Protein AF-0000000087751137 (afdb_homodimer)

Sequence (732 aa):
MVLVNLIGKIASKLDLFGRLALLYVVLKIVKTLKAASNPKHILPRTQLALENNVKSHPHEHACFPQFFPSADGNLWLFTKWWLPQAKPWKGVIFLIHGFKEHISRYDHVGYFLAQHGFAVFGMDHQGHGLSEGDPLYVEKFADYLDDYHQYMQHVLALDSTSEFSKKTNMNIPSGTQLKNLPRFVLGHSMGSVITVLTVQKFTDISWTGVILSAGALKVDPEAAPWILRTLAALLSSVLPKIRFPDPGLPHLSDNTLVFQRVLRDPTVYKEGLTPRWANEFFNATEAAMNEAPNFMHDLLMFHGDKDVIALPSGSEEFFSTAASSNKTLKIVPGRQHELLNEEDYEDMLNTIVEWCAKQASSKKLAMVLVNLIGKIASKLDLFGRLALLYVVLKIVKTLKAASNPKHILPRTQLALENNVKSHPHEHACFPQFFPSADGNLWLFTKWWLPQAKPWKGVIFLIHGFKEHISRYDHVGYFLAQHGFAVFGMDHQGHGLSEGDPLYVEKFADYLDDYHQYMQHVLALDSTSEFSKKTNMNIPSGTQLKNLPRFVLGHSMGSVITVLTVQKFTDISWTGVILSAGALKVDPEAAPWILRTLAALLSSVLPKIRFPDPGLPHLSDNTLVFQRVLRDPTVYKEGLTPRWANEFFNATEAAMNEAPNFMHDLLMFHGDKDVIALPSGSEEFFSTAASSNKTLKIVPGRQHELLNEEDYEDMLNTIVEWCAKQASSKKLA

Secondary structure (DSSP, 8-state):
-HHHHHHHHHHHHHHHHHHHHHHHHHHHHHHHHHHHH--S----SHHHHHTS-----GGGSTT-TTEEE-TTSS-EEEEEEE--SSSS--EEEEEE--TT--GGGGHHHHHHHHHTTEEEEEEPPTTSTTS-SSTT--S-HHHHHHHHHHHHHHHHT-BTT-HHHHHTT--PPTT-BGGGS-EEEEEETHHHHHHHHHHHH-TTS--SEEEEES---S--TTTS-HHHHHHHHHHHHH-TT--------TTS-S-HHHHHHHHH-TTS--SPPPHHHHHHHHHHHHHHHHTGGG--S-EEEEEETT-SSS-HHHHHHHHHH---SSEEEEEETT--S-STTSTTHHHHHHHHHHHHHHHHHHHHH-/-HHHHHHHHHHHHHHHHHHHHHHHHHHHHHHHHHHHH--S----THHHHHTS-----GGGSTT-TTEEE-TTSS-EEEEEEE--SSSS--EEEEEE--TT--GGGGHHHHHHHHHTTEEEEEEPPTTSTTS-SSTT--S-HHHHHHHHHHHHHHHHT-BTT-HHHHHTT--PPTT-BGGGS-EEEEEETHHHHHHHHHHHH-TTS--SEEEEES---S--TTTS-HHHHHHHHHHHHH-TT--------TTS-S-HHHHHHHHH-TTS--SPPPHHHHHHHHHHHHHHHHTGGG--S-EEEEEETT-SSS-HHHHHHHHHH---SSEEEEEETT--S-SSSSTTHHHHHHHHHHHHHHHHHHHHH-

Solvent-accessible surface area (backbone atoms only — not comparable to full-atom values): 37129 Å² total; per-residue (Å²): 108,68,62,59,51,48,50,48,50,48,49,48,47,47,35,50,51,4,42,52,29,31,50,51,53,49,50,48,51,51,50,50,50,54,59,14,40,48,67,61,64,66,60,57,44,48,52,75,42,49,71,59,80,62,79,65,58,47,49,72,34,78,81,32,61,43,31,39,66,34,66,86,62,80,35,51,24,31,44,49,73,25,64,34,85,61,78,77,70,63,22,38,35,38,46,33,49,39,74,80,35,36,42,73,73,40,47,56,58,31,48,53,43,6,74,72,20,24,33,25,37,34,41,21,51,64,13,21,39,77,11,35,57,42,76,62,39,46,83,46,59,63,54,59,35,44,30,50,52,52,51,49,52,54,55,35,67,35,30,44,78,32,67,66,36,57,74,64,64,57,68,51,53,84,88,41,45,48,64,77,36,39,30,35,39,37,9,27,23,51,10,20,33,46,44,51,44,33,60,68,70,44,72,89,58,78,68,52,32,40,34,31,36,31,28,36,40,36,83,50,58,82,84,50,32,70,65,54,50,49,50,19,48,57,32,28,76,56,32,21,56,39,67,45,83,59,85,74,68,85,62,42,45,88,44,65,68,54,46,33,45,53,56,50,33,82,49,32,68,93,63,31,56,16,22,25,30,50,36,35,45,54,54,44,19,53,52,33,46,69,39,16,66,73,35,58,56,36,34,42,34,38,29,18,69,58,15,77,80,29,38,45,64,24,48,51,49,38,62,73,44,28,49,30,84,50,63,48,79,45,73,38,83,84,29,24,44,50,61,77,73,46,94,69,24,61,60,59,51,48,50,49,52,53,49,51,52,52,42,42,54,51,52,72,71,92,108,68,63,60,50,48,52,48,50,49,48,48,47,47,36,50,52,3,44,52,30,30,50,49,51,50,50,49,48,52,52,50,51,55,57,15,40,47,67,62,57,62,65,43,51,48,56,77,43,50,72,53,85,69,80,68,59,49,50,72,34,79,80,32,62,42,31,41,66,33,66,88,62,79,34,49,23,28,43,50,72,25,64,32,84,59,79,76,69,66,24,37,34,38,46,32,46,39,74,81,35,36,43,75,76,40,46,55,57,31,47,52,44,5,74,72,21,24,33,26,37,34,43,22,52,63,11,20,40,77,11,35,56,43,78,62,40,49,81,46,60,63,52,58,35,43,29,50,52,52,50,50,52,56,56,34,68,36,31,44,78,32,67,65,38,59,75,66,62,57,69,50,54,84,88,40,45,48,64,76,37,40,30,35,38,38,10,28,23,50,11,20,34,45,42,52,45,33,59,68,70,46,71,89,60,79,67,52,31,40,36,32,36,33,26,36,39,36,83,49,58,83,83,48,32,71,66,54,51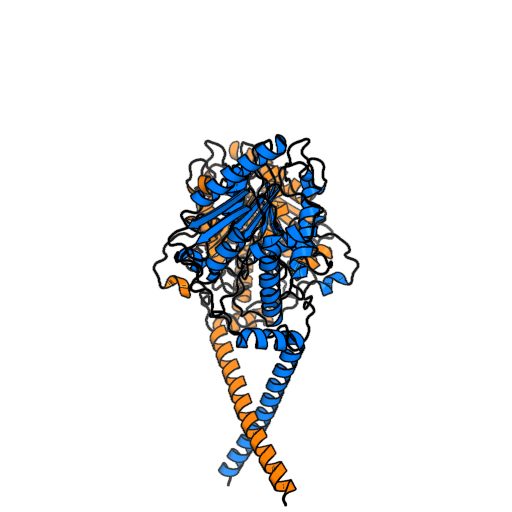,51,49,17,47,56,32,29,77,55,32,20,56,39,66,45,82,58,86,75,67,83,60,42,43,88,45,66,67,54,46,31,44,55,56,50,32,83,49,32,68,92,62,32,54,18,23,25,30,51,36,35,47,56,53,43,20,52,52,33,47,68,38,17,66,73,35,59,57,36,34,41,36,36,28,20,68,56,15,76,79,31,39,44,64,23,48,52,50,38,62,73,44,28,50,30,83,51,64,47,78,46,75,39,84,83,28,24,45,48,62,74,71,47,94,69,23,61,61,58,51,49,51,49,53,53,51,50,53,51,43,41,52,52,53,71,71,91

pLDDT: mean 87.47, std 13.59, range [37.91, 98.88]

Foldseek 3Di:
DVVVVVVVVVVVVVVVVVVVVVVVVVVVVVVLLVVLQDQDFPLPPCVVVPVPPPVDALCVDLVQVQWGAFLVRSKTKGKDKQAAPDDDAQAEEEEFEAALAFDVLCVVLRPLLRPLRYIYMYIGADLFFPIHTPHRHDSAPCSRLSRVVVVVVVQQQDACPDPSCVSVVNNHDPPDGNLPHAYEYEAAALGQLSQLCNCVVDVVRDHLAYEYELYLLDDDCVVQPPVNLVVLVVCCNGRQRDFDAQPQDPQQWPDPVLRVCSVVPPRRDRTGHGSSSSNNSNVSSPVSLVCQQVAAGQYEYEHECAEPPRHVVSVVSSQVRHNHPHYDYYYDYPTYRDQCSDPPNVVVSVVVSVVSSVSRVVVVVD/DVVVVVVVVVVVVVVVVVVVVVVVVVVVVVVLLVVLQDLDFPLPPCVVVPVPPPVDALCVDLVQVQWGAFLVRSKTKGKDKQAAPDDDAQAEEEEFEAALAFDVLCVVLRPVLRPLRYIYMYIGADLFFPIHTPHRHDSAPCSRLSRVVVVVVVQQQDACPDPSCVSVVNNHDPPDRNLPHAYEYEAAALGQLSQLCNCVVDVVRDHLAYEYELYQLDDDCVVQPPVNLVVLVVCCNGRQRDFDAQPQDPQQWPDPVLRVCSVVPPRRDRTGHGSNSSNNSNVSSPVSLVCQQVAAGQYEYEHECAEPPRHVVSVVSSQVRHNHPHYDYDYDYPTYRDQCSDPPNVVVSVVVSVVSSVSRVVVVVD

Organism: NCBI:txid74557

Radius of gyration: 28.25 Å; Cα contacts (8 Å, |Δi|>4): 1417; chains: 2; bounding box: 95×75×51 Å

Structure (mmCIF, N/CA/C/O backbone):
data_AF-0000000087751137-model_v1
#
loop_
_entity.id
_entity.type
_entity.pdbx_description
1 polymer 'Serine aminopeptidase S33 domain-containing protein'
#
loop_
_atom_site.group_PDB
_atom_site.id
_atom_site.type_symbol
_atom_site.label_atom_id
_atom_site.label_alt_id
_atom_site.label_comp_id
_atom_site.label_asym_id
_atom_site.label_entity_id
_atom_site.label_seq_id
_atom_site.pdbx_PDB_ins_code
_atom_site.Cartn_x
_atom_site.Cartn_y
_atom_site.Cartn_z
_atom_site.occupancy
_atom_site.B_iso_or_equiv
_atom_site.auth_seq_id
_atom_site.auth_comp_id
_atom_site.auth_asym_id
_atom_site.auth_atom_id
_atom_site.pdbx_PDB_model_num
ATOM 1 N N . MET A 1 1 ? -62.188 2.664 23.188 1 62.56 1 MET A N 1
ATOM 2 C CA . MET A 1 1 ? -62.344 3.088 21.797 1 62.56 1 MET A CA 1
ATOM 3 C C . MET A 1 1 ? -61.125 3.906 21.344 1 62.56 1 MET A C 1
ATOM 5 O O . MET A 1 1 ? -60.562 3.656 20.281 1 62.56 1 MET A O 1
ATOM 9 N N . VAL A 1 2 ? -60.719 4.777 22.141 1 67.25 2 VAL A N 1
ATOM 10 C CA . VAL A 1 2 ? -59.594 5.645 21.828 1 67.25 2 VAL A CA 1
ATOM 11 C C . VAL A 1 2 ? -58.312 4.824 21.781 1 67.25 2 VAL A C 1
ATOM 13 O O . VAL A 1 2 ? -57.5 4.984 20.875 1 67.25 2 VAL A O 1
ATOM 16 N N . LEU A 1 3 ? -58.188 3.977 22.625 1 64.06 3 LEU A N 1
ATOM 17 C CA . LEU A 1 3 ? -56.969 3.15 22.688 1 64.06 3 LEU A CA 1
ATOM 18 C C . LEU A 1 3 ? -56.906 2.195 21.5 1 64.06 3 LEU A C 1
ATOM 20 O O . LEU A 1 3 ? -55.844 1.976 20.938 1 64.06 3 LEU A O 1
ATOM 24 N N . VAL A 1 4 ? -57.969 1.625 21.266 1 64.56 4 VAL A N 1
ATOM 25 C CA . VAL A 1 4 ? -58.062 0.718 20.125 1 64.56 4 VAL A CA 1
ATOM 26 C C . VAL A 1 4 ? -57.75 1.482 18.844 1 64.56 4 VAL A C 1
ATOM 28 O O . VAL A 1 4 ? -57.031 0.98 17.969 1 64.56 4 VAL A O 1
ATOM 31 N N . ASN A 1 5 ? -58.219 2.633 18.656 1 68 5 ASN A N 1
ATOM 32 C CA . ASN A 1 5 ? -57.938 3.477 17.5 1 68 5 ASN A CA 1
ATOM 33 C C . ASN A 1 5 ? -56.469 3.881 17.438 1 68 5 ASN A C 1
ATOM 35 O O . ASN A 1 5 ? -55.875 3.939 16.344 1 68 5 ASN A O 1
ATOM 39 N N . LEU A 1 6 ? -55.938 4.129 18.625 1 62.28 6 LEU A N 1
ATOM 40 C CA . LEU A 1 6 ? -54.531 4.496 18.688 1 62.28 6 LEU A CA 1
ATOM 41 C C . LEU A 1 6 ? -53.656 3.32 18.297 1 62.28 6 LEU A C 1
ATOM 43 O O . LEU A 1 6 ? -52.688 3.498 17.547 1 62.28 6 LEU A O 1
ATOM 47 N N . ILE A 1 7 ? -53.969 2.248 18.797 1 60.66 7 ILE A N 1
ATOM 48 C CA . ILE A 1 7 ? -53.219 1.036 18.438 1 60.66 7 ILE A CA 1
ATOM 49 C C . ILE A 1 7 ? -53.375 0.768 16.938 1 60.66 7 ILE A C 1
ATOM 51 O O . ILE A 1 7 ? -52.406 0.37 16.281 1 60.66 7 ILE A O 1
ATOM 55 N N . GLY A 1 8 ? -54.594 0.966 16.5 1 64.44 8 GLY A N 1
ATOM 56 C CA . GLY A 1 8 ? -54.812 0.802 15.078 1 64.44 8 GLY A CA 1
ATOM 57 C C . GLY A 1 8 ? -53.969 1.743 14.227 1 64.44 8 GLY A C 1
ATOM 58 O O . GLY A 1 8 ? -53.406 1.333 13.211 1 64.44 8 GLY A O 1
ATOM 59 N N . LYS A 1 9 ? -53.875 2.959 14.602 1 66.25 9 LYS A N 1
ATOM 60 C CA . LYS A 1 9 ? -53.094 3.977 13.898 1 66.25 9 LYS A CA 1
ATOM 61 C C . LYS A 1 9 ? -51.594 3.658 13.945 1 66.25 9 LYS A C 1
ATOM 63 O O . LYS A 1 9 ? -50.875 3.828 12.953 1 66.25 9 LYS A O 1
ATOM 68 N N . ILE A 1 10 ? -51.188 3.256 15.062 1 65.62 10 ILE A N 1
ATOM 69 C CA . ILE A 1 10 ? -49.812 2.871 15.234 1 65.62 10 ILE A CA 1
ATOM 70 C C . ILE A 1 10 ? -49.5 1.653 14.367 1 65.62 10 ILE A C 1
ATOM 72 O O . ILE A 1 10 ? -48.469 1.611 13.695 1 65.62 10 ILE A O 1
ATOM 76 N N . ALA A 1 11 ? -50.375 0.8 14.461 1 68.25 11 ALA A N 1
ATOM 77 C CA . ALA A 1 11 ? -50.188 -0.4 13.641 1 68.25 11 ALA A CA 1
ATOM 78 C C . ALA A 1 11 ? -50.156 -0.053 12.156 1 68.25 11 ALA A C 1
ATOM 80 O O . ALA A 1 11 ? -49.344 -0.603 11.406 1 68.25 11 ALA A O 1
ATOM 81 N N . SER A 1 12 ? -51.031 0.922 11.914 1 74.94 12 SER A N 1
ATOM 82 C CA . SER A 1 12 ? -51.062 1.351 10.523 1 74.94 12 SER A CA 1
ATOM 83 C C . SER A 1 12 ? -49.781 2.049 10.117 1 74.94 12 SER A C 1
ATOM 85 O O . SER A 1 12 ? -49.25 1.816 9.031 1 74.94 12 SER A O 1
ATOM 87 N N . LYS A 1 13 ? -49.312 2.818 10.977 1 75.44 13 LYS A N 1
ATOM 88 C CA . LYS A 1 13 ? -48.062 3.502 10.688 1 75.44 13 LYS A CA 1
ATOM 89 C C . LYS A 1 13 ? -46.906 2.516 10.641 1 75.44 13 LYS A C 1
ATOM 91 O O . LYS A 1 13 ? -46.031 2.611 9.773 1 75.44 13 LYS A O 1
ATOM 96 N N . LEU A 1 14 ? -46.906 1.636 11.562 1 79.25 14 LEU A N 1
ATOM 97 C CA . LEU A 1 14 ? -45.875 0.612 11.586 1 79.25 14 LEU A CA 1
ATOM 98 C C . LEU A 1 14 ? -45.906 -0.222 10.312 1 79.25 14 LEU A C 1
ATOM 100 O O . LEU A 1 14 ? -44.844 -0.601 9.789 1 79.25 14 LEU A O 1
ATOM 104 N N . ASP A 1 15 ? -47.062 -0.387 9.898 1 83.81 15 ASP A N 1
ATOM 105 C CA . ASP A 1 15 ? -47.188 -1.163 8.664 1 83.81 15 ASP A CA 1
ATOM 106 C C . ASP A 1 15 ? -46.688 -0.371 7.461 1 83.81 15 ASP A C 1
ATOM 108 O O . ASP A 1 15 ? -46.062 -0.933 6.562 1 83.81 15 ASP A O 1
ATOM 112 N N . LEU A 1 16 ? -47.062 0.911 7.578 1 84.44 16 LEU A N 1
ATOM 113 C CA . LEU A 1 16 ? -46.562 1.749 6.492 1 84.44 16 LEU A CA 1
ATOM 114 C C . LEU A 1 16 ? -45.031 1.787 6.5 1 84.44 16 LEU A C 1
ATOM 116 O O . LEU A 1 16 ? -44.406 1.59 5.461 1 84.44 16 LEU A O 1
ATOM 120 N N . PHE A 1 17 ? -44.469 2.064 7.629 1 88.44 17 PHE A N 1
ATOM 121 C CA . PHE A 1 17 ? -43 2.088 7.75 1 88.44 17 PHE A CA 1
ATOM 122 C C . PHE A 1 17 ? -42.406 0.714 7.449 1 88.44 17 PHE A C 1
ATOM 124 O O . PHE A 1 17 ? -41.344 0.611 6.883 1 88.44 17 PHE A O 1
ATOM 131 N N . GLY A 1 18 ? -43.094 -0.284 7.777 1 87.12 18 GLY A N 1
ATOM 132 C CA . GLY A 1 18 ? -42.656 -1.636 7.449 1 87.12 18 GLY A CA 1
ATOM 133 C C . GLY A 1 18 ? -42.594 -1.895 5.953 1 87.12 18 GLY A C 1
ATOM 134 O O . GLY A 1 18 ? -41.625 -2.484 5.461 1 87.12 18 GLY A O 1
ATOM 135 N N . ARG A 1 19 ? -43.625 -1.471 5.32 1 87.75 19 ARG A N 1
ATOM 136 C CA . ARG A 1 19 ? -43.656 -1.655 3.875 1 87.75 19 ARG A CA 1
ATOM 137 C C . ARG A 1 19 ? -42.531 -0.872 3.203 1 87.75 19 ARG A C 1
ATOM 139 O O . ARG A 1 19 ? -41.906 -1.348 2.242 1 87.75 19 ARG A O 1
ATOM 146 N N . LEU A 1 20 ? -42.344 0.29 3.713 1 90 20 LEU A N 1
ATOM 147 C CA . LEU A 1 20 ? -41.25 1.086 3.176 1 90 20 LEU A CA 1
ATOM 148 C C . LEU A 1 20 ? -39.906 0.411 3.443 1 90 20 LEU A C 1
ATOM 150 O O . LEU A 1 20 ? -39.031 0.397 2.574 1 90 20 LEU A O 1
ATOM 154 N N . ALA A 1 21 ? -39.75 -0.117 4.562 1 89.88 21 ALA A N 1
ATOM 155 C CA . ALA A 1 21 ? -38.531 -0.854 4.91 1 89.88 21 ALA A CA 1
ATOM 156 C C . ALA A 1 21 ? -38.375 -2.088 4.031 1 89.88 21 ALA A C 1
ATOM 158 O O . ALA A 1 21 ? -37.281 -2.412 3.607 1 89.88 21 ALA A O 1
ATOM 159 N N . LEU A 1 22 ? -39.406 -2.711 3.883 1 88.56 22 LEU A N 1
ATOM 160 C CA . LEU A 1 22 ? -39.344 -3.893 3.027 1 88.56 22 LEU A CA 1
ATOM 161 C C . LEU A 1 22 ? -38.938 -3.523 1.609 1 88.56 22 LEU A C 1
ATOM 163 O O . LEU A 1 22 ? -38.125 -4.223 0.992 1 88.56 22 LEU A O 1
ATOM 167 N N . LEU A 1 23 ? -39.562 -2.488 1.146 1 89.25 23 LEU A N 1
ATOM 168 C CA . LEU A 1 23 ? -39.188 -2.006 -0.176 1 89.25 23 LEU A CA 1
ATOM 169 C C . LEU A 1 23 ? -37.688 -1.688 -0.228 1 89.25 23 LEU A C 1
ATOM 171 O O . LEU A 1 23 ? -37 -2.035 -1.195 1 89.25 23 LEU A O 1
ATOM 175 N N . TYR A 1 24 ? -37.219 -1.021 0.727 1 90.31 24 TYR A N 1
ATOM 176 C CA . TYR A 1 24 ? -35.812 -0.69 0.81 1 90.31 24 TYR A CA 1
ATOM 177 C C . TYR A 1 24 ? -34.938 -1.95 0.775 1 90.31 24 TYR A C 1
ATOM 179 O O . TYR A 1 24 ? -33.969 -2.018 0.035 1 90.31 24 TYR A O 1
ATOM 187 N N . VAL A 1 25 ? -35.281 -2.896 1.498 1 90 25 VAL A N 1
ATOM 188 C CA . VAL A 1 25 ? -34.5 -4.129 1.604 1 90 25 VAL A CA 1
ATOM 189 C C . VAL A 1 25 ? -34.531 -4.871 0.269 1 90 25 VAL A C 1
ATOM 191 O O . VAL A 1 25 ? -33.5 -5.387 -0.179 1 90 25 VAL A O 1
ATOM 194 N N . VAL A 1 26 ? -35.656 -4.906 -0.281 1 89.06 26 VAL A N 1
ATOM 195 C CA . VAL A 1 26 ? -35.781 -5.586 -1.565 1 89.06 26 VAL A CA 1
ATOM 196 C C . VAL A 1 26 ? -34.938 -4.867 -2.621 1 89.06 26 VAL A C 1
ATOM 198 O O . VAL A 1 26 ? -34.219 -5.508 -3.398 1 89.06 26 VAL A O 1
ATOM 201 N N . LEU A 1 27 ? -35.062 -3.574 -2.596 1 90.31 27 LEU A N 1
ATOM 202 C CA . LEU A 1 27 ? -34.281 -2.799 -3.553 1 90.31 27 LEU A CA 1
ATOM 203 C C . LEU A 1 27 ? -32.781 -3.006 -3.324 1 90.31 27 LEU A C 1
ATOM 205 O O . LEU A 1 27 ? -32 -3.096 -4.281 1 90.31 27 LEU A O 1
ATOM 209 N N . LYS A 1 28 ? -32.469 -3.057 -2.17 1 89.19 28 LYS A N 1
ATOM 210 C CA . LYS A 1 28 ? -31.078 -3.291 -1.836 1 89.19 28 LYS A CA 1
ATOM 211 C C . LYS A 1 28 ? -30.609 -4.668 -2.307 1 89.19 28 LYS A C 1
ATOM 213 O O . LYS A 1 28 ? -29.516 -4.816 -2.828 1 89.19 28 LYS A O 1
ATOM 218 N N . ILE A 1 29 ? -31.406 -5.59 -2.137 1 89.38 29 ILE A N 1
ATOM 219 C CA . ILE A 1 29 ? -31.078 -6.949 -2.562 1 89.38 29 ILE A CA 1
ATOM 220 C C . ILE A 1 29 ? -30.969 -7 -4.082 1 89.38 29 ILE A C 1
ATOM 222 O O . ILE A 1 29 ? -30.016 -7.566 -4.621 1 89.38 29 ILE A O 1
ATOM 226 N N . VAL A 1 30 ? -31.875 -6.391 -4.719 1 89.44 30 VAL A N 1
ATOM 227 C CA . VAL A 1 30 ? -31.875 -6.383 -6.176 1 89.44 30 VAL A CA 1
ATOM 228 C C . VAL A 1 30 ? -30.625 -5.68 -6.684 1 89.44 30 VAL A C 1
ATOM 230 O O . VAL A 1 30 ? -29.969 -6.164 -7.613 1 89.44 30 VAL A O 1
ATOM 233 N N . LYS A 1 31 ? -30.328 -4.629 -6.074 1 89.44 31 LYS A N 1
ATOM 234 C CA . LYS A 1 31 ? -29.125 -3.896 -6.469 1 89.44 31 LYS A CA 1
ATOM 235 C C . LYS A 1 31 ? -27.875 -4.734 -6.246 1 89.44 31 LYS A C 1
ATOM 237 O O . LYS A 1 31 ? -26.984 -4.762 -7.098 1 89.44 31 LYS A O 1
ATOM 242 N N . THR A 1 32 ? -27.812 -5.375 -5.215 1 87.88 32 THR A N 1
ATOM 243 C CA . THR A 1 32 ? -26.672 -6.211 -4.875 1 87.88 32 THR A CA 1
ATOM 244 C C . THR A 1 32 ? -26.531 -7.371 -5.855 1 87.88 32 THR A C 1
ATOM 246 O O . THR A 1 32 ? -25.438 -7.668 -6.332 1 87.88 32 THR A O 1
ATOM 249 N N . LEU A 1 33 ? -27.641 -7.953 -6.156 1 89.12 33 LEU A N 1
ATOM 250 C CA . LEU A 1 33 ? -27.625 -9.086 -7.078 1 89.12 33 LEU A CA 1
ATOM 251 C C . LEU A 1 33 ? -27.266 -8.641 -8.484 1 89.12 33 LEU A C 1
ATOM 253 O O . LEU A 1 33 ? -26.547 -9.344 -9.203 1 89.12 33 LEU A O 1
ATOM 257 N N . LYS A 1 34 ? -27.75 -7.516 -8.828 1 88.12 34 LYS A N 1
ATOM 258 C CA . LYS A 1 34 ? -27.391 -6.965 -10.133 1 88.12 34 LYS A CA 1
ATOM 259 C C . LYS A 1 34 ? -25.891 -6.68 -10.219 1 88.12 34 LYS A C 1
ATOM 261 O O . LYS A 1 34 ? -25.25 -7.023 -11.203 1 88.12 34 LYS A O 1
ATOM 266 N N . ALA A 1 35 ? -25.391 -6.148 -9.195 1 86.25 35 ALA A N 1
ATOM 267 C CA . ALA A 1 35 ? -23.953 -5.859 -9.148 1 86.25 35 ALA A CA 1
ATOM 268 C C . ALA A 1 35 ? -23.141 -7.148 -9.18 1 86.25 35 ALA A C 1
ATOM 270 O O . ALA A 1 35 ? -22.109 -7.223 -9.859 1 86.25 35 ALA A O 1
ATOM 271 N N . ALA A 1 36 ? -23.594 -8.102 -8.523 1 89.44 36 ALA A N 1
ATOM 272 C CA . ALA A 1 36 ? -22.875 -9.375 -8.414 1 89.44 36 ALA A CA 1
ATOM 273 C C . ALA A 1 36 ? -22.953 -10.164 -9.719 1 89.44 36 ALA A C 1
ATOM 275 O O . ALA A 1 36 ? -22.172 -11.086 -9.945 1 89.44 36 ALA A O 1
ATOM 276 N N . SER A 1 37 ? -23.891 -9.82 -10.555 1 90.88 37 SER A N 1
ATOM 277 C CA . SER A 1 37 ? -24.094 -10.57 -11.789 1 90.88 37 SER A CA 1
ATOM 278 C C . SER A 1 37 ? -23.219 -10.047 -12.914 1 90.88 37 SER A C 1
ATOM 280 O O . SER A 1 37 ? -23.047 -10.711 -13.938 1 90.88 37 SER A O 1
ATOM 282 N N . ASN A 1 38 ? -22.641 -8.906 -12.766 1 87.19 38 ASN A N 1
ATOM 283 C CA . ASN A 1 38 ? -21.781 -8.328 -13.797 1 87.19 38 ASN A CA 1
ATOM 284 C C . ASN A 1 38 ? -20.344 -8.859 -13.695 1 87.19 38 ASN A C 1
ATOM 286 O O . ASN A 1 38 ? -19.625 -8.531 -12.75 1 87.19 38 ASN A O 1
ATOM 290 N N . PRO A 1 39 ? -19.922 -9.586 -14.711 1 87.44 39 PRO A N 1
ATOM 291 C CA . PRO A 1 39 ? -18.578 -10.18 -14.609 1 87.44 39 PRO A CA 1
ATOM 292 C C . PRO A 1 39 ? -17.469 -9.164 -14.852 1 87.44 39 PRO A C 1
ATOM 294 O O . PRO A 1 39 ? -16.312 -9.414 -14.516 1 87.44 39 PRO A O 1
ATOM 297 N N . LYS A 1 40 ? -17.797 -8.133 -15.43 1 81.81 40 LYS A N 1
ATOM 298 C CA . LYS A 1 40 ? -16.781 -7.141 -15.742 1 81.81 40 LYS A CA 1
ATOM 299 C C . LYS A 1 40 ? -16.359 -6.371 -14.5 1 81.81 40 LYS A C 1
ATOM 301 O O . LYS A 1 40 ? -17.156 -6.172 -13.586 1 81.81 40 LYS A O 1
ATOM 306 N N . HIS A 1 41 ? -15.102 -6.152 -14.414 1 77.06 41 HIS A N 1
ATOM 307 C CA . HIS A 1 41 ? -14.633 -5.309 -13.32 1 77.06 41 HIS A CA 1
ATOM 308 C C . HIS A 1 41 ? -15.414 -4 -13.266 1 77.06 41 HIS A C 1
ATOM 310 O O . HIS A 1 41 ? -15.75 -3.428 -14.305 1 77.06 41 HIS A O 1
ATOM 316 N N . ILE A 1 42 ? -16.016 -3.861 -12.062 1 61.78 42 ILE A N 1
ATOM 317 C CA . ILE A 1 42 ? -16.562 -2.525 -11.867 1 61.78 42 ILE A CA 1
ATOM 318 C C . ILE A 1 42 ? -15.445 -1.491 -11.906 1 61.78 42 ILE A C 1
ATOM 320 O O . ILE A 1 42 ? -14.461 -1.609 -11.164 1 61.78 42 ILE A O 1
ATOM 324 N N . LEU A 1 43 ? -15.18 -1.155 -13.156 1 54.25 43 LEU A N 1
ATOM 325 C CA . LEU A 1 43 ? -14.062 -0.221 -13.273 1 54.25 43 LEU A CA 1
ATOM 326 C C . LEU A 1 43 ? -14.227 0.946 -12.305 1 54.25 43 LEU A C 1
ATOM 328 O O . LEU A 1 43 ? -15.164 1.737 -12.438 1 54.25 43 LEU A O 1
ATOM 332 N N . PRO A 1 44 ? -14.492 0.51 -11.312 1 47.22 44 PRO A N 1
ATOM 333 C CA . PRO A 1 44 ? -14.602 1.724 -10.5 1 47.22 44 PRO A CA 1
ATOM 334 C C . PRO A 1 44 ? -13.992 2.947 -11.18 1 47.22 44 PRO A C 1
ATOM 336 O O . PRO A 1 44 ? -14.672 3.961 -11.359 1 47.22 44 PRO A O 1
ATOM 339 N N . ARG A 1 45 ? -12.852 3.314 -10.336 1 43.19 45 ARG A N 1
ATOM 340 C CA . ARG A 1 45 ? -12.367 4.688 -10.242 1 43.19 45 ARG A CA 1
ATOM 341 C C . ARG A 1 45 ? -11.82 5.168 -11.586 1 43.19 45 ARG A C 1
ATOM 343 O O . ARG A 1 45 ? -11.305 6.281 -11.688 1 43.19 45 ARG A O 1
ATOM 350 N N . THR A 1 46 ? -11.289 4.195 -12.367 1 40.19 46 THR A N 1
ATOM 351 C CA . THR A 1 46 ? -10.68 4.535 -13.641 1 40.19 46 THR A CA 1
ATOM 352 C C . THR A 1 46 ? -11.695 5.195 -14.57 1 40.19 46 THR A C 1
ATOM 354 O O . THR A 1 46 ? -11.328 5.977 -15.445 1 40.19 46 THR A O 1
ATOM 357 N N . GLN A 1 47 ? -12.859 4.59 -14.625 1 40.81 47 GLN A N 1
ATOM 358 C CA . GLN A 1 47 ? -13.664 5.086 -15.734 1 40.81 47 GLN A CA 1
ATOM 359 C C . GLN A 1 47 ? -13.773 6.609 -15.695 1 40.81 47 GLN A C 1
ATOM 361 O O . GLN A 1 47 ? -13.961 7.246 -16.734 1 40.81 47 GLN A O 1
ATOM 366 N N . LEU A 1 48 ? -13.945 6.98 -14.484 1 40.25 48 LEU A N 1
ATOM 367 C CA . LEU A 1 48 ? -14.086 8.43 -14.617 1 40.25 48 LEU A CA 1
ATOM 368 C C . LEU A 1 48 ? -12.922 9.016 -15.406 1 40.25 48 LEU A C 1
ATOM 370 O O . LEU A 1 48 ? -13.078 10.031 -16.094 1 40.25 48 LEU A O 1
ATOM 374 N N . ALA A 1 49 ? -11.75 8.469 -15.055 1 40.44 49 ALA A N 1
ATOM 375 C CA . ALA A 1 49 ? -10.648 9.148 -15.727 1 40.44 49 ALA A CA 1
ATOM 376 C C . ALA A 1 49 ? -10.648 8.836 -17.219 1 40.44 49 ALA A C 1
ATOM 378 O O . ALA A 1 49 ? -10.125 9.617 -18.031 1 40.44 49 ALA A O 1
ATOM 379 N N . LEU A 1 50 ? -11 7.598 -17.578 1 39.5 50 LEU A N 1
ATOM 380 C CA . LEU A 1 50 ? -10.672 7.199 -18.938 1 39.5 50 LEU A CA 1
ATOM 381 C C . LEU A 1 50 ? -11.523 7.965 -19.953 1 39.5 50 LEU A C 1
ATOM 383 O O . LEU A 1 50 ? -11.328 7.832 -21.156 1 39.5 50 LEU A O 1
ATOM 387 N N . GLU A 1 51 ? -12.516 8.328 -19.547 1 40.22 51 GLU A N 1
ATOM 388 C CA . GLU A 1 51 ? -13.148 8.875 -20.75 1 40.22 51 GLU A CA 1
ATOM 389 C C . GLU A 1 51 ? -12.188 9.781 -21.516 1 40.22 51 GLU A C 1
ATOM 391 O O . GLU A 1 51 ? -12.336 9.961 -22.719 1 40.22 51 GLU A O 1
ATOM 396 N N . ASN A 1 52 ? -11.523 10.656 -20.719 1 40.56 52 ASN A N 1
ATOM 397 C CA . ASN A 1 52 ? -10.75 11.523 -21.594 1 40.56 52 ASN A CA 1
ATOM 398 C C . ASN A 1 52 ? -9.383 10.922 -21.922 1 40.56 52 ASN A C 1
ATOM 400 O O . ASN A 1 52 ? -8.617 10.594 -21.016 1 40.56 52 ASN A O 1
ATOM 404 N N . ASN A 1 53 ? -9.133 10.359 -23.125 1 41.97 53 ASN A N 1
ATOM 405 C CA . ASN A 1 53 ? -7.969 9.891 -23.875 1 41.97 53 ASN A CA 1
ATOM 406 C C . ASN A 1 53 ? -6.746 9.742 -22.969 1 41.97 53 ASN A C 1
ATOM 408 O O . ASN A 1 53 ? -5.742 10.43 -23.156 1 41.97 53 ASN A O 1
ATOM 412 N N . VAL A 1 54 ? -6.914 9.547 -21.766 1 43.62 54 VAL A N 1
ATOM 413 C CA . VAL A 1 54 ? -5.609 9.414 -21.125 1 43.62 54 VAL A CA 1
ATOM 414 C C . VAL A 1 54 ? -4.945 8.117 -21.562 1 43.62 54 VAL A C 1
ATOM 416 O O . VAL A 1 54 ? -5.305 7.035 -21.094 1 43.62 54 VAL A O 1
ATOM 419 N N . LYS A 1 55 ? -4.75 7.848 -22.828 1 46.53 55 LYS A N 1
ATOM 420 C CA . LYS A 1 55 ? -3.854 6.855 -23.422 1 46.53 55 LYS A CA 1
ATOM 421 C C . LYS A 1 55 ? -2.545 6.77 -22.641 1 46.53 55 LYS A C 1
ATOM 423 O O . LYS A 1 55 ? -1.633 6.035 -23.016 1 46.53 55 LYS A O 1
ATOM 428 N N . SER A 1 56 ? -2.299 7.527 -21.484 1 51.94 56 SER A N 1
ATOM 429 C CA . SER A 1 56 ? -0.885 7.574 -21.125 1 51.94 56 SER A CA 1
ATOM 430 C C . SER A 1 56 ? -0.535 6.484 -20.109 1 51.94 56 SER A C 1
ATOM 432 O O . SER A 1 56 ? -1.341 6.156 -19.234 1 51.94 56 SER A O 1
ATOM 434 N N . HIS A 1 57 ? 0.333 5.578 -20.594 1 57.47 57 HIS A N 1
ATOM 435 C CA . HIS A 1 57 ? 1.026 4.617 -19.734 1 57.47 57 HIS A CA 1
ATOM 436 C C . HIS A 1 57 ? 1.396 5.242 -18.391 1 57.47 57 HIS A C 1
ATOM 438 O O . HIS A 1 57 ? 2.094 6.258 -18.344 1 57.47 57 HIS A O 1
ATOM 444 N N . PRO A 1 58 ? 0.666 4.77 -17.391 1 56.22 58 PRO A N 1
ATOM 445 C CA . PRO A 1 58 ? 0.977 5.355 -16.078 1 56.22 58 PRO A CA 1
ATOM 446 C C . PRO A 1 58 ? 2.479 5.449 -15.82 1 56.22 58 PRO A C 1
ATOM 448 O O . PRO A 1 58 ? 2.938 6.395 -15.172 1 56.22 58 PRO A O 1
ATOM 451 N N . HIS A 1 59 ? 3.199 4.527 -16.391 1 56.56 59 HIS A N 1
ATOM 452 C CA . HIS A 1 59 ? 4.641 4.512 -16.172 1 56.56 59 HIS A CA 1
ATOM 453 C C . HIS A 1 59 ? 5.297 5.777 -16.719 1 56.56 59 HIS A C 1
ATOM 455 O O . HIS A 1 59 ? 6.414 6.117 -16.312 1 56.56 59 HIS A O 1
ATOM 461 N N . GLU A 1 60 ? 4.551 6.363 -17.484 1 60.78 60 GLU A N 1
ATOM 462 C CA . GLU A 1 60 ? 5.152 7.539 -18.109 1 60.78 60 GLU A CA 1
ATOM 463 C C . GLU A 1 60 ? 5.078 8.75 -17.188 1 60.78 60 GLU A C 1
ATOM 465 O O . GLU A 1 60 ? 5.801 9.734 -17.375 1 60.78 60 GLU A O 1
ATOM 470 N N . HIS A 1 61 ? 4.305 8.484 -16.25 1 63.62 61 HIS A N 1
ATOM 471 C CA . HIS A 1 61 ? 4.199 9.609 -15.32 1 63.62 61 HIS A CA 1
ATOM 472 C C . HIS A 1 61 ? 5.176 9.461 -14.156 1 63.62 61 HIS A C 1
ATOM 474 O O . HIS A 1 61 ? 5.285 8.391 -13.562 1 63.62 61 HIS A O 1
ATOM 480 N N . ALA A 1 62 ? 5.941 10.461 -13.977 1 61.81 62 ALA A N 1
ATOM 481 C CA . ALA A 1 62 ? 6.988 10.461 -12.961 1 61.81 62 ALA A CA 1
ATOM 482 C C . ALA A 1 62 ? 6.418 10.117 -11.586 1 61.81 62 ALA A C 1
ATOM 484 O O . ALA A 1 62 ? 7.113 9.539 -10.75 1 61.81 62 ALA A O 1
ATOM 485 N N . CYS A 1 63 ? 5.129 10.328 -11.453 1 64.69 63 CYS A N 1
ATOM 486 C CA . CYS A 1 63 ? 4.539 10.164 -10.133 1 64.69 63 CYS A CA 1
ATOM 487 C C . CYS A 1 63 ? 4.055 8.734 -9.922 1 64.69 63 CYS A C 1
ATOM 489 O O . CYS A 1 63 ? 3.779 8.328 -8.789 1 64.69 63 CYS A O 1
ATOM 491 N N . PHE A 1 64 ? 4.129 7.934 -11.055 1 72.88 64 PHE A N 1
ATOM 492 C CA . PHE A 1 64 ? 3.51 6.621 -10.898 1 72.88 64 PHE A CA 1
ATOM 493 C C . PHE A 1 64 ? 4.344 5.547 -11.586 1 72.88 64 PHE A C 1
ATOM 495 O O . PHE A 1 64 ? 3.805 4.711 -12.32 1 72.88 64 PHE A O 1
ATOM 502 N N . PRO A 1 65 ? 5.52 5.602 -11.328 1 74.44 65 PRO A N 1
ATOM 503 C CA . PRO A 1 65 ? 6.352 4.648 -12.062 1 74.44 65 PRO A CA 1
ATOM 504 C C . PRO A 1 65 ? 6.059 3.195 -11.688 1 74.44 65 PRO A C 1
ATOM 506 O O . PRO A 1 65 ? 6.379 2.281 -12.445 1 74.44 65 PRO A O 1
ATOM 509 N N . GLN A 1 66 ? 5.32 3 -10.602 1 85.12 66 GLN A N 1
ATOM 510 C CA . GLN A 1 66 ? 5.109 1.641 -10.117 1 85.12 66 GLN A CA 1
ATOM 511 C C . GLN A 1 66 ? 3.861 1.02 -10.742 1 85.12 66 GLN A C 1
ATOM 513 O O . GLN A 1 66 ? 3.613 -0.177 -10.586 1 85.12 66 GLN A O 1
ATOM 518 N N . PHE A 1 67 ? 3.082 1.745 -11.445 1 85.44 67 PHE A N 1
ATOM 519 C CA . PHE A 1 67 ? 1.853 1.188 -11.992 1 85.44 67 PHE A CA 1
ATOM 520 C C . PHE A 1 67 ? 2.033 0.831 -13.469 1 85.44 67 PHE A C 1
ATOM 522 O O . PHE A 1 67 ? 2.699 1.555 -14.211 1 85.44 67 PHE A O 1
ATOM 529 N N . PHE A 1 68 ? 1.453 -0.266 -13.812 1 88.62 68 PHE A N 1
ATOM 530 C CA . PHE A 1 68 ? 1.519 -0.86 -15.141 1 88.62 68 PHE A CA 1
ATOM 531 C C . PHE A 1 68 ? 0.129 -1.263 -15.625 1 88.62 68 PHE A C 1
ATOM 533 O O . PHE A 1 68 ? -0.697 -1.726 -14.836 1 88.62 68 PHE A O 1
ATOM 540 N N . PRO A 1 69 ? -0.181 -1.062 -16.906 1 86.94 69 PRO A N 1
ATOM 541 C CA . PRO A 1 69 ? -1.514 -1.451 -17.375 1 86.94 69 PRO A CA 1
ATOM 542 C C . PRO A 1 69 ? -1.7 -2.967 -17.422 1 86.94 69 PRO A C 1
ATOM 544 O O . PRO A 1 69 ? -0.763 -3.695 -17.766 1 86.94 69 PRO A O 1
ATOM 547 N N . SER A 1 70 ? -2.895 -3.389 -17.141 1 91.56 70 SER A N 1
ATOM 548 C CA . SER A 1 70 ? -3.24 -4.785 -17.391 1 91.56 70 SER A CA 1
ATOM 549 C C . SER A 1 70 ? -3.188 -5.109 -18.891 1 91.56 70 SER A C 1
ATOM 551 O O . SER A 1 70 ? -3.166 -4.203 -19.719 1 91.56 70 SER A O 1
ATOM 553 N N . ALA A 1 71 ? -3.131 -6.355 -19.156 1 93.56 71 ALA A N 1
ATOM 554 C CA . ALA A 1 71 ? -3.002 -6.777 -20.547 1 93.56 71 ALA A CA 1
ATOM 555 C C . ALA A 1 71 ? -4.18 -6.281 -21.391 1 93.56 71 ALA A C 1
ATOM 557 O O . ALA A 1 71 ? -4.02 -5.953 -22.562 1 93.56 71 ALA A O 1
ATOM 558 N N . ASP A 1 72 ? -5.324 -6.211 -20.812 1 89 72 ASP A N 1
ATOM 559 C CA . ASP A 1 72 ? -6.492 -5.746 -21.547 1 89 72 ASP A CA 1
ATOM 560 C C . ASP A 1 72 ? -6.602 -4.223 -21.5 1 89 72 ASP A C 1
ATOM 562 O O . ASP A 1 72 ? -7.516 -3.643 -22.094 1 89 72 ASP A O 1
ATOM 566 N N . GLY A 1 73 ? -5.75 -3.592 -20.734 1 83.88 73 GLY A N 1
ATOM 567 C CA . GLY A 1 73 ? -5.645 -2.141 -20.734 1 83.88 73 GLY A CA 1
ATOM 568 C C . GLY A 1 73 ? -6.629 -1.464 -19.812 1 83.88 73 GLY A C 1
ATOM 569 O O . GLY A 1 73 ? -6.668 -0.234 -19.719 1 83.88 73 GLY A O 1
ATOM 570 N N . ASN A 1 74 ? -7.332 -2.18 -18.969 1 80.31 74 ASN A N 1
ATOM 571 C CA . ASN A 1 74 ? -8.445 -1.604 -18.219 1 80.31 74 ASN A CA 1
ATOM 572 C C . ASN A 1 74 ? -8.055 -1.287 -16.781 1 80.31 74 ASN A C 1
ATOM 574 O O . ASN A 1 74 ? -8.742 -0.532 -16.094 1 80.31 74 ASN A O 1
ATOM 578 N N . LEU A 1 75 ? -6.996 -1.894 -16.328 1 85.81 75 LEU A N 1
ATOM 579 C CA . LEU A 1 75 ? -6.605 -1.771 -14.93 1 85.81 75 LEU A CA 1
ATOM 580 C C . LEU A 1 75 ? -5.168 -1.282 -14.805 1 85.81 75 LEU A C 1
ATOM 582 O O . LEU A 1 75 ? -4.332 -1.573 -15.664 1 85.81 75 LEU A O 1
ATOM 586 N N . TRP A 1 76 ? -4.887 -0.535 -13.758 1 86 76 TRP A N 1
ATOM 587 C CA . TRP A 1 76 ? -3.518 -0.252 -13.344 1 86 76 TRP A CA 1
ATOM 588 C C . TRP A 1 76 ? -3.045 -1.262 -12.305 1 86 76 TRP A C 1
ATOM 590 O O . TRP A 1 76 ? -3.66 -1.406 -11.242 1 86 76 TRP A O 1
ATOM 600 N N . LEU A 1 77 ? -2.012 -1.865 -12.664 1 91.88 77 LEU A N 1
ATOM 601 C CA . LEU A 1 77 ? -1.457 -2.895 -11.797 1 91.88 77 LEU A CA 1
ATOM 602 C C . LEU A 1 77 ? -0.199 -2.391 -11.094 1 91.88 77 LEU A C 1
ATOM 604 O O . LEU A 1 77 ? 0.679 -1.805 -11.727 1 91.88 77 LEU A O 1
ATOM 608 N N . PHE A 1 78 ? -0.145 -2.613 -9.812 1 92.38 78 PHE A N 1
ATOM 609 C CA . PHE A 1 78 ? 0.995 -2.166 -9.016 1 92.38 78 PHE A CA 1
ATOM 610 C C . PHE A 1 78 ? 2.18 -3.109 -9.195 1 92.38 78 PHE A C 1
ATOM 612 O O . PHE A 1 78 ? 2.029 -4.328 -9.086 1 92.38 78 PHE A O 1
ATOM 619 N N . THR A 1 79 ? 3.348 -2.484 -9.469 1 94.5 79 THR A N 1
ATOM 620 C CA . THR A 1 79 ? 4.562 -3.273 -9.617 1 94.5 79 THR A CA 1
ATOM 621 C C . THR A 1 79 ? 5.629 -2.824 -8.617 1 94.5 79 THR A C 1
ATOM 623 O O . THR A 1 79 ? 5.543 -1.729 -8.062 1 94.5 79 THR A O 1
ATOM 626 N N . LYS A 1 80 ? 6.527 -3.723 -8.391 1 93.12 80 LYS A N 1
ATOM 627 C CA . LYS A 1 80 ? 7.645 -3.469 -7.484 1 93.12 80 LYS A CA 1
ATOM 628 C C . LYS A 1 80 ? 8.914 -4.152 -7.973 1 93.12 80 LYS A C 1
ATOM 630 O O . LYS A 1 80 ? 8.859 -5.184 -8.641 1 93.12 80 LYS A O 1
ATOM 635 N N . TRP A 1 81 ? 10.031 -3.5 -7.621 1 94.56 81 TRP A N 1
ATOM 636 C CA . TRP A 1 81 ? 11.305 -4.121 -7.957 1 94.56 81 TRP A CA 1
ATOM 637 C C . TRP A 1 81 ? 12.328 -3.908 -6.848 1 94.56 81 TRP A C 1
ATOM 639 O O . TRP A 1 81 ? 12.258 -2.924 -6.109 1 94.56 81 TRP A O 1
ATOM 649 N N . TRP A 1 82 ? 13.164 -4.828 -6.617 1 93.5 82 TRP A N 1
ATOM 650 C CA . TRP A 1 82 ? 14.328 -4.855 -5.738 1 93.5 82 TRP A CA 1
ATOM 651 C C . TRP A 1 82 ? 15.602 -5.121 -6.531 1 93.5 82 TRP A C 1
ATOM 653 O O . TRP A 1 82 ? 15.773 -6.203 -7.105 1 93.5 82 TRP A O 1
ATOM 663 N N . LEU A 1 83 ? 16.469 -4.148 -6.559 1 93.56 83 LEU A N 1
ATOM 664 C CA . LEU A 1 83 ? 17.578 -4.23 -7.5 1 93.56 83 LEU A CA 1
ATOM 665 C C . LEU A 1 83 ? 18.922 -4.309 -6.766 1 93.56 83 LEU A C 1
ATOM 667 O O . LEU A 1 83 ? 19.078 -3.707 -5.703 1 93.56 83 LEU A O 1
ATOM 671 N N . PRO A 1 84 ? 19.891 -5.039 -7.371 1 93.31 84 PRO A N 1
ATOM 672 C CA . PRO A 1 84 ? 21.219 -5.141 -6.762 1 93.31 84 PRO A CA 1
ATOM 673 C C . PRO A 1 84 ? 21.984 -3.818 -6.785 1 93.31 84 PRO A C 1
ATOM 675 O O . PRO A 1 84 ? 21.891 -3.064 -7.758 1 93.31 84 PRO A O 1
ATOM 678 N N . GLN A 1 85 ? 22.672 -3.607 -5.715 1 82.69 85 GLN A N 1
ATOM 679 C CA . GLN A 1 85 ? 23.609 -2.492 -5.711 1 82.69 85 GLN A CA 1
ATOM 680 C C . GLN A 1 85 ? 24.922 -2.883 -6.375 1 82.69 85 GLN A C 1
ATOM 682 O O . GLN A 1 85 ? 25.531 -2.08 -7.094 1 82.69 85 GLN A O 1
ATOM 687 N N . ALA A 1 86 ? 25.234 -4.098 -6.074 1 82.5 86 ALA A N 1
ATOM 688 C CA . ALA A 1 86 ? 26.5 -4.602 -6.625 1 82.5 86 ALA A CA 1
ATOM 689 C C . ALA A 1 86 ? 26.344 -4.965 -8.102 1 82.5 86 ALA A C 1
ATOM 691 O O . ALA A 1 86 ? 25.25 -5.297 -8.555 1 82.5 86 ALA A O 1
ATOM 692 N N . LYS A 1 87 ? 27.438 -4.809 -8.852 1 87.62 87 LYS A N 1
ATOM 693 C CA . LYS A 1 87 ? 27.5 -5.125 -10.273 1 87.62 87 LYS A CA 1
ATOM 694 C C . LYS A 1 87 ? 28.609 -6.129 -10.57 1 87.62 87 LYS A C 1
ATOM 696 O O . LYS A 1 87 ? 29.656 -6.125 -9.906 1 87.62 87 LYS A O 1
ATOM 701 N N . PRO A 1 88 ? 28.453 -7.074 -11.586 1 93 88 PRO A N 1
ATOM 702 C CA . PRO A 1 88 ? 27.312 -7.141 -12.508 1 93 88 PRO A CA 1
ATOM 703 C C . PRO A 1 88 ? 26.109 -7.863 -11.898 1 93 88 PRO A C 1
ATOM 705 O O . PRO A 1 88 ? 26.266 -8.617 -10.938 1 93 88 PRO A O 1
ATOM 708 N N . TRP A 1 89 ? 24.969 -7.691 -12.461 1 96.44 89 TRP A N 1
ATOM 709 C CA . TRP A 1 89 ? 23.766 -8.43 -12.055 1 96.44 89 TRP A CA 1
ATOM 710 C C . TRP A 1 89 ? 23.844 -9.883 -12.508 1 96.44 89 TRP A C 1
ATOM 712 O O . TRP A 1 89 ? 24.281 -10.172 -13.625 1 96.44 89 TRP A O 1
ATOM 722 N N . LYS A 1 90 ? 23.438 -10.789 -11.656 1 96.75 90 LYS A N 1
ATOM 723 C CA . LYS A 1 90 ? 23.609 -12.219 -11.898 1 96.75 90 LYS A CA 1
ATOM 724 C C . LYS A 1 90 ? 22.406 -12.797 -12.641 1 96.75 90 LYS A C 1
ATOM 726 O O . LYS A 1 90 ? 22.5 -13.875 -13.234 1 96.75 90 LYS A O 1
ATOM 731 N N . GLY A 1 91 ? 21.297 -12.148 -12.586 1 97.88 91 GLY A N 1
ATOM 732 C CA . GLY A 1 91 ? 20.078 -12.625 -13.211 1 97.88 91 GLY A CA 1
ATOM 733 C C . GLY A 1 91 ? 18.859 -11.82 -12.836 1 97.88 91 GLY A C 1
ATOM 734 O O . GLY A 1 91 ? 18.953 -10.859 -12.062 1 97.88 91 GLY A O 1
ATOM 735 N N . VAL A 1 92 ? 17.75 -12.18 -13.445 1 98.38 92 VAL A N 1
ATOM 736 C CA . VAL A 1 92 ? 16.453 -11.594 -13.148 1 98.38 92 VAL A CA 1
ATOM 737 C C . VAL A 1 92 ? 15.539 -12.648 -12.516 1 98.38 92 VAL A C 1
ATOM 739 O O . VAL A 1 92 ? 15.547 -13.812 -12.938 1 98.38 92 VAL A O 1
ATOM 742 N N . ILE A 1 93 ? 14.844 -12.273 -11.461 1 98.81 93 ILE A N 1
ATOM 743 C CA . ILE A 1 93 ? 13.852 -13.148 -10.836 1 98.81 93 ILE A CA 1
ATOM 744 C C . ILE A 1 93 ? 12.492 -12.453 -10.805 1 98.81 93 ILE A C 1
ATOM 746 O O . ILE A 1 93 ? 12.375 -11.336 -10.297 1 98.81 93 ILE A O 1
ATOM 750 N N . PHE A 1 94 ? 11.508 -13.031 -11.367 1 98.88 94 PHE A N 1
ATOM 751 C CA . PHE A 1 94 ? 10.133 -12.562 -11.234 1 98.88 94 PHE A CA 1
ATOM 752 C C . PHE A 1 94 ? 9.43 -13.289 -10.094 1 98.88 94 PHE A C 1
ATOM 754 O O . PHE A 1 94 ? 9.391 -14.523 -10.062 1 98.88 94 PHE A O 1
ATOM 761 N N . LEU A 1 95 ? 8.93 -12.531 -9.164 1 98.62 95 LEU A N 1
ATOM 762 C CA . LEU A 1 95 ? 8.195 -13.062 -8.016 1 98.62 95 LEU A CA 1
ATOM 763 C C . LEU A 1 95 ? 6.691 -12.969 -8.242 1 98.62 95 LEU A C 1
ATOM 765 O O . LEU A 1 95 ? 6.172 -11.898 -8.562 1 98.62 95 LEU A O 1
ATOM 769 N N . ILE A 1 96 ? 5.969 -14.078 -8.102 1 98.75 96 ILE A N 1
ATOM 770 C CA . ILE A 1 96 ? 4.523 -14.148 -8.273 1 98.75 96 ILE A CA 1
ATOM 771 C C . ILE A 1 96 ? 3.867 -14.609 -6.973 1 98.75 96 ILE A C 1
ATOM 773 O O . ILE A 1 96 ? 4.023 -15.766 -6.57 1 98.75 96 ILE A O 1
ATOM 777 N N . HIS A 1 97 ? 3.111 -13.719 -6.316 1 97.81 97 HIS A N 1
ATOM 778 C CA . HIS A 1 97 ? 2.561 -13.992 -4.992 1 97.81 97 HIS A CA 1
ATOM 779 C C . HIS A 1 97 ? 1.297 -14.836 -5.086 1 97.81 97 HIS A C 1
ATOM 781 O O . HIS A 1 97 ? 0.816 -15.125 -6.184 1 97.81 97 HIS A O 1
ATOM 787 N N . GLY A 1 98 ? 0.785 -15.25 -3.973 1 96.69 98 GLY A N 1
ATOM 788 C CA . GLY A 1 98 ? -0.378 -16.125 -3.902 1 96.69 98 GLY A CA 1
ATOM 789 C C . GLY A 1 98 ? -1.686 -15.359 -3.775 1 96.69 98 GLY A C 1
ATOM 790 O O . GLY A 1 98 ? -1.75 -14.172 -4.09 1 96.69 98 GLY A O 1
ATOM 791 N N . PHE A 1 99 ? -2.732 -16.156 -3.449 1 94.5 99 PHE A N 1
ATOM 792 C CA . PHE A 1 99 ? -4.078 -15.617 -3.285 1 94.5 99 PHE A CA 1
ATOM 793 C C . PHE A 1 99 ? -4.223 -14.914 -1.943 1 94.5 99 PHE A C 1
ATOM 795 O O . PHE A 1 99 ? -3.627 -15.328 -0.949 1 94.5 99 PHE A O 1
ATOM 802 N N . LYS A 1 100 ? -5.027 -13.844 -1.941 1 92.44 100 LYS A N 1
ATOM 803 C CA . LYS A 1 100 ? -5.355 -13.102 -0.729 1 92.44 100 LYS A CA 1
ATOM 804 C C . LYS A 1 100 ? -4.098 -12.562 -0.054 1 92.44 100 LYS A C 1
ATOM 806 O O . LYS A 1 100 ? -3.898 -12.766 1.146 1 92.44 100 LYS A O 1
ATOM 811 N N . GLU A 1 101 ? -3.229 -12.078 -0.773 1 93.44 101 GLU A N 1
ATOM 812 C CA . GLU A 1 101 ? -2.023 -11.383 -0.339 1 93.44 101 GLU A CA 1
ATOM 813 C C . GLU A 1 101 ? -1.524 -10.422 -1.415 1 93.44 101 GLU A C 1
ATOM 815 O O . GLU A 1 101 ? -2.293 -9.992 -2.279 1 93.44 101 GLU A O 1
ATOM 820 N N . HIS A 1 102 ? -0.306 -9.945 -1.331 1 94.25 102 HIS A N 1
ATOM 821 C CA . HIS A 1 102 ? 0.249 -8.977 -2.268 1 94.25 102 HIS A CA 1
ATOM 822 C C . HIS A 1 102 ? 1.771 -9.055 -2.301 1 94.25 102 HIS A C 1
ATOM 824 O O . HIS A 1 102 ? 2.387 -9.656 -1.422 1 94.25 102 HIS A O 1
ATOM 830 N N . ILE A 1 103 ? 2.311 -8.391 -3.252 1 96.12 103 ILE A N 1
ATOM 831 C CA . ILE A 1 103 ? 3.721 -8.57 -3.578 1 96.12 103 ILE A CA 1
ATOM 832 C C . ILE A 1 103 ? 4.586 -7.957 -2.477 1 96.12 103 ILE A C 1
ATOM 834 O O . ILE A 1 103 ? 5.691 -8.438 -2.209 1 96.12 103 ILE A O 1
ATOM 838 N N . SER A 1 104 ? 4.086 -6.965 -1.798 1 91 104 SER A N 1
ATOM 839 C CA . SER A 1 104 ? 4.879 -6.262 -0.793 1 91 104 SER A CA 1
ATOM 840 C C . SER A 1 104 ? 5.102 -7.133 0.44 1 91 104 SER A C 1
ATOM 842 O O . SER A 1 104 ? 5.953 -6.824 1.276 1 91 104 SER A O 1
ATOM 844 N N . ARG A 1 105 ? 4.391 -8.203 0.594 1 89.25 105 ARG A N 1
ATOM 845 C CA . ARG A 1 105 ? 4.637 -9.156 1.676 1 89.25 105 ARG A CA 1
ATOM 846 C C . ARG A 1 105 ? 5.969 -9.875 1.479 1 89.25 105 ARG A C 1
ATOM 848 O O . ARG A 1 105 ? 6.469 -10.523 2.4 1 89.25 105 ARG A O 1
ATOM 855 N N . TYR A 1 106 ? 6.516 -9.68 0.29 1 92.06 106 TYR A N 1
ATOM 856 C CA . TYR A 1 106 ? 7.758 -10.367 -0.045 1 92.06 106 TYR A CA 1
ATOM 857 C C . TYR A 1 106 ? 8.922 -9.391 -0.091 1 92.06 106 TYR A C 1
ATOM 859 O O . TYR A 1 106 ? 9.961 -9.68 -0.692 1 92.06 106 TYR A O 1
ATOM 867 N N . ASP A 1 107 ? 8.828 -8.289 0.508 1 88.38 107 ASP A N 1
ATOM 868 C CA . ASP A 1 107 ? 9.891 -7.285 0.486 1 88.38 107 ASP A CA 1
ATOM 869 C C . ASP A 1 107 ? 11.211 -7.871 0.978 1 88.38 107 ASP A C 1
ATOM 871 O O . ASP A 1 107 ? 12.242 -7.719 0.325 1 88.38 107 ASP A O 1
ATOM 875 N N . HIS A 1 108 ? 11.188 -8.578 2.1 1 85.31 108 HIS A N 1
ATOM 876 C CA . HIS A 1 108 ? 12.414 -9.141 2.658 1 85.31 108 HIS A CA 1
ATOM 877 C C . HIS A 1 108 ? 13.031 -10.164 1.71 1 85.31 108 HIS A C 1
ATOM 879 O O . HIS A 1 108 ? 14.258 -10.273 1.624 1 85.31 108 HIS A O 1
ATOM 885 N N . VAL A 1 109 ? 12.188 -10.875 0.97 1 92.56 109 VAL A N 1
ATOM 886 C CA . VAL A 1 109 ? 12.648 -11.836 -0.024 1 92.56 109 VAL A CA 1
ATOM 887 C C . VAL A 1 109 ? 13.336 -11.109 -1.174 1 92.56 109 VAL A C 1
ATOM 889 O O . VAL A 1 109 ? 14.453 -11.453 -1.562 1 92.56 109 VAL A O 1
ATOM 892 N N . GLY A 1 110 ? 12.633 -10.062 -1.71 1 93.25 110 GLY A N 1
ATOM 893 C CA . GLY A 1 110 ? 13.195 -9.258 -2.783 1 93.25 110 GLY A CA 1
ATOM 894 C C . GLY A 1 110 ? 14.531 -8.641 -2.424 1 93.25 110 GLY A C 1
ATOM 895 O O . GLY A 1 110 ? 15.492 -8.727 -3.197 1 93.25 110 GLY A O 1
ATOM 896 N N . TYR A 1 111 ? 14.625 -8.109 -1.241 1 88.25 111 TYR A N 1
ATOM 897 C CA . TYR A 1 111 ? 15.859 -7.469 -0.789 1 88.25 111 TYR A CA 1
ATOM 898 C C . TYR A 1 111 ? 16.984 -8.484 -0.654 1 88.25 111 TYR A C 1
ATOM 900 O O . TYR A 1 111 ? 18.125 -8.219 -1.051 1 88.25 111 TYR A O 1
ATOM 908 N N . PHE A 1 112 ? 16.656 -9.609 -0.055 1 90.81 112 PHE A N 1
ATOM 909 C CA . PHE A 1 112 ? 17.656 -10.648 0.141 1 90.81 112 PHE A CA 1
ATOM 910 C C . PHE A 1 112 ? 18.219 -11.109 -1.194 1 90.81 112 PHE A C 1
ATOM 912 O O . PHE A 1 112 ? 19.438 -11.172 -1.367 1 90.81 112 PHE A O 1
ATOM 919 N N . LEU A 1 113 ? 17.391 -11.391 -2.123 1 95.5 113 LEU A N 1
ATOM 920 C CA . LEU A 1 113 ? 17.828 -11.867 -3.434 1 95.5 113 LEU A CA 1
ATOM 921 C C . LEU A 1 113 ? 18.609 -10.781 -4.164 1 95.5 113 LEU A C 1
ATOM 923 O O . LEU A 1 113 ? 19.609 -11.078 -4.824 1 95.5 113 LEU A O 1
ATOM 927 N N . ALA A 1 114 ? 18.172 -9.531 -4.051 1 94.19 114 ALA A N 1
ATOM 928 C CA . ALA A 1 114 ? 18.875 -8.414 -4.66 1 94.19 114 ALA A CA 1
ATOM 929 C C . ALA A 1 114 ? 20.281 -8.266 -4.066 1 94.19 114 ALA A C 1
ATOM 931 O O . ALA A 1 114 ? 21.25 -8.016 -4.793 1 94.19 114 ALA A O 1
ATOM 932 N N . GLN A 1 115 ? 20.375 -8.477 -2.771 1 90.81 115 GLN A N 1
ATOM 933 C CA . GLN A 1 115 ? 21.672 -8.398 -2.094 1 90.81 115 GLN A CA 1
ATOM 934 C C . GLN A 1 115 ? 22.625 -9.461 -2.623 1 90.81 115 GLN A C 1
ATOM 936 O O . GLN A 1 115 ? 23.844 -9.289 -2.555 1 90.81 115 GLN A O 1
ATOM 941 N N . HIS A 1 116 ? 22.078 -10.453 -3.158 1 94.88 116 HIS A N 1
ATOM 942 C CA . HIS A 1 116 ? 22.906 -11.539 -3.676 1 94.88 116 HIS A CA 1
ATOM 943 C C . HIS A 1 116 ? 23.031 -11.461 -5.191 1 94.88 116 HIS A C 1
ATOM 945 O O . HIS A 1 116 ? 23.406 -12.438 -5.84 1 94.88 116 HIS A O 1
ATOM 951 N N . GLY A 1 117 ? 22.625 -10.359 -5.781 1 95.56 117 GLY A N 1
ATOM 952 C CA . GLY A 1 117 ? 23 -10.047 -7.152 1 95.56 117 GLY A CA 1
ATOM 953 C C . GLY A 1 117 ? 21.875 -10.273 -8.148 1 95.56 117 GLY A C 1
ATOM 954 O O . GLY A 1 117 ? 22.078 -10.133 -9.359 1 95.56 117 GLY A O 1
ATOM 955 N N . PHE A 1 118 ? 20.719 -10.602 -7.699 1 97.81 118 PHE A N 1
ATOM 956 C CA . PHE A 1 118 ? 19.609 -10.852 -8.617 1 97.81 118 PHE A CA 1
ATOM 957 C C . PHE A 1 118 ? 18.641 -9.672 -8.633 1 97.81 118 PHE A C 1
ATOM 959 O O . PHE A 1 118 ? 18.25 -9.164 -7.582 1 97.81 118 PHE A O 1
ATOM 966 N N . ALA A 1 119 ? 18.312 -9.156 -9.82 1 97.88 119 ALA A N 1
ATOM 967 C CA . A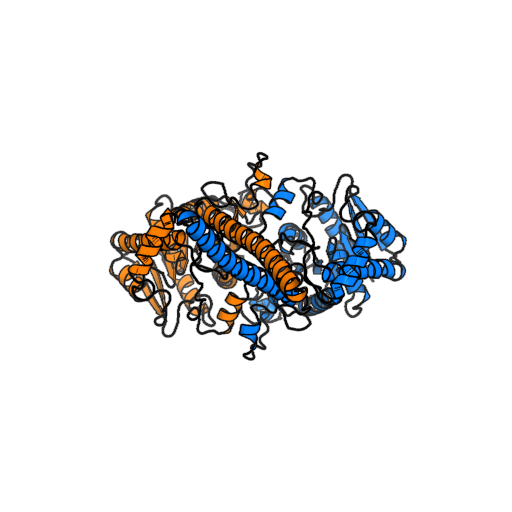LA A 1 119 ? 17.25 -8.156 -9.961 1 97.88 119 ALA A CA 1
ATOM 968 C C . ALA A 1 119 ? 15.875 -8.797 -9.844 1 97.88 119 ALA A C 1
ATOM 970 O O . ALA A 1 119 ? 15.523 -9.68 -10.641 1 97.88 119 ALA A O 1
ATOM 971 N N . VAL A 1 120 ? 15.148 -8.367 -8.898 1 98.38 120 VAL A N 1
ATOM 972 C CA . VAL A 1 120 ? 13.875 -9.008 -8.602 1 98.38 120 VAL A CA 1
ATOM 973 C C . VAL A 1 120 ? 12.719 -8.078 -8.977 1 98.38 120 VAL A C 1
ATOM 975 O O . VAL A 1 120 ? 12.773 -6.879 -8.711 1 98.38 120 VAL A O 1
ATOM 978 N N . PHE A 1 121 ? 11.719 -8.625 -9.625 1 98.31 121 PHE A N 1
ATOM 979 C CA . PHE A 1 121 ? 10.547 -7.875 -10.062 1 98.31 121 PHE A CA 1
ATOM 980 C C . PHE A 1 121 ? 9.266 -8.586 -9.641 1 98.31 121 PHE A C 1
ATOM 982 O O . PHE A 1 121 ? 9.203 -9.812 -9.633 1 98.31 121 PHE A O 1
ATOM 989 N N . GLY A 1 122 ? 8.266 -7.848 -9.258 1 98.19 122 GLY A N 1
ATOM 990 C CA . GLY A 1 122 ? 6.973 -8.383 -8.875 1 98.19 122 GLY A CA 1
ATOM 991 C C . GLY A 1 122 ? 5.816 -7.461 -9.211 1 98.19 122 GLY A C 1
ATOM 992 O O . GLY A 1 122 ? 6.027 -6.305 -9.586 1 98.19 122 GLY A O 1
ATOM 993 N N . MET A 1 123 ? 4.633 -8.008 -9.062 1 97.69 123 MET A N 1
ATOM 994 C CA . MET A 1 123 ? 3.398 -7.301 -9.391 1 97.69 123 MET A CA 1
ATOM 995 C C . MET A 1 123 ? 2.24 -7.805 -8.539 1 97.69 123 MET A C 1
ATOM 997 O O . MET A 1 123 ? 2.166 -8.992 -8.227 1 97.69 123 MET A O 1
ATOM 1001 N N . ASP A 1 124 ? 1.378 -6.902 -8.117 1 97.31 124 ASP A N 1
ATOM 1002 C CA . ASP A 1 124 ? 0.111 -7.348 -7.543 1 97.31 124 ASP A CA 1
ATOM 1003 C C . ASP A 1 124 ? -0.846 -7.828 -8.633 1 97.31 124 ASP A C 1
ATOM 1005 O O . ASP A 1 124 ? -1.008 -7.168 -9.664 1 97.31 124 ASP A O 1
ATOM 1009 N N . HIS A 1 125 ? -1.452 -9.008 -8.367 1 97.81 125 HIS A N 1
ATOM 1010 C CA . HIS A 1 125 ? -2.504 -9.453 -9.273 1 97.81 125 HIS A CA 1
ATOM 1011 C C . HIS A 1 125 ? -3.635 -8.43 -9.352 1 97.81 125 HIS A C 1
ATOM 1013 O O . HIS A 1 125 ? -3.854 -7.668 -8.406 1 97.81 125 HIS A O 1
ATOM 1019 N N . GLN A 1 126 ? -4.312 -8.391 -10.539 1 94.75 126 GLN A N 1
ATOM 1020 C CA . GLN A 1 126 ? -5.562 -7.641 -10.539 1 94.75 126 GLN A CA 1
ATOM 1021 C C . GLN A 1 126 ? -6.465 -8.086 -9.391 1 94.75 126 GLN A C 1
ATOM 1023 O O . GLN A 1 126 ? -6.57 -9.273 -9.094 1 94.75 126 GLN A O 1
ATOM 1028 N N . GLY A 1 127 ? -7.016 -7.09 -8.711 1 92.31 127 GLY A N 1
ATOM 1029 C CA . GLY A 1 127 ? -7.902 -7.359 -7.594 1 92.31 127 GLY A CA 1
ATOM 1030 C C . GLY A 1 127 ? -7.164 -7.707 -6.312 1 92.31 127 GLY A C 1
ATOM 1031 O O . GLY A 1 127 ? -7.773 -8.148 -5.34 1 92.31 127 GLY A O 1
ATOM 1032 N N . HIS A 1 128 ? -5.832 -7.566 -6.305 1 95.06 128 HIS A N 1
ATOM 1033 C CA . HIS A 1 128 ? -5.039 -7.824 -5.109 1 95.06 128 HIS A CA 1
ATOM 1034 C C . HIS A 1 128 ? -4.152 -6.629 -4.77 1 95.06 128 HIS A C 1
ATOM 1036 O O . HIS A 1 128 ? -3.787 -5.852 -5.652 1 95.06 128 HIS A O 1
ATOM 1042 N N . GLY A 1 129 ? -3.877 -6.449 -3.453 1 92.12 129 GLY A N 1
ATOM 1043 C CA . GLY A 1 129 ? -2.941 -5.426 -3.018 1 92.12 129 GLY A CA 1
ATOM 1044 C C . GLY A 1 129 ? -3.318 -4.035 -3.49 1 92.12 129 GLY A C 1
ATOM 1045 O O . GLY A 1 129 ? -4.445 -3.586 -3.283 1 92.12 129 GLY A O 1
ATOM 1046 N N . LEU A 1 130 ? -2.344 -3.438 -4.203 1 88.88 130 LEU A N 1
ATOM 1047 C CA . LEU A 1 130 ? -2.539 -2.061 -4.645 1 88.88 130 LEU A CA 1
ATOM 1048 C C . LEU A 1 130 ? -2.971 -2.016 -6.109 1 88.88 130 LEU A C 1
ATOM 1050 O O . LEU A 1 130 ? -3.219 -0.937 -6.652 1 88.88 130 LEU A O 1
ATOM 1054 N N . SER A 1 131 ? -3.104 -3.174 -6.723 1 91.56 131 SER A N 1
ATOM 1055 C CA . SER A 1 131 ? -3.602 -3.234 -8.094 1 91.56 131 SER A CA 1
ATOM 1056 C C . SER A 1 131 ? -5.102 -2.977 -8.148 1 91.56 131 SER A C 1
ATOM 1058 O O . SER A 1 131 ? -5.84 -3.367 -7.238 1 91.56 131 SER A O 1
ATOM 1060 N N . GLU A 1 132 ? -5.492 -2.408 -9.234 1 86.38 132 GLU A N 1
ATOM 1061 C CA . GLU A 1 132 ? -6.922 -2.193 -9.453 1 86.38 132 GLU A CA 1
ATOM 1062 C C . GLU A 1 132 ? -7.637 -3.506 -9.758 1 86.38 132 GLU A C 1
ATOM 1064 O O . GLU A 1 132 ? -6.992 -4.535 -9.969 1 86.38 132 GLU A O 1
ATOM 1069 N N . GLY A 1 133 ? -9.008 -3.381 -9.742 1 89 133 GLY A N 1
ATOM 1070 C CA . GLY A 1 133 ? -9.875 -4.535 -9.93 1 89 133 GLY A CA 1
ATOM 1071 C C . GLY A 1 133 ? -10.75 -4.832 -8.727 1 89 133 GLY A C 1
ATOM 1072 O O . GLY A 1 133 ? -10.5 -4.328 -7.633 1 89 133 GLY A O 1
ATOM 1073 N N . ASP A 1 134 ? -11.805 -5.641 -9 1 89.94 134 ASP A N 1
ATOM 1074 C CA . ASP A 1 134 ? -12.633 -6.078 -7.883 1 89.94 134 ASP A CA 1
ATOM 1075 C C . ASP A 1 134 ? -11.852 -6.977 -6.93 1 89.94 134 ASP A C 1
ATOM 1077 O O . ASP A 1 134 ? -11.086 -7.836 -7.371 1 89.94 134 ASP A O 1
ATOM 1081 N N . PRO A 1 135 ? -12.016 -6.73 -5.641 1 89.44 135 PRO A N 1
ATOM 1082 C CA . PRO A 1 135 ? -11.242 -7.496 -4.66 1 89.44 135 PRO A CA 1
ATOM 1083 C C . PRO A 1 135 ? -11.383 -9.008 -4.848 1 89.44 135 PRO A C 1
ATOM 1085 O O . PRO A 1 135 ? -12.5 -9.523 -4.879 1 89.44 135 PRO A O 1
ATOM 1088 N N . LEU A 1 136 ? -10.219 -9.672 -4.969 1 93.19 136 LEU A N 1
ATOM 1089 C CA . LEU A 1 136 ? -10.094 -11.125 -5.02 1 93.19 136 LEU A CA 1
ATOM 1090 C C . LEU A 1 136 ? -10.906 -11.695 -6.18 1 93.19 136 LEU A C 1
ATOM 1092 O O . LEU A 1 136 ? -11.539 -12.75 -6.043 1 93.19 136 LEU A O 1
ATOM 1096 N N . TYR A 1 137 ? -10.922 -10.922 -7.305 1 93.88 137 TYR A N 1
ATOM 1097 C CA . TYR A 1 137 ? -11.727 -11.312 -8.453 1 93.88 137 TYR A CA 1
ATOM 1098 C C . TYR A 1 137 ? -10.891 -11.328 -9.727 1 93.88 137 TYR A C 1
ATOM 1100 O O . TYR A 1 137 ? -9.977 -10.508 -9.891 1 93.88 137 TYR A O 1
ATOM 1108 N N . VAL A 1 138 ? -11.172 -12.25 -10.555 1 96.06 138 VAL A N 1
ATOM 1109 C CA . VAL A 1 138 ? -10.688 -12.273 -11.93 1 96.06 138 VAL A CA 1
ATOM 1110 C C . VAL A 1 138 ? -11.758 -12.844 -12.852 1 96.06 138 VAL A C 1
ATOM 1112 O O . VAL A 1 138 ? -12.453 -13.797 -12.492 1 96.06 138 VAL A O 1
ATOM 1115 N N . GLU A 1 139 ? -11.93 -12.219 -14.016 1 94.81 139 GLU A N 1
ATOM 1116 C CA . GLU A 1 139 ? -12.922 -12.742 -14.945 1 94.81 139 GLU A CA 1
ATOM 1117 C C . GLU A 1 139 ? -12.5 -14.094 -15.516 1 94.81 139 GLU A C 1
ATOM 1119 O O . GLU A 1 139 ? -13.297 -15.031 -15.562 1 94.81 139 GLU A O 1
ATOM 1124 N N . LYS A 1 140 ? -11.297 -14.133 -15.969 1 97.25 140 LYS A N 1
ATOM 1125 C CA . LYS A 1 140 ? -10.625 -15.336 -16.453 1 97.25 140 LYS A CA 1
ATOM 1126 C C . LYS A 1 140 ? -9.25 -15.492 -15.82 1 97.25 140 LYS A C 1
ATOM 1128 O O . LYS A 1 140 ? -8.5 -14.516 -15.695 1 97.25 140 LYS A O 1
ATOM 1133 N N . PHE A 1 141 ? -8.977 -16.734 -15.406 1 98.12 141 PHE A N 1
ATOM 1134 C CA . PHE A 1 141 ? -7.668 -16.969 -14.805 1 98.12 141 PHE A CA 1
ATOM 1135 C C . PHE A 1 141 ? -6.551 -16.578 -15.766 1 98.12 141 PHE A C 1
ATOM 1137 O O . PHE A 1 141 ? -5.5 -16.094 -15.336 1 98.12 141 PHE A O 1
ATOM 1144 N N . ALA A 1 142 ? -6.828 -16.688 -17.062 1 98.38 142 ALA A N 1
ATOM 1145 C CA . ALA A 1 142 ? -5.863 -16.359 -18.109 1 98.38 142 ALA A CA 1
ATOM 1146 C C . ALA A 1 142 ? -5.48 -14.883 -18.047 1 98.38 142 ALA A C 1
ATOM 1148 O O . ALA A 1 142 ? -4.418 -14.492 -18.547 1 98.38 142 ALA A O 1
ATOM 1149 N N . ASP A 1 143 ? -6.34 -14.086 -17.438 1 98.06 143 ASP A N 1
ATOM 1150 C CA . ASP A 1 143 ? -6.02 -12.664 -17.312 1 98.06 143 ASP A CA 1
ATOM 1151 C C . ASP A 1 143 ? -4.766 -12.461 -16.453 1 98.06 143 ASP A C 1
ATOM 1153 O O . ASP A 1 143 ? -3.957 -11.57 -16.734 1 98.06 143 ASP A O 1
ATOM 1157 N N . TYR A 1 144 ? -4.594 -13.273 -15.406 1 98.69 144 TYR A N 1
ATOM 1158 C CA . TYR A 1 144 ? -3.367 -13.227 -14.617 1 98.69 144 TYR A CA 1
ATOM 1159 C C . TYR A 1 144 ? -2.15 -13.516 -15.484 1 98.69 144 TYR A C 1
ATOM 1161 O O . TYR A 1 144 ? -1.135 -12.82 -15.398 1 98.69 144 TYR A O 1
ATOM 1169 N N . LEU A 1 145 ? -2.264 -14.539 -16.344 1 98.88 145 LEU A N 1
ATOM 1170 C CA . LEU A 1 145 ? -1.151 -14.961 -17.188 1 98.88 145 LEU A CA 1
ATOM 1171 C C . LEU A 1 145 ? -0.768 -13.859 -18.172 1 98.88 145 LEU A C 1
ATOM 1173 O O . LEU A 1 145 ? 0.416 -13.555 -18.344 1 98.88 145 LEU A O 1
ATOM 1177 N N . ASP A 1 146 ? -1.789 -13.289 -18.75 1 98.62 146 ASP A N 1
ATOM 1178 C CA . ASP A 1 146 ? -1.564 -12.234 -19.734 1 98.62 146 ASP A CA 1
ATOM 1179 C C . ASP A 1 146 ? -0.923 -11.008 -19.094 1 98.62 146 ASP A C 1
ATOM 1181 O O . ASP A 1 146 ? -0.029 -10.391 -19.688 1 98.62 146 ASP A O 1
ATOM 1185 N N . ASP A 1 147 ? -1.382 -10.688 -17.953 1 98.06 147 ASP A N 1
ATOM 1186 C CA . ASP A 1 147 ? -0.812 -9.555 -17.219 1 98.06 147 ASP A CA 1
ATOM 1187 C C . ASP A 1 147 ? 0.669 -9.781 -16.922 1 98.06 147 ASP A C 1
ATOM 1189 O O . ASP A 1 147 ? 1.496 -8.898 -17.156 1 98.06 147 ASP A O 1
ATOM 1193 N N . TYR A 1 148 ? 0.998 -10.945 -16.422 1 98.62 148 TYR A N 1
ATOM 1194 C CA . TYR A 1 148 ? 2.385 -11.234 -16.078 1 98.62 148 TYR A CA 1
ATOM 1195 C C . TYR A 1 148 ? 3.25 -11.312 -17.328 1 98.62 148 TYR A C 1
ATOM 1197 O O . TYR A 1 148 ? 4.383 -10.828 -17.344 1 98.62 148 TYR A O 1
ATOM 1205 N N . HIS A 1 149 ? 2.727 -11.945 -18.359 1 98.62 149 HIS A N 1
ATOM 1206 C CA . HIS A 1 149 ? 3.486 -12.016 -19.609 1 98.62 149 HIS A CA 1
ATOM 1207 C C . HIS A 1 149 ? 3.848 -10.625 -20.109 1 98.62 149 HIS A C 1
ATOM 1209 O O . HIS A 1 149 ? 4.996 -10.367 -20.484 1 98.62 149 HIS A O 1
ATOM 1215 N N . GLN A 1 150 ? 2.875 -9.734 -20.125 1 97.44 150 GLN A N 1
ATOM 1216 C CA . GLN A 1 150 ? 3.105 -8.367 -20.578 1 97.44 150 GLN A CA 1
ATOM 1217 C C . GLN A 1 150 ? 4.137 -7.668 -19.703 1 97.44 150 GLN A C 1
ATOM 1219 O O . GLN A 1 150 ? 5.031 -6.984 -20.219 1 97.44 150 GLN A O 1
ATOM 1224 N N . TYR A 1 151 ? 4.02 -7.809 -18.453 1 97 151 TYR A N 1
ATOM 1225 C CA . TYR A 1 151 ? 4.934 -7.168 -17.516 1 97 151 TYR A CA 1
ATOM 1226 C C . TYR A 1 151 ? 6.352 -7.707 -17.672 1 97 151 TYR A C 1
ATOM 1228 O O . TYR A 1 151 ? 7.316 -6.938 -17.688 1 97 151 TYR A O 1
ATOM 1236 N N . MET A 1 152 ? 6.449 -9.008 -17.781 1 98.25 152 MET A N 1
ATOM 1237 C CA . MET A 1 152 ? 7.746 -9.656 -17.969 1 98.25 152 MET A CA 1
ATOM 1238 C C . MET A 1 152 ? 8.414 -9.188 -19.25 1 98.25 152 MET A C 1
ATOM 1240 O O . MET A 1 152 ? 9.617 -8.906 -19.266 1 98.25 152 MET A O 1
ATOM 1244 N N . GLN A 1 153 ? 7.648 -9.094 -20.297 1 97.56 153 GLN A N 1
ATOM 1245 C CA . GLN A 1 153 ? 8.188 -8.594 -21.562 1 97.56 153 GLN A CA 1
ATOM 1246 C C . GLN A 1 153 ? 8.703 -7.164 -21.406 1 97.56 153 GLN A C 1
ATOM 1248 O O . GLN A 1 153 ? 9.781 -6.828 -21.922 1 97.56 153 GLN A O 1
ATOM 1253 N N . HIS A 1 154 ? 7.934 -6.391 -20.75 1 95.19 154 HIS A N 1
ATOM 1254 C CA . HIS A 1 154 ? 8.344 -5.008 -20.516 1 95.19 154 HIS A CA 1
ATOM 1255 C C . HIS A 1 154 ? 9.656 -4.949 -19.734 1 95.19 154 HIS A C 1
ATOM 1257 O O . HIS A 1 154 ? 10.57 -4.219 -20.125 1 95.19 154 HIS A O 1
ATOM 1263 N N . VAL A 1 155 ? 9.75 -5.699 -18.656 1 97.12 155 VAL A N 1
ATOM 1264 C CA . VAL A 1 155 ? 10.93 -5.703 -17.797 1 97.12 155 VAL A CA 1
ATOM 1265 C C . VAL A 1 155 ? 12.141 -6.195 -18.594 1 97.12 155 VAL A C 1
ATOM 1267 O O . VAL A 1 155 ? 13.203 -5.578 -18.562 1 97.12 155 VAL A O 1
ATOM 1270 N N . LEU A 1 156 ? 11.961 -7.258 -19.344 1 97.62 156 LEU A N 1
ATOM 1271 C CA . LEU A 1 156 ? 13.062 -7.883 -20.047 1 97.62 156 LEU A CA 1
ATOM 1272 C C . LEU A 1 156 ? 13.555 -6.984 -21.188 1 97.62 156 LEU A C 1
ATOM 1274 O O . LEU A 1 156 ? 14.695 -7.125 -21.641 1 97.62 156 LEU A O 1
ATOM 1278 N N . ALA A 1 157 ? 12.742 -6.035 -21.594 1 96.94 157 ALA A N 1
ATOM 1279 C CA . ALA A 1 157 ? 13.125 -5.109 -22.656 1 96.94 157 ALA A CA 1
ATOM 1280 C C . ALA A 1 157 ? 13.977 -3.963 -22.109 1 96.94 157 ALA A C 1
ATOM 1282 O O . ALA A 1 157 ? 14.578 -3.209 -22.875 1 96.94 157 ALA A O 1
ATOM 1283 N N . LEU A 1 158 ? 14.086 -3.877 -20.844 1 96.19 158 LEU A N 1
ATOM 1284 C CA . LEU A 1 158 ? 14.812 -2.77 -20.234 1 96.19 158 LEU A CA 1
ATOM 1285 C C . LEU A 1 158 ? 16.312 -2.986 -20.328 1 96.19 158 LEU A C 1
ATOM 1287 O O . LEU A 1 158 ? 16.781 -4.129 -20.312 1 96.19 158 LEU A O 1
ATOM 1291 N N . ASP A 1 159 ? 17.016 -1.901 -20.453 1 96.12 159 ASP A N 1
ATOM 1292 C CA . ASP A 1 159 ? 18.469 -1.881 -20.375 1 96.12 159 ASP A CA 1
ATOM 1293 C C . ASP A 1 159 ? 18.969 -0.608 -19.703 1 96.12 159 ASP A C 1
ATOM 1295 O O . ASP A 1 159 ? 18.172 0.165 -19.156 1 96.12 159 ASP A O 1
ATOM 1299 N N . SER A 1 160 ? 20.297 -0.46 -19.609 1 92.69 160 SER A N 1
ATOM 1300 C CA . SER A 1 160 ? 20.922 0.65 -18.891 1 92.69 160 SER A CA 1
ATOM 1301 C C . SER A 1 160 ? 20.578 1.987 -19.547 1 92.69 160 SER A C 1
ATOM 1303 O O . SER A 1 160 ? 20.703 3.039 -18.922 1 92.69 160 SER A O 1
ATOM 1305 N N . THR A 1 161 ? 20.062 2 -20.75 1 93.25 161 THR A N 1
ATOM 1306 C CA . THR A 1 161 ? 19.812 3.242 -21.484 1 93.25 161 THR A CA 1
ATOM 1307 C C . THR A 1 161 ? 18.312 3.498 -21.609 1 93.25 161 THR A C 1
ATOM 1309 O O . THR A 1 161 ? 17.906 4.539 -22.125 1 93.25 161 THR A O 1
ATOM 1312 N N . SER A 1 162 ? 17.578 2.572 -21.156 1 90.94 162 SER A N 1
ATOM 1313 C CA . SER A 1 162 ? 16.125 2.742 -21.25 1 90.94 162 SER A CA 1
ATOM 1314 C C . SER A 1 162 ? 15.664 3.98 -20.5 1 90.94 162 SER A C 1
ATOM 1316 O O . SER A 1 162 ? 16.141 4.246 -19.391 1 90.94 162 SER A O 1
ATOM 1318 N N . GLU A 1 163 ? 14.695 4.734 -21.062 1 84.81 163 GLU A N 1
ATOM 1319 C CA . GLU A 1 163 ? 14.188 5.945 -20.438 1 84.81 163 GLU A CA 1
ATOM 1320 C C . GLU A 1 163 ? 13.523 5.633 -19.094 1 84.81 163 GLU A C 1
ATOM 1322 O O . GLU A 1 163 ? 13.711 6.363 -18.125 1 84.81 163 GLU A O 1
ATOM 1327 N N . PHE A 1 164 ? 12.805 4.602 -19.078 1 84.94 164 PHE A N 1
ATOM 1328 C CA . PHE A 1 164 ? 12.125 4.215 -17.844 1 84.94 164 PHE A CA 1
ATOM 1329 C C . PHE A 1 164 ? 13.125 3.916 -16.734 1 84.94 164 PHE A C 1
ATOM 1331 O O . PHE A 1 164 ? 12.93 4.332 -15.594 1 84.94 164 PHE A O 1
ATOM 1338 N N . SER A 1 165 ? 14.125 3.162 -17.109 1 87 165 SER A N 1
ATOM 1339 C CA . SER A 1 165 ? 15.141 2.809 -16.125 1 87 165 SER A CA 1
ATOM 1340 C C . SER A 1 165 ? 15.82 4.055 -15.555 1 87 165 SER A C 1
ATOM 1342 O O . SER A 1 165 ? 16.141 4.109 -14.367 1 87 165 SER A O 1
ATOM 1344 N N . LYS A 1 166 ? 16.062 5 -16.391 1 81.19 166 LYS A N 1
ATOM 1345 C CA . LYS A 1 166 ? 16.688 6.25 -15.977 1 81.19 166 LYS A CA 1
ATOM 1346 C C . LYS A 1 166 ? 15.758 7.062 -15.086 1 81.19 166 LYS A C 1
ATOM 1348 O O . LYS A 1 166 ? 16.156 7.551 -14.023 1 81.19 166 LYS A O 1
ATOM 1353 N N . LYS A 1 167 ? 14.547 7.094 -15.5 1 75.12 167 LYS A N 1
ATOM 1354 C CA . LYS A 1 167 ? 13.555 7.898 -14.797 1 75.12 167 LYS A CA 1
ATOM 1355 C C . LYS A 1 167 ? 13.289 7.34 -13.398 1 75.12 167 LYS A C 1
ATOM 1357 O O . LYS A 1 167 ? 13 8.094 -12.469 1 75.12 167 LYS A O 1
ATOM 1362 N N . THR A 1 168 ? 13.438 6.062 -13.258 1 78.62 168 THR A N 1
ATOM 1363 C CA . THR A 1 168 ? 13.117 5.41 -11.992 1 78.62 168 THR A CA 1
ATOM 1364 C C . THR A 1 168 ? 14.391 5.082 -11.219 1 78.62 168 THR A C 1
ATOM 1366 O O . THR A 1 168 ? 14.344 4.359 -10.219 1 78.62 168 THR A O 1
ATOM 1369 N N . ASN A 1 169 ? 15.492 5.48 -11.703 1 78.12 169 ASN A N 1
ATOM 1370 C CA . ASN A 1 169 ? 16.781 5.289 -11.055 1 78.12 169 ASN A CA 1
ATOM 1371 C C . ASN A 1 169 ? 17.031 3.82 -10.742 1 78.12 169 ASN A C 1
ATOM 1373 O O . ASN A 1 169 ? 17.406 3.477 -9.617 1 78.12 169 ASN A O 1
ATOM 1377 N N . MET A 1 170 ? 16.797 3.016 -11.68 1 86.38 170 MET A N 1
ATOM 1378 C CA . MET A 1 170 ? 17.031 1.587 -11.492 1 86.38 170 MET A CA 1
ATOM 1379 C C . MET A 1 170 ? 18.516 1.277 -11.453 1 86.38 170 MET A C 1
ATOM 1381 O O . MET A 1 170 ? 18.922 0.234 -10.945 1 86.38 170 MET A O 1
ATOM 1385 N N . ASN A 1 171 ? 19.312 2.15 -12.039 1 87 171 ASN A N 1
ATOM 1386 C CA . ASN A 1 171 ? 20.75 2.004 -12.047 1 87 171 ASN A CA 1
ATOM 1387 C C . ASN A 1 171 ? 21.172 0.644 -12.602 1 87 171 ASN A C 1
ATOM 1389 O O . ASN A 1 171 ? 21.969 -0.064 -11.977 1 87 171 ASN A O 1
ATOM 1393 N N . ILE A 1 172 ? 20.578 0.273 -13.734 1 93.5 172 ILE A N 1
ATOM 1394 C CA . ILE A 1 172 ? 20.984 -0.938 -14.438 1 93.5 172 ILE A CA 1
ATOM 1395 C C . ILE A 1 172 ? 22.438 -0.81 -14.891 1 93.5 172 ILE A C 1
ATOM 1397 O O . ILE A 1 172 ? 22.828 0.223 -15.438 1 93.5 172 ILE A O 1
ATOM 1401 N N . PRO A 1 173 ? 23.234 -1.831 -14.633 1 94.62 173 PRO A N 1
ATOM 1402 C CA . PRO A 1 173 ? 24.641 -1.729 -15.023 1 94.62 173 PRO A CA 1
ATOM 1403 C C . PRO A 1 173 ? 24.812 -1.41 -16.5 1 94.62 173 PRO A C 1
ATOM 1405 O O . PRO A 1 173 ? 24.078 -1.928 -17.344 1 94.62 173 PRO A O 1
ATOM 1408 N N . SER A 1 174 ? 25.844 -0.556 -16.656 1 94.62 174 SER A N 1
ATOM 1409 C CA . SER A 1 174 ? 26.125 -0.134 -18.031 1 94.62 174 SER A CA 1
ATOM 1410 C C . SER A 1 174 ? 26.312 -1.335 -18.953 1 94.62 174 SER A C 1
ATOM 1412 O O . SER A 1 174 ? 27 -2.295 -18.594 1 94.62 174 SER A O 1
ATOM 1414 N N . GLY A 1 175 ? 25.641 -1.319 -20.078 1 94.31 175 GLY A N 1
ATOM 1415 C CA . GLY A 1 175 ? 25.781 -2.361 -21.094 1 94.31 175 GLY A CA 1
ATOM 1416 C C . GLY A 1 175 ? 24.922 -3.578 -20.812 1 94.31 175 GLY A C 1
ATOM 1417 O O . GLY A 1 175 ? 24.906 -4.531 -21.594 1 94.31 175 GLY A O 1
ATOM 1418 N N . THR A 1 176 ? 24.172 -3.514 -19.797 1 95.75 176 THR A N 1
ATOM 1419 C CA . THR A 1 176 ? 23.344 -4.656 -19.406 1 95.75 176 THR A CA 1
ATOM 1420 C C . THR A 1 176 ? 21.953 -4.562 -20.031 1 95.75 176 THR A C 1
ATOM 1422 O O . THR A 1 176 ? 21.281 -3.535 -19.906 1 95.75 176 THR A O 1
ATOM 1425 N N . GLN A 1 177 ? 21.609 -5.578 -20.734 1 96.56 177 GLN A N 1
ATOM 1426 C CA . GLN A 1 177 ? 20.234 -5.812 -21.156 1 96.56 177 GLN A CA 1
ATOM 1427 C C . GLN A 1 177 ? 19.594 -6.93 -20.344 1 96.56 177 GLN A C 1
ATOM 1429 O O . GLN A 1 177 ? 20.109 -8.047 -20.281 1 96.56 177 GLN A O 1
ATOM 1434 N N . LEU A 1 178 ? 18.469 -6.727 -19.812 1 97.62 178 LEU A N 1
ATOM 1435 C CA . LEU A 1 178 ? 17.875 -7.68 -18.875 1 97.62 178 LEU A CA 1
ATOM 1436 C C . LEU A 1 178 ? 17.531 -8.992 -19.578 1 97.62 178 LEU A C 1
ATOM 1438 O O . LEU A 1 178 ? 17.625 -10.062 -18.969 1 97.62 178 LEU A O 1
ATOM 1442 N N . LYS A 1 179 ? 17.172 -8.883 -20.844 1 96.69 179 LYS A N 1
ATOM 1443 C CA . LYS A 1 179 ? 16.781 -10.078 -21.594 1 96.69 179 LYS A CA 1
ATOM 1444 C C . LYS A 1 179 ? 17.969 -11.023 -21.766 1 96.69 179 LYS A C 1
ATOM 1446 O O . LYS A 1 179 ? 17.781 -12.195 -22.109 1 96.69 179 LYS A O 1
ATOM 1451 N N . ASN A 1 180 ? 19.141 -10.492 -21.578 1 96.44 180 ASN A N 1
ATOM 1452 C CA . ASN A 1 180 ? 20.328 -11.312 -21.781 1 96.44 180 ASN A CA 1
ATOM 1453 C C . ASN A 1 180 ? 20.781 -11.969 -20.469 1 96.44 180 ASN A C 1
ATOM 1455 O O . ASN A 1 180 ? 21.703 -12.789 -20.469 1 96.44 180 ASN A O 1
ATOM 1459 N N . LEU A 1 181 ? 20.188 -11.672 -19.391 1 97.06 181 LEU A N 1
ATOM 1460 C CA . LEU A 1 181 ? 20.531 -12.25 -18.094 1 97.06 181 LEU A CA 1
ATOM 1461 C C . LEU A 1 181 ? 19.781 -13.555 -17.875 1 97.06 181 LEU A C 1
ATOM 1463 O O . LEU A 1 181 ? 18.719 -13.773 -18.469 1 97.06 181 LEU A O 1
ATOM 1467 N N . PRO A 1 182 ? 20.406 -14.445 -17.062 1 98.06 182 PRO A N 1
ATOM 1468 C CA . PRO A 1 182 ? 19.609 -15.602 -16.641 1 98.06 182 PRO A CA 1
ATOM 1469 C C . PRO A 1 182 ? 18.25 -15.195 -16.047 1 98.06 182 PRO A C 1
ATOM 1471 O O . PRO A 1 182 ? 18.156 -14.211 -15.32 1 98.06 182 PRO A O 1
ATOM 1474 N N . ARG A 1 183 ? 17.234 -15.953 -16.422 1 98.31 183 ARG A N 1
ATOM 1475 C CA . ARG A 1 183 ? 15.859 -15.57 -16.062 1 98.31 183 ARG A CA 1
ATOM 1476 C C . ARG A 1 183 ? 15.203 -16.641 -15.203 1 98.31 183 ARG A C 1
ATOM 1478 O O . ARG A 1 183 ? 15.133 -17.812 -15.594 1 98.31 183 ARG A O 1
ATOM 1485 N N . PHE A 1 184 ? 14.695 -16.203 -14.07 1 98.75 184 PHE A N 1
ATOM 1486 C CA . PHE A 1 184 ? 14.023 -17.094 -13.141 1 98.75 184 PHE A CA 1
ATOM 1487 C C . PHE A 1 184 ? 12.633 -16.578 -12.797 1 98.75 184 PHE A C 1
ATOM 1489 O O . PHE A 1 184 ? 12.367 -15.383 -12.898 1 98.75 184 PHE A O 1
ATOM 1496 N N . VAL A 1 185 ? 11.75 -17.453 -12.43 1 98.81 185 VAL A N 1
ATOM 1497 C CA . VAL A 1 185 ? 10.438 -17.109 -11.914 1 98.81 185 VAL A CA 1
ATOM 1498 C C . VAL A 1 185 ? 10.133 -17.922 -10.664 1 98.81 185 VAL A C 1
ATOM 1500 O O . VAL A 1 185 ? 10.422 -19.125 -10.617 1 98.81 185 VAL A O 1
ATOM 1503 N N . LEU A 1 186 ? 9.742 -17.234 -9.656 1 98.75 186 LEU A N 1
ATOM 1504 C CA . LEU A 1 186 ? 9.383 -17.812 -8.367 1 98.75 186 LEU A CA 1
ATOM 1505 C C . LEU A 1 186 ? 7.918 -17.547 -8.047 1 98.75 186 LEU A C 1
ATOM 1507 O O . LEU A 1 186 ? 7.508 -16.406 -7.883 1 98.75 186 LEU A O 1
ATOM 1511 N N . GLY A 1 187 ? 7.125 -18.609 -7.949 1 98.69 187 GLY A N 1
ATOM 1512 C CA . GLY A 1 187 ? 5.715 -18.5 -7.613 1 98.69 187 GLY A CA 1
ATOM 1513 C C . GLY A 1 187 ? 5.359 -19.188 -6.305 1 98.69 187 GLY A C 1
ATOM 1514 O O . GLY A 1 187 ? 5.832 -20.281 -6.023 1 98.69 187 GLY A O 1
ATOM 1515 N N . HIS A 1 188 ? 4.539 -18.484 -5.516 1 97.62 188 HIS A N 1
ATOM 1516 C CA . HIS A 1 188 ? 4.066 -19.047 -4.254 1 97.62 188 HIS A CA 1
ATOM 1517 C C . HIS A 1 188 ? 2.57 -19.328 -4.301 1 97.62 188 HIS A C 1
ATOM 1519 O O . HIS A 1 188 ? 1.781 -18.453 -4.668 1 97.62 188 HIS A O 1
ATOM 1525 N N . SER A 1 189 ? 2.145 -20.562 -3.859 1 96.62 189 SER A N 1
ATOM 1526 C CA . SER A 1 189 ? 0.739 -20.938 -3.729 1 96.62 189 SER A CA 1
ATOM 1527 C C . SER A 1 189 ? -0.006 -20.75 -5.047 1 96.62 189 SER A C 1
ATOM 1529 O O . SER A 1 189 ? 0.347 -21.375 -6.055 1 96.62 189 SER A O 1
ATOM 1531 N N . MET A 1 190 ? -0.959 -19.828 -5.18 1 97.69 190 MET A N 1
ATOM 1532 C CA . MET A 1 190 ? -1.602 -19.516 -6.453 1 97.69 190 MET A CA 1
ATOM 1533 C C . MET A 1 190 ? -0.583 -19.016 -7.469 1 97.69 190 MET A C 1
ATOM 1535 O O . MET A 1 190 ? -0.703 -19.297 -8.664 1 97.69 190 MET A O 1
ATOM 1539 N N . GLY A 1 191 ? 0.434 -18.359 -6.98 1 98.56 191 GLY A N 1
ATOM 1540 C CA . GLY A 1 191 ? 1.504 -17.891 -7.844 1 98.56 191 GLY A CA 1
ATOM 1541 C C . GLY A 1 191 ? 2.229 -19.016 -8.562 1 98.56 191 GLY A C 1
ATOM 1542 O O . GLY A 1 191 ? 2.736 -18.828 -9.672 1 98.56 191 GLY A O 1
ATOM 1543 N N . SER A 1 192 ? 2.27 -20.172 -7.945 1 98.69 192 SER A N 1
ATOM 1544 C CA . SER A 1 192 ? 2.855 -21.328 -8.594 1 98.69 192 SER A CA 1
ATOM 1545 C C . SER A 1 192 ? 2.002 -21.797 -9.773 1 98.69 192 SER A C 1
ATOM 1547 O O . SER A 1 192 ? 2.533 -22.188 -10.82 1 98.69 192 SER A O 1
ATOM 1549 N N . VAL A 1 193 ? 0.711 -21.766 -9.578 1 98.69 193 VAL A N 1
ATOM 1550 C CA . VAL A 1 193 ? -0.208 -22.125 -10.656 1 98.69 193 VAL A CA 1
ATOM 1551 C C . VAL A 1 193 ? -0.05 -21.156 -11.82 1 98.69 193 VAL A C 1
ATOM 1553 O O . VAL A 1 193 ? 0.097 -21.562 -12.969 1 98.69 193 VAL A O 1
ATOM 1556 N N . ILE A 1 194 ? 0.006 -19.859 -11.492 1 98.88 194 ILE A N 1
ATOM 1557 C CA . ILE A 1 194 ? 0.211 -18.828 -12.5 1 98.88 194 ILE A CA 1
ATOM 1558 C C . ILE A 1 194 ? 1.551 -19.047 -13.195 1 98.88 194 ILE A C 1
ATOM 1560 O O . ILE A 1 194 ? 1.643 -18.938 -14.422 1 98.88 194 ILE A O 1
ATOM 1564 N N . THR A 1 195 ? 2.531 -19.391 -12.461 1 98.88 195 THR A N 1
ATOM 1565 C CA . THR A 1 195 ? 3.881 -19.594 -12.977 1 98.88 195 THR A CA 1
ATOM 1566 C C . THR A 1 195 ? 3.912 -20.75 -13.977 1 98.88 195 THR A C 1
ATOM 1568 O O . THR A 1 195 ? 4.363 -20.578 -15.109 1 98.88 195 THR A O 1
ATOM 1571 N N . VAL A 1 196 ? 3.4 -21.875 -13.586 1 98.81 196 VAL A N 1
ATOM 1572 C CA . VAL A 1 196 ? 3.42 -23.047 -14.438 1 98.81 196 VAL A CA 1
ATOM 1573 C C . VAL A 1 196 ? 2.682 -22.766 -15.742 1 98.81 196 VAL A C 1
ATOM 1575 O O . VAL A 1 196 ? 3.207 -23.016 -16.828 1 98.81 196 VAL A O 1
ATOM 1578 N N . LEU A 1 197 ? 1.532 -22.203 -15.594 1 98.88 197 LEU A N 1
ATOM 1579 C CA . LEU A 1 197 ? 0.724 -21.953 -16.781 1 98.88 197 LEU A CA 1
ATOM 1580 C C . LEU A 1 197 ? 1.362 -20.891 -17.656 1 98.88 197 LEU A C 1
ATOM 1582 O O . LEU A 1 197 ? 1.32 -20.969 -18.891 1 98.88 197 LEU A O 1
ATOM 1586 N N . THR A 1 198 ? 1.939 -19.859 -17.047 1 98.81 198 THR A N 1
ATOM 1587 C CA . THR A 1 198 ? 2.549 -18.75 -17.797 1 98.81 198 THR A CA 1
ATOM 1588 C C . THR A 1 198 ? 3.766 -19.25 -18.578 1 98.81 198 THR A C 1
ATOM 1590 O O . THR A 1 198 ? 3.898 -18.969 -19.766 1 98.81 198 THR A O 1
ATOM 1593 N N . VAL A 1 199 ? 4.652 -20.016 -17.984 1 98.38 199 VAL A N 1
ATOM 1594 C CA . VAL A 1 199 ? 5.887 -20.438 -18.641 1 98.38 199 VAL A CA 1
ATOM 1595 C C . VAL A 1 199 ? 5.562 -21.438 -19.734 1 98.38 199 VAL A C 1
ATOM 1597 O O . VAL A 1 199 ? 6.273 -21.516 -20.75 1 98.38 199 VAL A O 1
ATOM 1600 N N . GLN A 1 200 ? 4.48 -22.203 -19.562 1 98.31 200 GLN A N 1
ATOM 1601 C CA . GLN A 1 200 ? 4.078 -23.188 -20.578 1 98.31 200 GLN A CA 1
ATOM 1602 C C . GLN A 1 200 ? 3.367 -22.5 -21.75 1 98.31 200 GLN A C 1
ATOM 1604 O O . GLN A 1 200 ? 3.539 -22.906 -22.891 1 98.31 200 GLN A O 1
ATOM 1609 N N . LYS A 1 201 ? 2.588 -21.531 -21.438 1 98.19 201 LYS A N 1
ATOM 1610 C CA . LYS A 1 201 ? 1.785 -20.875 -22.453 1 98.19 201 LYS A CA 1
ATOM 1611 C C . LYS A 1 201 ? 2.648 -19.969 -23.328 1 98.19 201 LYS A C 1
ATOM 1613 O O . LYS A 1 201 ? 2.48 -19.922 -24.547 1 98.19 201 LYS A O 1
ATOM 1618 N N . PHE A 1 202 ? 3.48 -19.203 -22.734 1 98.19 202 PHE A N 1
ATOM 1619 C CA . PHE A 1 202 ? 4.258 -18.203 -23.438 1 98.19 202 PHE A CA 1
ATOM 1620 C C . PHE A 1 202 ? 5.699 -18.672 -23.625 1 98.19 202 PHE A C 1
ATOM 1622 O O . PHE A 1 202 ? 6.543 -18.453 -22.766 1 98.19 202 PHE A O 1
ATOM 1629 N N . THR A 1 203 ? 6.062 -19.109 -24.828 1 96.94 203 THR A N 1
ATOM 1630 C CA . THR A 1 203 ? 7.348 -19.75 -25.094 1 96.94 203 THR A CA 1
ATOM 1631 C C . THR A 1 203 ? 8.344 -18.75 -25.672 1 96.94 203 THR A C 1
ATOM 1633 O O . THR A 1 203 ? 9.492 -19.094 -25.953 1 96.94 203 THR A O 1
ATOM 1636 N N . ASP A 1 204 ? 7.855 -17.484 -25.781 1 97.12 204 ASP A N 1
ATOM 1637 C CA . ASP A 1 204 ? 8.734 -16.438 -26.297 1 97.12 204 ASP A CA 1
ATOM 1638 C C . ASP A 1 204 ? 9.75 -16.016 -25.25 1 97.12 204 ASP A C 1
ATOM 1640 O O . ASP A 1 204 ? 10.742 -15.344 -25.578 1 97.12 204 ASP A O 1
ATOM 1644 N N . ILE A 1 205 ? 9.609 -16.406 -24.062 1 96.75 205 ILE A N 1
ATOM 1645 C CA . ILE A 1 205 ? 10.578 -16.156 -23 1 96.75 205 ILE A CA 1
ATOM 1646 C C . ILE A 1 205 ? 11.242 -17.469 -22.594 1 96.75 205 ILE A C 1
ATOM 1648 O O . ILE A 1 205 ? 10.562 -18.422 -22.219 1 96.75 205 ILE A O 1
ATOM 1652 N N . SER A 1 206 ? 12.516 -17.484 -22.75 1 96.12 206 SER A N 1
ATOM 1653 C CA . SER A 1 206 ? 13.273 -18.656 -22.281 1 96.12 206 SER A CA 1
ATOM 1654 C C . SER A 1 206 ? 13.641 -18.516 -20.812 1 96.12 206 SER A C 1
ATOM 1656 O O . SER A 1 206 ? 14.156 -17.484 -20.391 1 96.12 206 SER A O 1
ATOM 1658 N N . TRP A 1 207 ? 13.43 -19.578 -20.078 1 97.69 207 TRP A N 1
ATOM 1659 C CA . TRP A 1 207 ? 13.664 -19.531 -18.641 1 97.69 207 TRP A CA 1
ATOM 1660 C C . TRP A 1 207 ? 14.891 -20.344 -18.266 1 97.69 207 TRP A C 1
ATOM 1662 O O . TRP A 1 207 ? 15.078 -21.453 -18.766 1 97.69 207 TRP A O 1
ATOM 1672 N N . THR A 1 208 ? 15.719 -19.766 -17.375 1 98 208 THR A N 1
ATOM 1673 C CA . THR A 1 208 ? 16.859 -20.469 -16.797 1 98 208 THR A CA 1
ATOM 1674 C C . THR A 1 208 ? 16.406 -21.453 -15.719 1 98 208 THR A C 1
ATOM 1676 O O . THR A 1 208 ? 17 -22.516 -15.539 1 98 208 THR A O 1
ATOM 1679 N N . GLY A 1 209 ? 15.375 -21.109 -15.039 1 98.44 209 GLY A N 1
ATOM 1680 C CA . GLY A 1 209 ? 14.836 -21.984 -14 1 98.44 209 GLY A CA 1
ATOM 1681 C C . GLY A 1 209 ? 13.508 -21.5 -13.445 1 98.44 209 GLY A C 1
ATOM 1682 O O . GLY A 1 209 ? 13.195 -20.312 -13.523 1 98.44 209 GLY A O 1
ATOM 1683 N N . VAL A 1 210 ? 12.75 -22.438 -12.891 1 98.75 210 VAL A N 1
ATOM 1684 C CA . VAL A 1 210 ? 11.453 -22.172 -12.281 1 98.75 210 VAL A CA 1
ATOM 1685 C C . VAL A 1 210 ? 11.461 -22.641 -10.828 1 98.75 210 VAL A C 1
ATOM 1687 O O . VAL A 1 210 ? 11.93 -23.75 -10.531 1 98.75 210 VAL A O 1
ATOM 1690 N N . ILE A 1 211 ? 10.992 -21.797 -9.938 1 98.81 211 ILE A N 1
ATOM 1691 C CA . ILE A 1 211 ? 10.93 -22.109 -8.516 1 98.81 211 ILE A CA 1
ATOM 1692 C C . ILE A 1 211 ? 9.477 -22.047 -8.047 1 98.81 211 ILE A C 1
ATOM 1694 O O . ILE A 1 211 ? 8.781 -21.062 -8.258 1 98.81 211 ILE A O 1
ATOM 1698 N N . LEU A 1 212 ? 8.992 -23.109 -7.418 1 98.62 212 LEU A N 1
ATOM 1699 C CA . LEU A 1 212 ? 7.629 -23.188 -6.898 1 98.62 212 LEU A CA 1
ATOM 1700 C C . LEU A 1 212 ? 7.633 -23.375 -5.387 1 98.62 212 LEU A C 1
ATOM 1702 O O . LEU A 1 212 ? 8.219 -24.344 -4.883 1 98.62 212 LEU A O 1
ATOM 1706 N N . SER A 1 213 ? 7.012 -22.438 -4.688 1 97.62 213 SER A N 1
ATOM 1707 C CA . SER A 1 213 ? 6.906 -22.484 -3.234 1 97.62 213 SER A CA 1
ATOM 1708 C C . SER A 1 213 ? 5.473 -22.766 -2.795 1 97.62 213 SER A C 1
ATOM 1710 O O . SER A 1 213 ? 4.562 -21.984 -3.084 1 97.62 213 SER A O 1
ATOM 1712 N N . ALA A 1 214 ? 5.262 -23.859 -2.1 1 96.38 214 ALA A N 1
ATOM 1713 C CA . ALA A 1 214 ? 3.955 -24.25 -1.582 1 96.38 214 ALA A CA 1
ATOM 1714 C C . ALA A 1 214 ? 2.887 -24.172 -2.668 1 96.38 214 ALA A C 1
ATOM 1716 O O . ALA A 1 214 ? 1.822 -23.578 -2.457 1 96.38 214 ALA A O 1
ATOM 1717 N N . GLY A 1 215 ? 3.176 -24.766 -3.771 1 96.88 215 GLY A N 1
ATOM 1718 C CA . GLY A 1 215 ? 2.295 -24.641 -4.922 1 96.88 215 GLY A CA 1
ATOM 1719 C C . GLY A 1 215 ? 0.914 -25.219 -4.68 1 96.88 215 GLY A C 1
ATOM 1720 O O . GLY A 1 215 ? 0.783 -26.344 -4.188 1 96.88 215 GLY A O 1
ATOM 1721 N N . ALA A 1 216 ? -0.085 -24.406 -4.984 1 94.44 216 ALA A N 1
ATOM 1722 C CA . ALA A 1 216 ? -1.466 -24.875 -4.895 1 94.44 216 ALA A CA 1
ATOM 1723 C C . ALA A 1 216 ? -1.859 -25.688 -6.129 1 94.44 216 ALA A C 1
ATOM 1725 O O . ALA A 1 216 ? -2.779 -25.297 -6.859 1 94.44 216 ALA A O 1
ATOM 1726 N N . LEU A 1 217 ? -1.246 -26.797 -6.293 1 94.81 217 LEU A N 1
ATOM 1727 C CA . LEU A 1 217 ? -1.302 -27.531 -7.547 1 94.81 217 LEU A CA 1
ATOM 1728 C C . LEU A 1 217 ? -2.312 -28.672 -7.457 1 94.81 217 LEU A C 1
ATOM 1730 O O . LEU A 1 217 ? -2.48 -29.438 -8.414 1 94.81 217 LEU A O 1
ATOM 1734 N N . LYS A 1 218 ? -2.879 -28.734 -6.312 1 88.44 218 LYS A N 1
ATOM 1735 C CA . LYS A 1 218 ? -3.928 -29.75 -6.148 1 88.44 218 LYS A CA 1
ATOM 1736 C C . LYS A 1 218 ? -5.059 -29.219 -5.273 1 88.44 218 LYS A C 1
ATOM 1738 O O . LYS A 1 218 ? -4.812 -28.578 -4.246 1 88.44 218 LYS A O 1
ATOM 1743 N N . VAL A 1 219 ? -6.219 -29.438 -5.738 1 76.44 219 VAL A N 1
ATOM 1744 C CA . VAL A 1 219 ? -7.387 -29.094 -4.934 1 76.44 219 VAL A CA 1
ATOM 1745 C C . VAL A 1 219 ? -7.68 -30.219 -3.941 1 76.44 219 VAL A C 1
ATOM 1747 O O . VAL A 1 219 ? -7.828 -31.391 -4.332 1 76.44 219 VAL A O 1
ATOM 1750 N N . ASP A 1 220 ? -7.617 -29.781 -2.707 1 73 220 ASP A N 1
ATOM 1751 C CA . ASP A 1 220 ? -7.977 -30.766 -1.691 1 73 220 ASP A CA 1
ATOM 1752 C C . ASP A 1 220 ? -9.469 -31.078 -1.73 1 73 220 ASP A C 1
ATOM 1754 O O . ASP A 1 220 ? -10.297 -30.188 -1.503 1 73 220 ASP A O 1
ATOM 1758 N N . PRO A 1 221 ? -9.766 -32.312 -2.031 1 74.81 221 PRO A N 1
ATOM 1759 C CA . PRO A 1 221 ? -11.195 -32.656 -2.074 1 74.81 221 PRO A CA 1
ATOM 1760 C C . PRO A 1 221 ? -11.906 -32.375 -0.751 1 74.81 221 PRO A C 1
ATOM 1762 O O . PRO A 1 221 ? -13.125 -32.188 -0.729 1 74.81 221 PRO A O 1
ATOM 1765 N N . GLU A 1 222 ? -11.195 -32.375 0.293 1 71.06 222 GLU A N 1
ATOM 1766 C CA . GLU A 1 222 ? -11.797 -32.094 1.593 1 71.06 222 GLU A CA 1
ATOM 1767 C C . GLU A 1 222 ? -12.07 -30.594 1.758 1 71.06 222 GLU A C 1
ATOM 1769 O O . GLU A 1 222 ? -13.109 -30.203 2.289 1 71.06 222 GLU A O 1
ATOM 1774 N N . ALA A 1 223 ? -11.141 -29.844 1.298 1 68.25 223 ALA A N 1
ATOM 1775 C CA . ALA A 1 223 ? -11.289 -28.406 1.415 1 68.25 223 ALA A CA 1
ATOM 1776 C C . ALA A 1 223 ? -12.281 -27.875 0.386 1 68.25 223 ALA A C 1
ATOM 1778 O O . ALA A 1 223 ? -12.984 -26.891 0.643 1 68.25 223 ALA A O 1
ATOM 1779 N N . ALA A 1 224 ? -12.305 -28.516 -0.698 1 74.56 224 ALA A N 1
ATOM 1780 C CA . ALA A 1 224 ? -13.234 -28.125 -1.76 1 74.56 224 ALA A CA 1
ATOM 1781 C C . ALA A 1 224 ? -13.969 -29.344 -2.307 1 74.56 224 ALA A C 1
ATOM 1783 O O . ALA A 1 224 ? -13.703 -29.781 -3.43 1 74.56 224 ALA A O 1
ATOM 1784 N N . PRO A 1 225 ? -14.922 -29.672 -1.536 1 76.81 225 PRO A N 1
ATOM 1785 C CA . PRO A 1 225 ? -15.68 -30.844 -1.998 1 76.81 225 PRO A CA 1
ATOM 1786 C C . PRO A 1 225 ? -16.438 -30.578 -3.301 1 76.81 225 PRO A C 1
ATOM 1788 O O . PRO A 1 225 ? -16.578 -29.422 -3.713 1 76.81 225 PRO A O 1
ATOM 1791 N N . TRP A 1 226 ? -16.797 -31.703 -3.936 1 78.56 226 TRP A N 1
ATOM 1792 C CA . TRP A 1 226 ? -17.422 -31.625 -5.25 1 78.56 226 TRP A CA 1
ATOM 1793 C C . TRP A 1 226 ? -18.625 -30.688 -5.227 1 78.56 226 TRP A C 1
ATOM 1795 O O . TRP A 1 226 ? -18.891 -29.984 -6.207 1 78.56 226 TRP A O 1
ATOM 1805 N N . ILE A 1 227 ? -19.281 -30.625 -4.215 1 80.38 227 ILE A N 1
ATOM 1806 C CA . ILE A 1 227 ? -20.469 -29.781 -4.098 1 80.38 227 ILE A CA 1
ATOM 1807 C C . ILE A 1 227 ? -20.078 -28.312 -4.191 1 80.38 227 ILE A C 1
ATOM 1809 O O . ILE A 1 227 ? -20.75 -27.531 -4.867 1 80.38 227 ILE A O 1
ATOM 1813 N N . LEU A 1 228 ? -19.047 -28.016 -3.52 1 81.5 228 LEU A N 1
ATOM 1814 C CA . LEU A 1 228 ? -18.578 -26.625 -3.566 1 81.5 228 LEU A CA 1
ATOM 1815 C C . LEU A 1 228 ? -18.109 -26.266 -4.969 1 81.5 228 LEU A C 1
ATOM 1817 O O . LEU A 1 228 ? -18.359 -25.156 -5.445 1 81.5 228 LEU A O 1
ATOM 1821 N N . ARG A 1 229 ? -17.453 -27.172 -5.57 1 86.56 229 ARG A N 1
ATOM 1822 C CA . ARG A 1 229 ? -16.969 -26.922 -6.922 1 86.56 229 ARG A CA 1
ATOM 1823 C C . ARG A 1 229 ? -18.125 -26.75 -7.898 1 86.56 229 ARG A C 1
ATOM 1825 O O . ARG A 1 229 ? -18.078 -25.859 -8.758 1 86.56 229 ARG A O 1
ATOM 1832 N N . THR A 1 230 ? -19.094 -27.547 -7.719 1 87.25 230 THR A N 1
ATOM 1833 C CA . THR A 1 230 ? -20.281 -27.453 -8.57 1 87.25 230 THR A CA 1
ATOM 1834 C C . THR A 1 230 ? -21.031 -26.156 -8.312 1 87.25 230 THR A C 1
ATOM 1836 O O . THR A 1 230 ? -21.453 -25.484 -9.25 1 87.25 230 THR A O 1
ATOM 1839 N N . LEU A 1 231 ? -21.172 -25.859 -7.121 1 87.88 231 LEU A N 1
ATOM 1840 C CA . LEU A 1 231 ? -21.844 -24.609 -6.758 1 87.88 231 LEU A CA 1
ATOM 1841 C C . LEU A 1 231 ? -21.078 -23.406 -7.309 1 87.88 231 LEU A C 1
ATOM 1843 O O . LEU A 1 231 ? -21.688 -22.453 -7.797 1 87.88 231 LEU A O 1
ATOM 1847 N N . ALA A 1 232 ? -19.797 -23.484 -7.172 1 90.44 232 ALA A N 1
ATOM 1848 C CA . ALA A 1 232 ? -18.984 -22.406 -7.711 1 90.44 232 ALA A CA 1
ATOM 1849 C C . ALA A 1 232 ? -19.172 -22.266 -9.219 1 90.44 232 ALA A C 1
ATOM 1851 O O . ALA A 1 232 ? -19.328 -21.141 -9.719 1 90.44 232 ALA A O 1
ATOM 1852 N N . ALA A 1 233 ? -19.203 -23.344 -9.914 1 91.75 233 ALA A N 1
ATOM 1853 C CA . ALA A 1 233 ? -19.375 -23.312 -11.359 1 91.75 233 ALA A CA 1
ATOM 1854 C C . ALA A 1 233 ? -20.734 -22.719 -11.742 1 91.75 233 ALA A C 1
ATOM 1856 O O . ALA A 1 233 ? -20.812 -21.875 -12.641 1 91.75 233 ALA A O 1
ATOM 1857 N N . LEU A 1 234 ? -21.703 -23.094 -11.062 1 90.62 234 LEU A N 1
ATOM 1858 C CA . LEU A 1 234 ? -23.047 -22.625 -11.344 1 90.62 234 LEU A CA 1
ATOM 1859 C C . LEU A 1 234 ? -23.172 -21.125 -11.047 1 90.62 234 LEU A C 1
ATOM 1861 O O . LEU A 1 234 ? -23.672 -20.375 -11.875 1 90.62 234 LEU A O 1
ATOM 1865 N N . LEU A 1 235 ? -22.75 -20.781 -9.945 1 92.38 235 LEU A N 1
ATOM 1866 C CA . LEU A 1 235 ? -22.875 -19.391 -9.531 1 92.38 235 LEU A CA 1
ATOM 1867 C C . LEU A 1 235 ? -21.969 -18.484 -10.352 1 92.38 235 LEU A C 1
ATOM 1869 O O . LEU A 1 235 ? -22.266 -17.312 -10.562 1 92.38 235 LEU A O 1
ATOM 1873 N N . SER A 1 236 ? -20.844 -19.062 -10.727 1 93.69 236 SER A N 1
ATOM 1874 C CA . SER A 1 236 ? -19.906 -18.312 -11.562 1 93.69 236 SER A CA 1
ATOM 1875 C C . SER A 1 236 ? -20.594 -17.766 -12.812 1 93.69 236 SER A C 1
ATOM 1877 O O . SER A 1 236 ? -20.234 -16.688 -13.289 1 93.69 236 SER A O 1
ATOM 1879 N N . SER A 1 237 ? -21.547 -18.469 -13.312 1 92.06 237 SER A N 1
ATOM 1880 C CA . SER A 1 237 ? -22.203 -18.094 -14.555 1 92.06 237 SER A CA 1
ATOM 1881 C C . SER A 1 237 ? -23.281 -17.031 -14.305 1 92.06 237 SER A C 1
ATOM 1883 O O . SER A 1 237 ? -23.578 -16.219 -15.18 1 92.06 237 SER A O 1
ATOM 1885 N N . VAL A 1 238 ? -23.797 -16.969 -13.109 1 92.19 238 VAL A N 1
ATOM 1886 C CA . VAL A 1 238 ? -24.969 -16.141 -12.883 1 92.19 238 VAL A CA 1
ATOM 1887 C C . VAL A 1 238 ? -24.625 -15.008 -11.906 1 92.19 238 VAL A C 1
ATOM 1889 O O . VAL A 1 238 ? -25.125 -13.891 -12.047 1 92.19 238 VAL A O 1
ATOM 1892 N N . LEU A 1 239 ? -23.938 -15.359 -10.898 1 93.81 239 LEU A N 1
ATOM 1893 C CA . LEU A 1 239 ? -23.547 -14.406 -9.867 1 93.81 239 LEU A CA 1
ATOM 1894 C C . LEU A 1 239 ? -22.047 -14.5 -9.586 1 93.81 239 LEU A C 1
ATOM 1896 O O . LEU A 1 239 ? -21.641 -14.797 -8.461 1 93.81 239 LEU A O 1
ATOM 1900 N N . PRO A 1 240 ? -21.297 -14.125 -10.562 1 93.62 240 PRO A N 1
ATOM 1901 C CA . PRO A 1 240 ? -19.844 -14.344 -10.477 1 93.62 240 PRO A CA 1
ATOM 1902 C C . PRO A 1 240 ? -19.203 -13.586 -9.32 1 93.62 240 PRO A C 1
ATOM 1904 O O . PRO A 1 240 ? -18.156 -13.992 -8.805 1 93.62 240 PRO A O 1
ATOM 1907 N N . LYS A 1 241 ? -19.844 -12.547 -8.805 1 93.25 241 LYS A N 1
ATOM 1908 C CA . LYS A 1 241 ? -19.156 -11.672 -7.859 1 93.25 241 LYS A CA 1
ATOM 1909 C C . LYS A 1 241 ? -19.797 -11.75 -6.477 1 93.25 241 LYS A C 1
ATOM 1911 O O . LYS A 1 241 ? -19.438 -10.992 -5.574 1 93.25 241 LYS A O 1
ATOM 1916 N N . ILE A 1 242 ? -20.812 -12.633 -6.355 1 90.81 242 ILE A N 1
ATOM 1917 C CA . ILE A 1 242 ? -21.328 -12.828 -5 1 90.81 242 ILE A CA 1
ATOM 1918 C C . ILE A 1 242 ? -20.219 -13.375 -4.109 1 90.81 242 ILE A C 1
ATOM 1920 O O . ILE A 1 242 ? -19.188 -13.852 -4.605 1 90.81 242 ILE A O 1
ATOM 1924 N N . ARG A 1 243 ? -20.328 -13.227 -2.816 1 89.88 243 ARG A N 1
ATOM 1925 C CA . ARG A 1 243 ? -19.219 -13.641 -1.954 1 89.88 243 ARG A CA 1
ATOM 1926 C C . ARG A 1 243 ? -19.641 -14.812 -1.07 1 89.88 243 ARG A C 1
ATOM 1928 O O . ARG A 1 243 ? -20.734 -14.82 -0.499 1 89.88 243 ARG A O 1
ATOM 1935 N N . PHE A 1 244 ? -18.75 -15.758 -1.025 1 85.19 244 PHE A N 1
ATOM 1936 C CA . PHE A 1 244 ? -18.875 -16.812 -0.031 1 85.19 244 PHE A CA 1
ATOM 1937 C C . PHE A 1 244 ? -18.438 -16.328 1.341 1 85.19 244 PHE A C 1
ATOM 1939 O O . PHE A 1 244 ? -17.75 -15.297 1.45 1 85.19 244 PHE A O 1
ATOM 1946 N N . PRO A 1 245 ? -18.875 -17.016 2.414 1 82 245 PRO A N 1
ATOM 1947 C CA . PRO A 1 245 ? -18.328 -16.672 3.725 1 82 245 PRO A CA 1
ATOM 1948 C C . PRO A 1 245 ? -16.797 -16.766 3.766 1 82 245 PRO A C 1
ATOM 1950 O O . PRO A 1 245 ? -16.219 -17.594 3.061 1 82 245 PRO A O 1
ATOM 1953 N N . ASP A 1 246 ? -16.188 -15.883 4.539 1 80.25 246 ASP A N 1
ATOM 1954 C CA . ASP A 1 246 ? -14.734 -15.891 4.703 1 80.25 246 ASP A CA 1
ATOM 1955 C C . ASP A 1 246 ? -14.32 -16.766 5.883 1 80.25 246 ASP A C 1
ATOM 1957 O O . ASP A 1 246 ? -14.555 -16.422 7.039 1 80.25 246 ASP A O 1
ATOM 1961 N N . PRO A 1 247 ? -13.719 -17.859 5.586 1 73.38 247 PRO A N 1
ATOM 1962 C CA . PRO A 1 247 ? -13.273 -18.688 6.707 1 73.38 247 PRO A CA 1
ATOM 1963 C C . PRO A 1 247 ? -12.031 -18.141 7.402 1 73.38 247 PRO A C 1
ATOM 1965 O O . PRO A 1 247 ? -11.609 -18.672 8.422 1 73.38 247 PRO A O 1
ATOM 1968 N N . GLY A 1 248 ? -11.531 -17.078 6.957 1 75.25 248 GLY A N 1
ATOM 1969 C CA . GLY A 1 248 ? -10.266 -16.578 7.484 1 75.25 248 GLY A CA 1
ATOM 1970 C C . GLY A 1 248 ? -9.07 -17.391 7.031 1 75.25 248 GLY A C 1
ATOM 1971 O O . GLY A 1 248 ? -9.102 -18 5.961 1 75.25 248 GLY A O 1
ATOM 1972 N N . LEU A 1 249 ? -7.875 -17.188 7.719 1 75.31 249 LEU A N 1
ATOM 1973 C CA . LEU A 1 249 ? -6.641 -17.859 7.34 1 75.31 249 LEU A CA 1
ATOM 1974 C C . LEU A 1 249 ? -6.004 -18.547 8.547 1 75.31 249 LEU A C 1
ATOM 1976 O O . LEU A 1 249 ? -4.812 -18.391 8.805 1 75.31 249 LEU A O 1
ATOM 1980 N N . PRO A 1 250 ? -6.688 -19.391 9.203 1 73.19 250 PRO A N 1
ATOM 1981 C CA . PRO A 1 250 ? -6.16 -19.938 10.461 1 73.19 250 PRO A CA 1
ATOM 1982 C C . PRO A 1 250 ? -4.914 -20.797 10.25 1 73.19 250 PRO A C 1
ATOM 1984 O O . PRO A 1 250 ? -4.094 -20.938 11.164 1 73.19 250 PRO A O 1
ATOM 1987 N N . HIS A 1 251 ? -4.602 -21.375 9.109 1 77.62 251 HIS A N 1
ATOM 1988 C CA . HIS A 1 251 ? -3.482 -22.297 8.906 1 77.62 251 HIS A CA 1
ATOM 1989 C C . HIS A 1 251 ? -2.436 -21.688 7.977 1 77.62 251 HIS A C 1
ATOM 1991 O O . HIS A 1 251 ? -1.648 -22.406 7.367 1 77.62 251 HIS A O 1
ATOM 1997 N N . LEU A 1 252 ? -2.449 -20.406 8.047 1 82.12 252 LEU A N 1
ATOM 1998 C CA . LEU A 1 252 ? -1.51 -19.719 7.18 1 82.12 252 LEU A CA 1
ATOM 1999 C C . LEU A 1 252 ? -0.078 -19.891 7.676 1 82.12 252 LEU A C 1
ATOM 2001 O O . LEU A 1 252 ? 0.826 -20.172 6.891 1 82.12 252 LEU A O 1
ATOM 2005 N N . SER A 1 253 ? 0.11 -19.703 9 1 79.25 253 SER A N 1
ATOM 2006 C CA . SER A 1 253 ? 1.43 -19.766 9.625 1 79.25 253 SER A CA 1
ATOM 2007 C C . SER A 1 253 ? 1.331 -20.172 11.094 1 79.25 253 SER A C 1
ATOM 2009 O O . SER A 1 253 ? 0.322 -19.906 11.75 1 79.25 253 SER A O 1
ATOM 2011 N N . ASP A 1 254 ? 2.369 -20.828 11.492 1 73.25 254 ASP A N 1
ATOM 2012 C CA . ASP A 1 254 ? 2.447 -21.156 12.922 1 73.25 254 ASP A CA 1
ATOM 2013 C C . ASP A 1 254 ? 3.041 -19.984 13.711 1 73.25 254 ASP A C 1
ATOM 2015 O O . ASP A 1 254 ? 3.074 -20.016 14.938 1 73.25 254 ASP A O 1
ATOM 2019 N N . ASN A 1 255 ? 3.498 -19.078 12.992 1 75.62 255 ASN A N 1
ATOM 2020 C CA . ASN A 1 255 ? 4.008 -17.859 13.609 1 75.62 255 ASN A CA 1
ATOM 2021 C C . ASN A 1 255 ? 2.9 -16.828 13.82 1 75.62 255 ASN A C 1
ATOM 2023 O O . ASN A 1 255 ? 2.389 -16.266 12.859 1 75.62 255 ASN A O 1
ATOM 2027 N N . THR A 1 256 ? 2.635 -16.578 15.023 1 72.81 256 THR A N 1
ATOM 2028 C CA . THR A 1 256 ? 1.518 -15.719 15.391 1 72.81 256 THR A CA 1
ATOM 2029 C C . THR A 1 256 ? 1.731 -14.297 14.875 1 72.81 256 THR A C 1
ATOM 2031 O O . THR A 1 256 ? 0.774 -13.617 14.5 1 72.81 256 THR A O 1
ATOM 2034 N N . LEU A 1 257 ? 2.961 -13.938 14.734 1 71.06 257 LEU A N 1
ATOM 2035 C CA . LEU A 1 257 ? 3.244 -12.586 14.266 1 71.06 257 LEU A CA 1
ATOM 2036 C C . LEU A 1 257 ? 2.92 -12.445 12.781 1 71.06 257 LEU A C 1
ATOM 2038 O O . LEU A 1 257 ? 2.402 -11.414 12.344 1 71.06 257 LEU A O 1
ATOM 2042 N N . VAL A 1 258 ? 3.211 -13.477 12.07 1 74.88 258 VAL A N 1
ATOM 2043 C CA . VAL A 1 258 ? 2.91 -13.477 10.641 1 74.88 258 VAL A CA 1
ATOM 2044 C C . VAL A 1 258 ? 1.399 -13.43 10.43 1 74.88 258 VAL A C 1
ATOM 2046 O O . VAL A 1 258 ? 0.905 -12.648 9.609 1 74.88 258 VAL A O 1
ATOM 2049 N N . PHE A 1 259 ? 0.741 -14.141 11.195 1 75.38 259 PHE A N 1
ATOM 2050 C CA . PHE A 1 259 ? -0.712 -14.195 11.094 1 75.38 259 PHE A CA 1
ATOM 2051 C C . PHE A 1 259 ? -1.335 -12.859 11.469 1 75.38 259 PHE A C 1
ATOM 2053 O O . PHE A 1 259 ? -2.244 -12.375 10.797 1 75.38 259 PHE A O 1
ATOM 2060 N N . GLN A 1 260 ? -0.876 -12.258 12.438 1 73.94 260 GLN A N 1
ATOM 2061 C CA . GLN A 1 260 ? -1.404 -10.984 12.898 1 73.94 260 GLN A CA 1
ATOM 2062 C C . GLN A 1 260 ? -1.179 -9.891 11.859 1 73.94 260 GLN A C 1
ATOM 2064 O O . GLN A 1 260 ? -2.039 -9.023 11.664 1 73.94 260 GLN A O 1
ATOM 2069 N N . ARG A 1 261 ? -0.229 -10.047 11.203 1 74.44 261 ARG A N 1
ATOM 2070 C CA . ARG A 1 261 ? 0.056 -9.031 10.195 1 74.44 261 ARG A CA 1
ATOM 2071 C C . ARG A 1 261 ? -0.903 -9.148 9.016 1 74.44 261 ARG A C 1
ATOM 2073 O O . ARG A 1 261 ? -1.349 -8.141 8.461 1 74.44 261 ARG A O 1
ATOM 2080 N N . VAL A 1 262 ? -1.039 -10.336 8.703 1 79.19 262 VAL A N 1
ATOM 2081 C CA . VAL A 1 262 ? -1.965 -10.547 7.594 1 79.19 262 VAL A CA 1
ATOM 2082 C C . VAL A 1 262 ? -3.346 -10.016 7.965 1 79.19 262 VAL A C 1
ATOM 2084 O O . VAL A 1 262 ? -4.008 -9.367 7.152 1 79.19 262 VAL A O 1
ATOM 2087 N N . LEU A 1 263 ? -3.645 -10.188 9.18 1 76.69 263 LEU A N 1
ATOM 2088 C CA . LEU A 1 263 ? -4.953 -9.75 9.656 1 76.69 263 LEU A CA 1
ATOM 2089 C C . LEU A 1 263 ? -5.031 -8.227 9.688 1 76.69 263 LEU A C 1
ATOM 2091 O O . LEU A 1 263 ? -6.102 -7.652 9.461 1 76.69 263 LEU A O 1
ATOM 2095 N N . ARG A 1 264 ? -3.906 -7.586 9.82 1 76.31 264 ARG A N 1
ATOM 2096 C CA . ARG A 1 264 ? -3.896 -6.145 10.023 1 76.31 264 ARG A CA 1
ATOM 2097 C C . ARG A 1 264 ? -3.572 -5.406 8.734 1 76.31 264 ARG A C 1
ATOM 2099 O O . ARG A 1 264 ? -3.719 -4.184 8.656 1 76.31 264 ARG A O 1
ATOM 2106 N N . ASP A 1 265 ? -3.178 -6.121 7.859 1 79.62 265 ASP A N 1
ATOM 2107 C CA . ASP A 1 265 ? -2.795 -5.543 6.574 1 79.62 265 ASP A CA 1
ATOM 2108 C C . ASP A 1 265 ? -4.023 -5.086 5.793 1 79.62 265 ASP A C 1
ATOM 2110 O O . ASP A 1 265 ? -4.859 -5.902 5.402 1 79.62 265 ASP A O 1
ATOM 2114 N N . PRO A 1 266 ? -4.125 -3.762 5.566 1 77.44 266 PRO A N 1
ATOM 2115 C CA . PRO A 1 266 ? -5.32 -3.25 4.898 1 77.44 266 PRO A CA 1
ATOM 2116 C C . PRO A 1 266 ? -5.406 -3.682 3.434 1 77.44 266 PRO A C 1
ATOM 2118 O O . PRO A 1 266 ? -6.473 -3.59 2.822 1 77.44 266 PRO A O 1
ATOM 2121 N N . THR A 1 267 ? -4.309 -4.129 2.932 1 83.56 267 THR A N 1
ATOM 2122 C CA . THR A 1 267 ? -4.309 -4.508 1.523 1 83.56 267 THR A CA 1
ATOM 2123 C C . THR A 1 267 ? -4.555 -6.008 1.367 1 83.56 267 THR A C 1
ATOM 2125 O O . THR A 1 267 ? -4.582 -6.523 0.248 1 83.56 267 THR A O 1
ATOM 2128 N N . VAL A 1 268 ? -4.664 -6.656 2.477 1 87.25 268 VA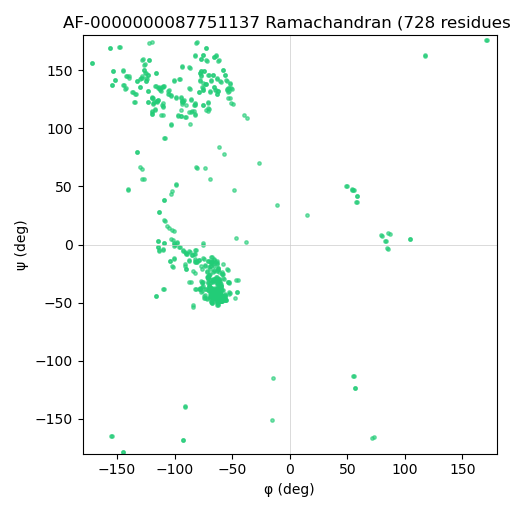L A N 1
ATOM 2129 C CA . VAL A 1 268 ? -5.141 -8.039 2.453 1 87.25 268 VAL A CA 1
ATOM 2130 C C . VAL A 1 268 ? -6.648 -8.062 2.689 1 87.25 268 VAL A C 1
ATOM 2132 O O . VAL A 1 268 ? -7.117 -7.785 3.795 1 87.25 268 VAL A O 1
ATOM 2135 N N . TYR A 1 269 ? -7.344 -8.391 1.696 1 84 269 TYR A N 1
ATOM 2136 C CA . TYR A 1 269 ? -8.797 -8.312 1.746 1 84 269 TYR A CA 1
ATOM 2137 C C . TYR A 1 269 ? -9.367 -9.359 2.697 1 84 269 TYR A C 1
ATOM 2139 O O . TYR A 1 269 ? -8.969 -10.523 2.66 1 84 269 TYR A O 1
ATOM 2147 N N . LYS A 1 270 ? -10.266 -8.859 3.533 1 82.5 270 LYS A N 1
ATOM 2148 C CA . LYS A 1 270 ? -10.922 -9.727 4.508 1 82.5 270 LYS A CA 1
ATOM 2149 C C . LYS A 1 270 ? -12.305 -10.148 4.02 1 82.5 270 LYS A C 1
ATOM 2151 O O . LYS A 1 270 ? -13.305 -9.938 4.715 1 82.5 270 LYS A O 1
ATOM 2156 N N . GLU A 1 271 ? -12.383 -10.641 2.887 1 86.12 271 GLU A N 1
ATOM 2157 C CA . GLU A 1 271 ? -13.633 -11.078 2.271 1 86.12 271 GLU A CA 1
ATOM 2158 C C . GLU A 1 271 ? -13.523 -12.508 1.749 1 86.12 271 GLU A C 1
ATOM 2160 O O . GLU A 1 271 ? -12.422 -13.008 1.538 1 86.12 271 GLU A O 1
ATOM 2165 N N . GLY A 1 272 ? -14.711 -13.086 1.598 1 87.25 272 GLY A N 1
ATOM 2166 C CA . GLY A 1 272 ? -14.734 -14.414 1.009 1 87.25 272 GLY A CA 1
ATOM 2167 C C . GLY A 1 272 ? -14.5 -14.406 -0.49 1 87.25 272 GLY A C 1
ATOM 2168 O O . GLY A 1 272 ? -14.594 -13.359 -1.134 1 87.25 272 GLY A O 1
ATOM 2169 N N . LEU A 1 273 ? -14.164 -15.547 -1.007 1 88.94 273 LEU A N 1
ATOM 2170 C CA . LEU A 1 273 ? -13.906 -15.672 -2.438 1 88.94 273 LEU A CA 1
ATOM 2171 C C . LEU A 1 273 ? -15.211 -15.586 -3.232 1 88.94 273 LEU A C 1
ATOM 2173 O O . LEU A 1 273 ? -16.297 -15.781 -2.68 1 88.94 273 LEU A O 1
ATOM 2177 N N . THR A 1 274 ? -15.102 -15.25 -4.473 1 92.94 274 THR A N 1
ATOM 2178 C CA . THR A 1 274 ? -16.234 -15.227 -5.391 1 92.94 274 THR A CA 1
ATOM 2179 C C . THR A 1 274 ? -16.344 -16.547 -6.145 1 92.94 274 THR A C 1
ATOM 2181 O O . THR A 1 274 ? -15.344 -17.234 -6.355 1 92.94 274 THR A O 1
ATOM 2184 N N . PRO A 1 275 ? -17.562 -16.891 -6.555 1 93.19 275 PRO A N 1
ATOM 2185 C CA . PRO A 1 275 ? -17.734 -18.109 -7.34 1 93.19 275 PRO A CA 1
ATOM 2186 C C . PRO A 1 275 ? -16.906 -18.109 -8.625 1 93.19 275 PRO A C 1
ATOM 2188 O O . PRO A 1 275 ? -16.359 -19.141 -9.016 1 93.19 275 PRO A O 1
ATOM 2191 N N . ARG A 1 276 ? -16.844 -17 -9.242 1 95.56 276 ARG A N 1
ATOM 2192 C CA . ARG A 1 276 ? -16.047 -16.922 -10.469 1 95.56 276 ARG A CA 1
ATOM 2193 C C . ARG A 1 276 ? -14.578 -17.188 -10.188 1 95.56 276 ARG A C 1
ATOM 2195 O O . ARG A 1 276 ? -13.945 -18 -10.875 1 95.56 276 ARG A O 1
ATOM 2202 N N . TRP A 1 277 ? -14.055 -16.531 -9.234 1 95.69 277 TRP A N 1
ATOM 2203 C CA . TRP A 1 277 ? -12.648 -16.766 -8.922 1 95.69 277 TRP A CA 1
ATOM 2204 C C . TRP A 1 277 ? -12.406 -18.234 -8.578 1 95.69 277 TRP A C 1
ATOM 2206 O O . TRP A 1 277 ? -11.461 -18.844 -9.078 1 95.69 277 TRP A O 1
ATOM 2216 N N . ALA A 1 278 ? -13.281 -18.75 -7.719 1 93.5 278 ALA A N 1
ATOM 2217 C CA . ALA A 1 278 ? -13.133 -20.141 -7.293 1 93.5 278 ALA A CA 1
ATOM 2218 C C . ALA A 1 278 ? -13.156 -21.094 -8.492 1 93.5 278 ALA A C 1
ATOM 2220 O O . ALA A 1 278 ? -12.305 -21.969 -8.617 1 93.5 278 ALA A O 1
ATOM 2221 N N . ASN A 1 279 ? -14.086 -20.906 -9.305 1 94.25 279 ASN A N 1
ATOM 2222 C CA . ASN A 1 279 ? -14.219 -21.75 -10.492 1 94.25 279 ASN A CA 1
ATOM 2223 C C . ASN A 1 279 ? -12.992 -21.625 -11.398 1 94.25 279 ASN A C 1
ATOM 2225 O O . ASN A 1 279 ? -12.461 -22.641 -11.867 1 94.25 279 ASN A O 1
ATOM 2229 N N . GLU A 1 280 ? -12.562 -20.438 -11.656 1 96.31 280 GLU A N 1
ATOM 2230 C CA . GLU A 1 280 ? -11.383 -20.203 -12.484 1 96.31 280 GLU A CA 1
ATOM 2231 C C . GLU A 1 280 ? -10.141 -20.828 -11.859 1 96.31 280 GLU A C 1
ATOM 2233 O O . GLU A 1 280 ? -9.32 -21.422 -12.555 1 96.31 280 GLU A O 1
ATOM 2238 N N . PHE A 1 281 ? -10.047 -20.734 -10.57 1 96.06 281 PHE A N 1
ATOM 2239 C CA . PHE A 1 281 ? -8.883 -21.266 -9.875 1 96.06 281 PHE A CA 1
ATOM 2240 C C . PHE A 1 281 ? -8.867 -22.781 -9.93 1 96.06 281 PHE A C 1
ATOM 2242 O O . PHE A 1 281 ? -7.82 -23.391 -10.18 1 96.06 281 PHE A O 1
ATOM 2249 N N . PHE A 1 282 ? -9.977 -23.391 -9.695 1 93.62 282 PHE A N 1
ATOM 2250 C CA . PHE A 1 282 ? -10.047 -24.844 -9.75 1 93.62 282 PHE A CA 1
ATOM 2251 C C . PHE A 1 282 ? -9.672 -25.344 -11.133 1 93.62 282 PHE A C 1
ATOM 2253 O O . PHE A 1 282 ? -8.898 -26.297 -11.266 1 93.62 282 PHE A O 1
ATOM 2260 N N . ASN A 1 283 ? -10.188 -24.688 -12.117 1 94.69 283 ASN A N 1
ATOM 2261 C CA . ASN A 1 283 ? -9.852 -25.062 -13.484 1 94.69 283 ASN A CA 1
ATOM 2262 C C . ASN A 1 283 ? -8.367 -24.859 -13.781 1 94.69 283 ASN A C 1
ATOM 2264 O O . ASN A 1 283 ? -7.738 -25.703 -14.438 1 94.69 283 ASN A O 1
ATOM 2268 N N . ALA A 1 284 ? -7.84 -23.812 -13.297 1 97.31 284 ALA A N 1
ATOM 2269 C CA . ALA A 1 284 ? -6.434 -23.5 -13.523 1 97.31 284 ALA A CA 1
ATOM 2270 C C . ALA A 1 284 ? -5.52 -24.5 -12.812 1 97.31 284 ALA A C 1
ATOM 2272 O O . ALA A 1 284 ? -4.473 -24.875 -13.336 1 97.31 284 ALA A O 1
ATOM 2273 N N . THR A 1 285 ? -5.91 -24.828 -11.625 1 96.38 285 THR A N 1
ATOM 2274 C CA . THR A 1 285 ? -5.141 -25.812 -10.852 1 96.38 285 THR A CA 1
ATOM 2275 C C . THR A 1 285 ? -5.07 -27.141 -11.594 1 96.38 285 THR A C 1
ATOM 2277 O O . THR A 1 285 ? -3.998 -27.734 -11.703 1 96.38 285 THR A O 1
ATOM 2280 N N . GLU A 1 286 ? -6.168 -27.547 -12.117 1 94.19 286 GLU A N 1
ATOM 2281 C CA . GLU A 1 286 ? -6.199 -28.766 -12.914 1 94.19 286 GLU A CA 1
ATOM 2282 C C . GLU A 1 286 ? -5.352 -28.641 -14.172 1 94.19 286 GLU A C 1
ATOM 2284 O O . GLU A 1 286 ? -4.602 -29.547 -14.523 1 94.19 286 GLU A O 1
ATOM 2289 N N . ALA A 1 287 ? -5.492 -27.547 -14.797 1 97.31 287 ALA A N 1
ATOM 2290 C CA . ALA A 1 287 ? -4.723 -27.297 -16.016 1 97.31 287 ALA A CA 1
ATOM 2291 C C . ALA A 1 287 ? -3.223 -27.312 -15.719 1 97.31 287 ALA A C 1
ATOM 2293 O O . ALA A 1 287 ? -2.436 -27.844 -16.5 1 97.31 287 ALA A O 1
ATOM 2294 N N . ALA A 1 288 ? -2.828 -26.734 -14.609 1 98.31 288 ALA A N 1
ATOM 2295 C CA . ALA A 1 288 ? -1.417 -26.688 -14.242 1 98.31 288 ALA A CA 1
ATOM 2296 C C . ALA A 1 288 ? -0.855 -28.078 -13.992 1 98.31 288 ALA A C 1
ATOM 2298 O O . ALA A 1 288 ? 0.233 -28.406 -14.461 1 98.31 288 ALA A O 1
ATOM 2299 N N . MET A 1 289 ? -1.595 -28.844 -13.273 1 97.19 289 MET A N 1
ATOM 2300 C CA . MET A 1 289 ? -1.158 -30.219 -13.023 1 97.19 289 MET A CA 1
ATOM 2301 C C . MET A 1 289 ? -1.025 -31 -14.32 1 97.19 289 MET A C 1
ATOM 2303 O O . MET A 1 289 ? -0.074 -31.75 -14.5 1 97.19 289 MET A O 1
ATOM 2307 N N . ASN A 1 290 ? -1.927 -30.75 -15.227 1 97.31 290 ASN A N 1
ATOM 2308 C CA . ASN A 1 290 ? -1.933 -31.453 -16.516 1 97.31 290 ASN A CA 1
ATOM 2309 C C . ASN A 1 290 ? -0.745 -31.047 -17.375 1 97.31 290 ASN A C 1
ATOM 2311 O O . ASN A 1 290 ? -0.431 -31.719 -18.359 1 97.31 290 ASN A O 1
ATOM 2315 N N . GLU A 1 291 ? -0.103 -29.984 -17.031 1 98 291 GLU A N 1
ATOM 2316 C CA . GLU A 1 291 ? 1.069 -29.562 -17.781 1 98 291 GLU A CA 1
ATOM 2317 C C . GLU A 1 291 ? 2.314 -30.328 -17.359 1 98 291 GLU A C 1
ATOM 2319 O O . GLU A 1 291 ? 3.342 -30.281 -18.031 1 98 291 GLU A O 1
ATOM 2324 N N . ALA A 1 292 ? 2.291 -31.016 -16.234 1 97.94 292 ALA A N 1
ATOM 2325 C CA . ALA A 1 292 ? 3.475 -31.594 -15.602 1 97.94 292 ALA A CA 1
ATOM 2326 C C . ALA A 1 292 ? 4.215 -32.531 -16.562 1 97.94 292 ALA A C 1
ATOM 2328 O O . ALA A 1 292 ? 5.43 -32.406 -16.75 1 97.94 292 ALA A O 1
ATOM 2329 N N . PRO A 1 293 ? 3.539 -33.406 -17.344 1 98.12 293 PRO A N 1
ATOM 2330 C CA . PRO A 1 293 ? 4.262 -34.312 -18.234 1 98.12 293 PRO A CA 1
ATOM 2331 C C . PRO A 1 293 ? 4.973 -33.594 -19.375 1 98.12 293 PRO A C 1
ATOM 2333 O O . PRO A 1 293 ? 5.828 -34.156 -20.047 1 98.12 293 PRO A O 1
ATOM 2336 N N . ASN A 1 294 ? 4.613 -32.344 -19.594 1 98 294 ASN A N 1
ATOM 2337 C CA . ASN A 1 294 ? 5.234 -31.547 -20.656 1 98 294 ASN A CA 1
ATOM 2338 C C . ASN A 1 294 ? 6.141 -30.469 -20.094 1 98 294 ASN A C 1
ATOM 2340 O O . ASN A 1 294 ? 6.664 -29.641 -20.828 1 98 294 ASN A O 1
ATOM 2344 N N . PHE A 1 295 ? 6.262 -30.422 -18.797 1 98.31 295 PHE A N 1
ATOM 2345 C CA . PHE A 1 295 ? 7.051 -29.391 -18.141 1 98.31 295 PHE A CA 1
ATOM 2346 C C . PHE A 1 295 ? 8.531 -29.75 -18.141 1 98.31 295 PHE A C 1
ATOM 2348 O O . PHE A 1 295 ? 8.945 -30.641 -17.391 1 98.31 295 PHE A O 1
ATOM 2355 N N . MET A 1 296 ? 9.375 -29.031 -18.875 1 97.75 296 MET A N 1
ATOM 2356 C CA . MET A 1 296 ? 10.75 -29.453 -19.109 1 97.75 296 MET A CA 1
ATOM 2357 C C . MET A 1 296 ? 11.727 -28.484 -18.438 1 97.75 296 MET A C 1
ATOM 2359 O O . MET A 1 296 ? 12.938 -28.719 -18.438 1 97.75 296 MET A O 1
ATOM 2363 N N . HIS A 1 297 ? 11.258 -27.406 -17.859 1 97.25 297 HIS A N 1
ATOM 2364 C CA . HIS A 1 297 ? 12.117 -26.375 -17.266 1 97.25 297 HIS A CA 1
ATOM 2365 C C . HIS A 1 297 ? 12.852 -26.922 -16.047 1 97.25 297 HIS A C 1
ATOM 2367 O O . HIS A 1 297 ? 12.336 -27.781 -15.336 1 97.25 297 HIS A O 1
ATOM 2373 N N . ASP A 1 298 ? 14.141 -26.422 -15.836 1 98.25 298 ASP A N 1
ATOM 2374 C CA . ASP A 1 298 ? 14.766 -26.672 -14.547 1 98.25 298 ASP A CA 1
ATOM 2375 C C . ASP A 1 298 ? 13.859 -26.234 -13.398 1 98.25 298 ASP A C 1
ATOM 2377 O O . ASP A 1 298 ? 13.289 -25.141 -13.438 1 98.25 298 ASP A O 1
ATOM 2381 N N . LEU A 1 299 ? 13.758 -27.141 -12.367 1 98.75 299 LEU A N 1
ATOM 2382 C CA . LEU A 1 299 ? 12.672 -26.953 -11.414 1 98.75 299 LEU A CA 1
ATOM 2383 C C . LEU A 1 299 ? 13.164 -27.125 -9.984 1 98.75 299 LEU A C 1
ATOM 2385 O O . LEU A 1 299 ? 13.812 -28.125 -9.656 1 98.75 299 LEU A O 1
ATOM 2389 N N . LEU A 1 300 ? 12.969 -26.078 -9.164 1 98.81 300 LEU A N 1
ATOM 2390 C CA . LEU A 1 300 ? 13.172 -26.141 -7.719 1 98.81 300 LEU A CA 1
ATOM 2391 C C . LEU A 1 300 ? 11.852 -25.953 -6.977 1 98.81 300 LEU A C 1
ATOM 2393 O O . LEU A 1 300 ? 11.156 -24.953 -7.195 1 98.81 300 LEU A O 1
ATOM 2397 N N . MET A 1 301 ? 11.492 -26.922 -6.105 1 98.44 301 MET A N 1
ATOM 2398 C CA . MET A 1 301 ? 10.219 -26.844 -5.391 1 98.44 301 MET A CA 1
ATOM 2399 C C . MET A 1 301 ? 10.438 -26.938 -3.883 1 98.44 301 MET A C 1
ATOM 2401 O O . MET A 1 301 ? 11.312 -27.672 -3.42 1 98.44 301 MET A O 1
ATOM 2405 N N . PHE A 1 302 ? 9.625 -26.109 -3.18 1 97.38 302 PHE A N 1
ATOM 2406 C CA . PHE A 1 302 ? 9.547 -26.188 -1.725 1 97.38 302 PHE A CA 1
ATOM 2407 C C . PHE A 1 302 ? 8.102 -26.391 -1.273 1 97.38 302 PHE A C 1
ATOM 2409 O O . PHE A 1 302 ? 7.18 -25.812 -1.852 1 97.38 302 PHE A O 1
ATOM 2416 N N . HIS A 1 303 ? 7.98 -27.203 -0.207 1 96.88 303 HIS A N 1
ATOM 2417 C CA . HIS A 1 303 ? 6.648 -27.344 0.375 1 96.88 303 HIS A CA 1
ATOM 2418 C C . HIS A 1 303 ? 6.734 -27.734 1.848 1 96.88 303 HIS A C 1
ATOM 2420 O O . HIS A 1 303 ? 7.57 -28.547 2.232 1 96.88 303 HIS A O 1
ATOM 2426 N N . GLY A 1 304 ? 5.914 -27.125 2.646 1 94.25 304 GLY A N 1
ATOM 2427 C CA . GLY A 1 304 ? 5.824 -27.531 4.039 1 94.25 304 GLY A CA 1
ATOM 2428 C C . GLY A 1 304 ? 5.012 -28.797 4.238 1 94.25 304 GLY A C 1
ATOM 2429 O O . GLY A 1 304 ? 3.939 -28.953 3.654 1 94.25 304 GLY A O 1
ATOM 2430 N N . ASP A 1 305 ? 5.461 -29.625 5.125 1 94.5 305 ASP A N 1
ATOM 2431 C CA . ASP A 1 305 ? 4.781 -30.922 5.289 1 94.5 305 ASP A CA 1
ATOM 2432 C C . ASP A 1 305 ? 3.506 -30.766 6.113 1 94.5 305 ASP A C 1
ATOM 2434 O O . ASP A 1 305 ? 2.646 -31.641 6.109 1 94.5 305 ASP A O 1
ATOM 2438 N N . LYS A 1 306 ? 3.285 -29.656 6.793 1 92.56 306 LYS A N 1
ATOM 2439 C CA . LYS A 1 306 ? 2.094 -29.438 7.609 1 92.56 306 LYS A CA 1
ATOM 2440 C C . LYS A 1 306 ? 1.13 -28.484 6.93 1 92.56 306 LYS A C 1
ATOM 2442 O O . LYS A 1 306 ? 0.206 -27.969 7.562 1 92.56 306 LYS A O 1
ATOM 2447 N N . ASP A 1 307 ? 1.345 -28.25 5.691 1 92.5 307 ASP A N 1
ATOM 2448 C CA . ASP A 1 307 ? 0.485 -27.359 4.922 1 92.5 307 ASP A CA 1
ATOM 2449 C C . ASP A 1 307 ? -0.885 -28 4.68 1 92.5 307 ASP A C 1
ATOM 2451 O O . ASP A 1 307 ? -0.991 -29.031 4.031 1 92.5 307 ASP A O 1
ATOM 2455 N N . VAL A 1 308 ? -1.926 -27.25 5.156 1 88.44 308 VAL A N 1
ATOM 2456 C CA . VAL A 1 308 ? -3.273 -27.781 4.973 1 88.44 308 VAL A CA 1
ATOM 2457 C C . VAL A 1 308 ? -4.059 -26.875 4.023 1 88.44 308 VAL A C 1
ATOM 2459 O O . VAL A 1 308 ? -5.227 -27.141 3.73 1 88.44 308 VAL A O 1
ATOM 2462 N N . ILE A 1 309 ? -3.465 -25.828 3.605 1 89.31 309 ILE A N 1
ATOM 2463 C CA . ILE A 1 309 ? -4.09 -24.922 2.648 1 89.31 309 ILE A CA 1
ATOM 2464 C C . ILE A 1 309 ? -3.869 -25.422 1.229 1 89.31 309 ILE A C 1
ATOM 2466 O O . ILE A 1 309 ? -4.809 -25.5 0.431 1 89.31 309 ILE A O 1
ATOM 2470 N N . ALA A 1 310 ? -2.646 -25.688 0.917 1 92.38 310 ALA A N 1
ATOM 2471 C CA . ALA A 1 310 ? -2.236 -26.406 -0.284 1 92.38 310 ALA A CA 1
ATOM 2472 C C . ALA A 1 310 ? -1.524 -27.703 0.075 1 92.38 310 ALA A C 1
ATOM 2474 O O . ALA A 1 310 ? -0.434 -27.688 0.651 1 92.38 310 ALA A O 1
ATOM 2475 N N . LEU A 1 311 ? -1.985 -28.719 -0.37 1 92.06 311 LEU A N 1
ATOM 2476 C CA . LEU A 1 311 ? -1.492 -30.016 0.089 1 92.06 311 LEU A CA 1
ATOM 2477 C C . LEU A 1 311 ? -0.127 -30.328 -0.518 1 92.06 311 LEU A C 1
ATOM 2479 O O . LEU A 1 311 ? 0.067 -30.188 -1.727 1 92.06 311 LEU A O 1
ATOM 2483 N N . PRO A 1 312 ? 0.789 -30.812 0.332 1 95.5 312 PRO A N 1
ATOM 2484 C CA . PRO A 1 312 ? 2.109 -31.188 -0.183 1 95.5 312 PRO A CA 1
ATOM 2485 C C . PRO A 1 312 ? 2.043 -32.25 -1.265 1 95.5 312 PRO A C 1
ATOM 2487 O O . PRO A 1 312 ? 2.9 -32.312 -2.148 1 95.5 312 PRO A O 1
ATOM 2490 N N . SER A 1 313 ? 0.99 -33.062 -1.259 1 94.94 313 SER A N 1
ATOM 2491 C CA . SER A 1 313 ? 0.829 -34.125 -2.256 1 94.94 313 SER A CA 1
ATOM 2492 C C . SER A 1 313 ? 0.722 -33.531 -3.662 1 94.94 313 SER A C 1
ATOM 2494 O O . SER A 1 313 ? 1.061 -34.219 -4.641 1 94.94 313 SER A O 1
ATOM 2496 N N . GLY A 1 314 ? 0.196 -32.344 -3.752 1 96.06 314 GLY A N 1
ATOM 2497 C CA . GLY A 1 314 ? 0.17 -31.688 -5.043 1 96.06 314 GLY A CA 1
ATOM 2498 C C . GLY A 1 314 ? 1.554 -31.422 -5.609 1 96.06 314 GLY A C 1
ATOM 2499 O O . GLY A 1 314 ? 1.812 -31.719 -6.781 1 96.06 314 GLY A O 1
ATOM 2500 N N . SER A 1 315 ? 2.441 -30.891 -4.789 1 97.75 315 SER A N 1
ATOM 2501 C CA . SER A 1 315 ? 3.822 -30.672 -5.203 1 97.75 315 SER A CA 1
ATOM 2502 C C . SER A 1 315 ? 4.527 -31.984 -5.512 1 97.75 315 SER A C 1
ATOM 2504 O O . SER A 1 315 ? 5.293 -32.062 -6.477 1 97.75 315 SER A O 1
ATOM 2506 N N . GLU A 1 316 ? 4.27 -33 -4.746 1 97.81 316 GLU A N 1
ATOM 2507 C CA . GLU A 1 316 ? 4.875 -34.312 -4.961 1 97.81 316 GLU A CA 1
ATOM 2508 C C . GLU A 1 316 ? 4.438 -34.906 -6.297 1 97.81 316 GLU A C 1
ATOM 2510 O O . GLU A 1 316 ? 5.258 -35.469 -7.031 1 97.81 316 GLU A O 1
ATOM 2515 N N . GLU A 1 317 ? 3.172 -34.781 -6.547 1 97.31 317 GLU A N 1
ATOM 2516 C CA . GLU A 1 317 ? 2.645 -35.281 -7.809 1 97.31 317 GLU A CA 1
ATOM 2517 C C . GLU A 1 317 ? 3.23 -34.531 -9 1 97.31 317 GLU A C 1
ATOM 2519 O O . GLU A 1 317 ? 3.643 -35.156 -9.984 1 97.31 317 GLU A O 1
ATOM 2524 N N . PHE A 1 318 ? 3.223 -33.219 -8.898 1 98.38 318 PHE A N 1
ATOM 2525 C CA . PHE A 1 318 ? 3.803 -32.438 -9.977 1 98.38 318 PHE A CA 1
ATOM 2526 C C . PHE A 1 318 ? 5.262 -32.812 -10.195 1 98.38 318 PHE A C 1
ATOM 2528 O O . PHE A 1 318 ? 5.688 -33.031 -11.336 1 98.38 318 PHE A O 1
ATOM 2535 N N . PHE A 1 319 ? 6.023 -32.906 -9.141 1 98.5 319 PHE A N 1
ATOM 2536 C CA . PHE A 1 319 ? 7.441 -33.25 -9.203 1 98.5 319 PHE A CA 1
ATOM 2537 C C . PHE A 1 319 ? 7.641 -34.594 -9.883 1 98.5 319 PHE A C 1
ATOM 2539 O O . PHE A 1 319 ? 8.508 -34.75 -10.742 1 98.5 319 PHE A O 1
ATOM 2546 N N . SER A 1 320 ? 6.852 -35.562 -9.508 1 98.19 320 SER A N 1
ATOM 2547 C CA . SER A 1 320 ? 7.023 -36.938 -9.984 1 98.19 320 SER A CA 1
ATOM 2548 C C . SER A 1 320 ? 6.645 -37.062 -11.461 1 98.19 320 SER A C 1
ATOM 2550 O O . SER A 1 320 ? 7.18 -37.906 -12.18 1 98.19 320 SER A O 1
ATOM 2552 N N . THR A 1 321 ? 5.75 -36.188 -11.945 1 98.06 321 THR A N 1
ATOM 2553 C CA . THR A 1 321 ? 5.219 -36.344 -13.297 1 98.06 321 THR A CA 1
ATOM 2554 C C . THR A 1 321 ? 5.848 -35.344 -14.242 1 98.06 321 THR A C 1
ATOM 2556 O O . THR A 1 321 ? 5.75 -35.469 -15.461 1 98.06 321 THR A O 1
ATOM 2559 N N . ALA A 1 322 ? 6.508 -34.344 -13.703 1 98.5 322 ALA A N 1
ATOM 2560 C CA . ALA A 1 322 ? 7.137 -33.344 -14.547 1 98.5 322 ALA A CA 1
ATOM 2561 C C . ALA A 1 322 ? 8.227 -33.938 -15.422 1 98.5 322 ALA A C 1
ATOM 2563 O O . ALA A 1 322 ? 8.984 -34.812 -14.969 1 98.5 322 ALA A O 1
ATOM 2564 N N . ALA A 1 323 ? 8.328 -33.469 -16.609 1 98.31 323 ALA A N 1
ATOM 2565 C CA . ALA A 1 323 ? 9.297 -33.969 -17.562 1 98.31 323 ALA A CA 1
ATOM 2566 C C . ALA A 1 323 ? 10.672 -33.375 -17.344 1 98.31 323 ALA A C 1
ATOM 2568 O O . ALA A 1 323 ? 11.656 -33.781 -17.953 1 98.31 323 ALA A O 1
ATOM 2569 N N . SER A 1 324 ? 10.758 -32.469 -16.438 1 97.5 324 SER A N 1
ATOM 2570 C CA . SER A 1 324 ? 12.023 -31.812 -16.125 1 97.5 324 SER A CA 1
ATOM 2571 C C . SER A 1 324 ? 13.109 -32.844 -15.797 1 97.5 324 SER A C 1
ATOM 2573 O O . SER A 1 324 ? 12.891 -33.75 -14.992 1 97.5 324 SER A O 1
ATOM 2575 N N . SER A 1 325 ? 14.258 -32.656 -16.375 1 96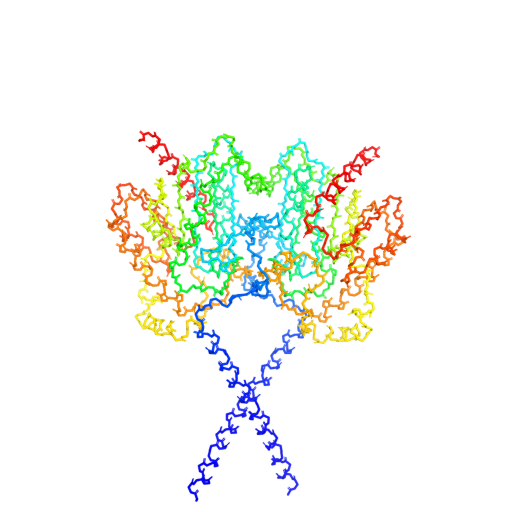.38 325 SER A N 1
ATOM 2576 C CA . SER A 1 325 ? 15.391 -33.531 -16.094 1 96.38 325 SER A CA 1
ATOM 2577 C C . SER A 1 325 ? 16.172 -33.031 -14.875 1 96.38 325 SER A C 1
ATOM 2579 O O . SER A 1 325 ? 16.75 -33.844 -14.148 1 96.38 325 SER A O 1
ATOM 2581 N N . ASN A 1 326 ? 16.203 -31.797 -14.703 1 97.06 326 ASN A N 1
ATOM 2582 C CA . ASN A 1 326 ? 16.828 -31.156 -13.555 1 97.06 326 ASN A CA 1
ATOM 2583 C C . ASN A 1 326 ? 15.797 -30.578 -12.594 1 97.06 326 ASN A C 1
ATOM 2585 O O . ASN A 1 326 ? 15.391 -29.422 -12.742 1 97.06 326 ASN A O 1
ATOM 2589 N N . LYS A 1 327 ? 15.43 -31.406 -11.633 1 98.12 327 LYS A N 1
ATOM 2590 C CA . LYS A 1 327 ? 14.398 -30.969 -10.695 1 98.12 327 LYS A CA 1
ATOM 2591 C C . LYS A 1 327 ? 14.727 -31.406 -9.273 1 98.12 327 LYS A C 1
ATOM 2593 O O . LYS A 1 327 ? 15.359 -32.438 -9.07 1 98.12 327 LYS A O 1
ATOM 2598 N N . THR A 1 328 ? 14.383 -30.594 -8.359 1 98.31 328 THR A N 1
ATOM 2599 C CA . THR A 1 328 ? 14.57 -30.844 -6.93 1 98.31 328 THR A CA 1
ATOM 2600 C C . THR A 1 328 ? 13.328 -30.438 -6.145 1 98.31 328 THR A C 1
ATOM 2602 O O . THR A 1 328 ? 12.766 -29.359 -6.387 1 98.31 328 THR A O 1
ATOM 2605 N N . LEU A 1 329 ? 12.852 -31.312 -5.273 1 98.38 329 LEU A N 1
ATOM 2606 C CA . LEU A 1 329 ? 11.773 -31 -4.336 1 98.38 329 LEU A CA 1
ATOM 2607 C C . LEU A 1 329 ? 12.281 -31.062 -2.895 1 98.38 329 LEU A C 1
ATOM 2609 O O . LEU A 1 329 ? 12.82 -32.094 -2.473 1 98.38 329 LEU A O 1
ATOM 2613 N N . LYS A 1 330 ? 12.125 -30 -2.213 1 97.31 330 LYS A N 1
ATOM 2614 C CA . LYS A 1 330 ? 12.477 -29.938 -0.798 1 97.31 330 LYS A CA 1
ATOM 2615 C C . LYS A 1 330 ? 11.234 -29.797 0.075 1 97.31 330 LYS A C 1
ATOM 2617 O O . LYS A 1 330 ? 10.594 -28.75 0.101 1 97.31 330 LYS A O 1
ATOM 2622 N N . ILE A 1 331 ? 10.953 -30.875 0.821 1 96.5 331 ILE A N 1
ATOM 2623 C CA . ILE A 1 331 ? 9.891 -30.812 1.821 1 96.5 331 ILE A CA 1
ATOM 2624 C C . ILE A 1 331 ? 10.445 -30.25 3.129 1 96.5 331 ILE A C 1
ATOM 2626 O O . ILE A 1 331 ? 11.438 -30.75 3.658 1 96.5 331 ILE A O 1
ATOM 2630 N N . VAL A 1 332 ? 9.836 -29.203 3.631 1 93.88 332 VAL A N 1
ATOM 2631 C CA . VAL A 1 332 ? 10.312 -28.516 4.832 1 93.88 332 VAL A CA 1
ATOM 2632 C C . VAL A 1 332 ? 9.531 -29.016 6.047 1 93.88 332 VAL A C 1
ATOM 2634 O O . VAL A 1 332 ? 8.352 -28.688 6.211 1 93.88 332 VAL A O 1
ATOM 2637 N N . PRO A 1 333 ? 10.164 -29.734 6.938 1 92.88 333 PRO A N 1
ATOM 2638 C CA . PRO A 1 333 ? 9.461 -30.328 8.07 1 92.88 333 PRO A CA 1
ATOM 2639 C C . PRO A 1 333 ? 8.883 -29.297 9.031 1 92.88 333 PRO A C 1
ATOM 2641 O O . PRO A 1 333 ? 9.57 -28.344 9.398 1 92.88 333 PRO A O 1
ATOM 2644 N N . GLY A 1 334 ? 7.621 -29.5 9.406 1 90.62 334 GLY A N 1
ATOM 2645 C CA . GLY A 1 334 ? 6.977 -28.703 10.438 1 90.62 334 GLY A CA 1
ATOM 2646 C C . GLY A 1 334 ? 6.387 -27.406 9.922 1 90.62 334 GLY A C 1
ATOM 2647 O O . GLY A 1 334 ? 5.684 -26.703 10.648 1 90.62 334 GLY A O 1
ATOM 2648 N N . ARG A 1 335 ? 6.582 -27.156 8.68 1 90.56 335 ARG A N 1
ATOM 2649 C CA . ARG A 1 335 ? 6.137 -25.859 8.156 1 90.56 335 ARG A CA 1
ATOM 2650 C C . ARG A 1 335 ? 4.758 -25.969 7.516 1 90.56 335 ARG A C 1
ATOM 2652 O O . ARG A 1 335 ? 4.441 -26.984 6.891 1 90.56 335 ARG A O 1
ATOM 2659 N N . GLN A 1 336 ? 4.02 -24.922 7.734 1 91.19 336 GLN A N 1
ATOM 2660 C CA . GLN A 1 336 ? 2.693 -24.844 7.133 1 91.19 336 GLN A CA 1
ATOM 2661 C C . GLN A 1 336 ? 2.748 -24.156 5.77 1 91.19 336 GLN A C 1
ATOM 2663 O O . GLN A 1 336 ? 3.609 -24.484 4.945 1 91.19 336 GLN A O 1
ATOM 2668 N N . HIS A 1 337 ? 1.813 -23.328 5.445 1 91 337 HIS A N 1
ATOM 2669 C CA . HIS A 1 337 ? 1.634 -22.828 4.086 1 91 337 HIS A CA 1
ATOM 2670 C C . HIS A 1 337 ? 2.648 -21.734 3.762 1 91 337 HIS A C 1
ATOM 2672 O O . HIS A 1 337 ? 3.152 -21.656 2.639 1 91 337 HIS A O 1
ATOM 2678 N N . GLU A 1 338 ? 2.939 -20.906 4.746 1 89.44 338 GLU A N 1
ATOM 2679 C CA . GLU A 1 338 ? 3.922 -19.844 4.52 1 89.44 338 GLU A CA 1
ATOM 2680 C C . GLU A 1 338 ? 5.344 -20.375 4.688 1 89.44 338 GLU A C 1
ATOM 2682 O O . GLU A 1 338 ? 5.703 -20.875 5.758 1 89.44 338 GLU A O 1
ATOM 2687 N N . LEU A 1 339 ? 6.094 -20.234 3.654 1 88.94 339 LEU A N 1
ATOM 2688 C CA . LEU A 1 339 ? 7.469 -20.719 3.721 1 88.94 339 LEU A CA 1
ATOM 2689 C C . LEU A 1 339 ? 8.461 -19.562 3.729 1 88.94 339 LEU A C 1
ATOM 2691 O O . LEU A 1 339 ? 9.414 -19.562 4.508 1 88.94 339 LEU A O 1
ATOM 2695 N N . LEU A 1 340 ? 8.164 -18.547 2.971 1 86.81 340 LEU A N 1
ATOM 2696 C CA . LEU A 1 340 ? 9.109 -17.453 2.779 1 86.81 340 LEU A CA 1
ATOM 2697 C C . LEU A 1 340 ? 8.883 -16.359 3.811 1 86.81 340 LEU A C 1
ATOM 2699 O O . LEU A 1 340 ? 9.734 -15.492 4 1 86.81 340 LEU A O 1
ATOM 2703 N N . ASN A 1 341 ? 7.75 -16.359 4.449 1 79.69 341 ASN A N 1
ATOM 2704 C CA . ASN A 1 341 ? 7.434 -15.336 5.449 1 79.69 341 ASN A CA 1
ATOM 2705 C C . ASN A 1 341 ? 7.574 -15.883 6.867 1 79.69 341 ASN A C 1
ATOM 2707 O O . ASN A 1 341 ? 6.711 -15.648 7.715 1 79.69 341 ASN A O 1
ATOM 2711 N N . GLU A 1 342 ? 8.641 -16.625 7.113 1 76 342 GLU A N 1
ATOM 2712 C CA . GLU A 1 342 ? 8.914 -17.234 8.406 1 76 342 GLU A CA 1
ATOM 2713 C C . GLU A 1 342 ? 10.234 -16.734 8.992 1 76 342 GLU A C 1
ATOM 2715 O O . GLU A 1 342 ? 10.922 -15.922 8.367 1 76 342 GLU A O 1
ATOM 2720 N N . GLU A 1 343 ? 10.547 -17.141 10.258 1 69 343 GLU A N 1
ATOM 2721 C CA . GLU A 1 343 ? 11.758 -16.688 10.945 1 69 343 GLU A CA 1
ATOM 2722 C C . GLU A 1 343 ? 13 -17.328 10.336 1 69 343 GLU A C 1
ATOM 2724 O O . GLU A 1 343 ? 14.094 -16.75 10.391 1 69 343 GLU A O 1
ATOM 2729 N N . ASP A 1 344 ? 12.906 -18.438 9.789 1 72.94 344 ASP A N 1
ATOM 2730 C CA . ASP A 1 344 ? 14.078 -19.109 9.234 1 72.94 344 ASP A CA 1
ATOM 2731 C C . ASP A 1 344 ? 14.031 -19.125 7.711 1 72.94 344 ASP A C 1
ATOM 2733 O O . ASP A 1 344 ? 14.492 -20.078 7.082 1 72.94 344 ASP A O 1
ATOM 2737 N N . TYR A 1 345 ? 13.57 -18.047 7.199 1 76 345 TYR A N 1
ATOM 2738 C CA . TYR A 1 345 ? 13.391 -17.953 5.754 1 76 345 TYR A CA 1
ATOM 2739 C C . TYR A 1 345 ? 14.742 -17.891 5.043 1 76 345 TYR A C 1
ATOM 2741 O O . TYR A 1 345 ? 14.852 -18.266 3.873 1 76 345 TYR A O 1
ATOM 2749 N N . GLU A 1 346 ? 15.758 -17.547 5.723 1 82.12 346 GLU A N 1
ATOM 2750 C CA . GLU A 1 346 ? 17.047 -17.312 5.086 1 82.12 346 GLU A CA 1
ATOM 2751 C C . GLU A 1 346 ? 17.625 -18.609 4.531 1 82.12 346 GLU A C 1
ATOM 2753 O O . GLU A 1 346 ? 18.312 -18.609 3.508 1 82.12 346 GLU A O 1
ATOM 2758 N N . ASP A 1 347 ? 17.281 -19.688 5.195 1 88.5 347 ASP A N 1
ATOM 2759 C CA . ASP A 1 347 ? 17.781 -20.969 4.699 1 88.5 347 ASP A CA 1
ATOM 2760 C C . ASP A 1 347 ? 17.219 -21.281 3.316 1 88.5 347 ASP A C 1
ATOM 2762 O O . ASP A 1 347 ? 17.953 -21.703 2.422 1 88.5 347 ASP A O 1
ATOM 2766 N N . MET A 1 348 ? 15.992 -21.094 3.16 1 92.69 348 MET A N 1
ATOM 2767 C CA . MET A 1 348 ? 15.352 -21.344 1.872 1 92.69 348 MET A CA 1
ATOM 2768 C C . MET A 1 348 ? 15.867 -20.359 0.817 1 92.69 348 MET A C 1
ATOM 2770 O O . MET A 1 348 ? 16.125 -20.75 -0.321 1 92.69 348 MET A O 1
ATOM 2774 N N . LEU A 1 349 ? 16.047 -19.141 1.222 1 94.69 349 LEU A N 1
ATOM 2775 C CA . LEU A 1 349 ? 16.531 -18.125 0.282 1 94.69 349 LEU A CA 1
ATOM 2776 C C . LEU A 1 349 ? 17.969 -18.406 -0.129 1 94.69 349 LEU A C 1
ATOM 2778 O O . LEU A 1 349 ? 18.328 -18.203 -1.291 1 94.69 349 LEU A O 1
ATOM 2782 N N . ASN A 1 350 ? 18.734 -18.891 0.853 1 95.94 350 ASN A N 1
ATOM 2783 C CA . ASN A 1 350 ? 20.094 -19.297 0.513 1 95.94 350 ASN A CA 1
ATOM 2784 C C . ASN A 1 350 ? 20.109 -20.438 -0.502 1 95.94 350 ASN A C 1
ATOM 2786 O O . ASN A 1 350 ? 20.906 -20.438 -1.433 1 95.94 350 ASN A O 1
ATOM 2790 N N . THR A 1 351 ? 19.25 -21.328 -0.298 1 96.69 351 THR A N 1
ATOM 2791 C CA . THR A 1 351 ? 19.109 -22.438 -1.242 1 96.69 351 THR A CA 1
ATOM 2792 C C . THR A 1 351 ? 18.75 -21.922 -2.631 1 96.69 351 THR A C 1
ATOM 2794 O O . THR A 1 351 ? 19.297 -22.375 -3.635 1 96.69 351 THR A O 1
ATOM 2797 N N . ILE A 1 352 ? 17.859 -21 -2.701 1 97.94 352 ILE A N 1
ATOM 2798 C CA . ILE A 1 352 ? 17.422 -20.422 -3.965 1 97.94 352 ILE A CA 1
ATOM 2799 C C . ILE A 1 352 ? 18.578 -19.703 -4.641 1 97.94 352 ILE A C 1
ATOM 2801 O O . ILE A 1 352 ? 18.828 -19.891 -5.836 1 97.94 352 ILE A O 1
ATOM 2805 N N . VAL A 1 353 ? 19.312 -18.938 -3.857 1 97.81 353 VAL A N 1
ATOM 2806 C CA . VAL A 1 353 ? 20.438 -18.188 -4.387 1 97.81 353 VAL A CA 1
ATOM 2807 C C . VAL A 1 353 ? 21.469 -19.156 -4.977 1 97.81 353 VAL A C 1
ATOM 2809 O O . VAL A 1 353 ? 21.922 -18.969 -6.109 1 97.81 353 VAL A O 1
ATOM 2812 N N . GLU A 1 354 ? 21.797 -20.156 -4.227 1 97.75 354 GLU A N 1
ATOM 2813 C CA . GLU A 1 354 ? 22.781 -21.125 -4.672 1 97.75 354 GLU A CA 1
ATOM 2814 C C . GLU A 1 354 ? 22.297 -21.875 -5.914 1 97.75 354 GLU A C 1
ATOM 2816 O O . GLU A 1 354 ? 23.078 -22.078 -6.852 1 97.75 354 GLU A O 1
ATOM 2821 N N . TRP A 1 355 ? 21.094 -22.266 -5.879 1 98.19 355 TRP A N 1
ATOM 2822 C CA . TRP A 1 355 ? 20.516 -22.984 -7.012 1 98.19 355 TRP A CA 1
ATOM 2823 C C . TRP A 1 355 ? 20.5 -22.109 -8.258 1 98.19 355 TRP A C 1
ATOM 2825 O O . TRP A 1 355 ? 20.875 -22.562 -9.344 1 98.19 355 TRP A O 1
ATOM 2835 N N . CYS A 1 356 ? 20.062 -20.891 -8.156 1 98 356 CYS A N 1
ATOM 2836 C CA . CYS A 1 356 ? 20.016 -19.969 -9.289 1 98 356 CYS A CA 1
ATOM 2837 C C . CYS A 1 356 ? 21.406 -19.719 -9.852 1 98 356 CYS A C 1
ATOM 2839 O O . CYS A 1 356 ? 21.578 -19.656 -11.07 1 98 356 CYS A O 1
ATOM 2841 N N . ALA A 1 357 ? 22.375 -19.578 -8.953 1 96.44 357 ALA A N 1
ATOM 2842 C CA . ALA A 1 357 ? 23.75 -19.359 -9.391 1 96.44 357 ALA A CA 1
ATOM 2843 C C . ALA A 1 357 ? 24.266 -20.562 -10.195 1 96.44 357 ALA A C 1
ATOM 2845 O O . ALA A 1 357 ? 24.906 -20.375 -11.227 1 96.44 357 ALA A O 1
ATOM 2846 N N . LYS A 1 358 ? 23.953 -21.672 -9.734 1 96.25 358 LYS A N 1
ATOM 2847 C CA . LYS A 1 358 ? 24.359 -22.891 -10.414 1 96.25 358 LYS A CA 1
ATOM 2848 C C . LYS A 1 358 ? 23.703 -23 -11.789 1 96.25 358 LYS A C 1
ATOM 2850 O O . LYS A 1 358 ? 24.359 -23.328 -12.773 1 96.25 358 LYS A O 1
ATOM 2855 N N . GLN A 1 359 ? 22.391 -22.719 -11.852 1 95.75 359 GLN A N 1
ATOM 2856 C CA . GLN A 1 359 ? 21.672 -22.797 -13.109 1 95.75 359 GLN A CA 1
ATOM 2857 C C . GLN A 1 359 ? 22.188 -21.781 -14.117 1 95.75 359 GLN A C 1
ATOM 2859 O O . GLN A 1 359 ? 22.266 -22.062 -15.312 1 95.75 359 GLN A O 1
ATOM 2864 N N . ALA A 1 360 ? 22.484 -20.625 -13.602 1 94 360 ALA A N 1
ATOM 2865 C CA . ALA A 1 360 ? 22.969 -19.547 -14.461 1 94 360 ALA A CA 1
ATOM 2866 C C . ALA A 1 360 ? 24.312 -19.906 -15.078 1 94 360 ALA A C 1
ATOM 2868 O O . ALA A 1 360 ? 24.594 -19.562 -16.234 1 94 360 ALA A O 1
ATOM 2869 N N . SER A 1 361 ? 25.125 -20.516 -14.344 1 89.31 361 SER A N 1
ATOM 2870 C CA . SER A 1 361 ? 26.453 -20.922 -14.82 1 89.31 361 SER A CA 1
ATOM 2871 C C . SER A 1 361 ? 26.344 -22.047 -15.844 1 89.31 361 SER A C 1
ATOM 2873 O O . SER A 1 361 ? 27.141 -22.125 -16.781 1 89.31 361 SER A O 1
ATOM 2875 N N . SER A 1 362 ? 25.484 -22.891 -15.711 1 79.56 362 SER A N 1
ATOM 2876 C CA . SER A 1 362 ? 25.328 -24.016 -16.609 1 79.56 362 SER A CA 1
ATOM 2877 C C . SER A 1 362 ? 24.797 -23.562 -17.984 1 79.56 362 SER A C 1
ATOM 2879 O O . SER A 1 362 ? 25.141 -24.156 -19 1 79.56 362 SER A O 1
ATOM 2881 N N . LYS A 1 363 ? 24.031 -22.578 -18.031 1 68.75 363 LYS A N 1
ATOM 2882 C CA . LYS A 1 363 ? 23.469 -22.078 -19.281 1 68.75 363 LYS A CA 1
ATOM 2883 C C . LYS A 1 363 ? 24.516 -21.297 -20.062 1 68.75 363 LYS A C 1
ATOM 2885 O O . LYS A 1 363 ? 24.5 -21.281 -21.297 1 68.75 363 LYS A O 1
ATOM 2890 N N . LYS A 1 364 ? 25.312 -20.609 -19.328 1 62.22 364 LYS A N 1
ATOM 2891 C CA . LYS A 1 364 ? 26.406 -19.922 -19.984 1 62.22 364 LYS A CA 1
ATOM 2892 C C . LYS A 1 364 ? 27.344 -20.906 -20.672 1 62.22 364 LYS A C 1
ATOM 2894 O O . LYS A 1 364 ? 27.938 -20.594 -21.719 1 62.22 364 LYS A O 1
ATOM 2899 N N . LEU A 1 365 ? 27.422 -22 -19.969 1 38.84 365 LEU A N 1
ATOM 2900 C CA . LEU A 1 365 ? 28.297 -23.062 -20.469 1 38.84 365 LEU A CA 1
ATOM 2901 C C . LEU A 1 365 ? 27.609 -23.859 -21.562 1 38.84 365 LEU A C 1
ATOM 2903 O O . LEU A 1 365 ? 28.266 -24.516 -22.375 1 38.84 365 LEU A O 1
ATOM 2907 N N . ALA A 1 366 ? 26.406 -23.688 -21.641 1 40.5 366 ALA A N 1
ATOM 2908 C CA . ALA A 1 366 ? 25.719 -24.422 -22.703 1 40.5 366 ALA A CA 1
ATOM 2909 C C . ALA A 1 366 ? 25.578 -23.578 -23.969 1 40.5 366 ALA A C 1
ATOM 2911 O O . ALA A 1 366 ? 25.344 -22.359 -23.875 1 40.5 366 ALA A O 1
ATOM 2912 N N . MET B 1 1 ? -65.188 -13.148 -2.223 1 62.5 1 MET B N 1
ATOM 2913 C CA . MET B 1 1 ? -64.812 -13.555 -0.874 1 62.5 1 MET B CA 1
ATOM 2914 C C . MET B 1 1 ? -63.375 -14.172 -0.867 1 62.5 1 MET B C 1
ATOM 2916 O O . MET B 1 1 ? -62.562 -13.812 -0.041 1 62.5 1 MET B O 1
ATOM 2920 N N . VAL B 1 2 ? -63.125 -15 -1.763 1 66.75 2 VAL B N 1
ATOM 2921 C CA . VAL B 1 2 ? -61.844 -15.672 -1.859 1 66.75 2 VAL B CA 1
ATOM 2922 C C . VAL B 1 2 ? -60.75 -14.656 -2.221 1 66.75 2 VAL B C 1
ATOM 2924 O O . VAL B 1 2 ? -59.656 -14.664 -1.631 1 66.75 2 VAL B O 1
ATOM 2927 N N . LEU B 1 3 ? -61.031 -13.797 -3.039 1 63.94 3 LEU B N 1
ATOM 2928 C CA . LEU B 1 3 ? -6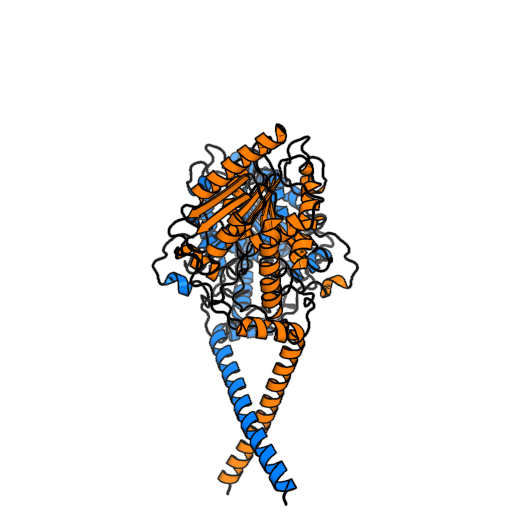0.062 -12.797 -3.465 1 63.94 3 LEU B CA 1
ATOM 2929 C C . LEU B 1 3 ? -59.75 -11.82 -2.336 1 63.94 3 LEU B C 1
ATOM 2931 O O . LEU B 1 3 ? -58.625 -11.43 -2.145 1 63.94 3 LEU B O 1
ATOM 2935 N N . VAL B 1 4 ? -60.781 -11.406 -1.742 1 64.19 4 VAL B N 1
ATOM 2936 C CA . VAL B 1 4 ? -60.594 -10.492 -0.618 1 64.19 4 VAL B CA 1
ATOM 2937 C C . VAL B 1 4 ? -59.781 -11.172 0.479 1 64.19 4 VAL B C 1
ATOM 2939 O O . VAL B 1 4 ? -58.906 -10.547 1.087 1 64.19 4 VAL B O 1
ATOM 2942 N N . ASN B 1 5 ? -59.969 -12.383 0.75 1 67.31 5 ASN B N 1
ATOM 2943 C CA . ASN B 1 5 ? -59.219 -13.156 1.729 1 67.31 5 ASN B CA 1
ATOM 2944 C C . ASN B 1 5 ? -57.781 -13.328 1.306 1 67.31 5 ASN B C 1
ATOM 2946 O O . ASN B 1 5 ? -56.875 -13.281 2.141 1 67.31 5 ASN B O 1
ATOM 2950 N N . LEU B 1 6 ? -57.625 -13.516 0.036 1 62.5 6 LEU B N 1
ATOM 2951 C CA . LEU B 1 6 ? -56.281 -13.656 -0.496 1 62.5 6 LEU B CA 1
ATOM 2952 C C . LEU B 1 6 ? -55.5 -12.352 -0.377 1 62.5 6 LEU B C 1
ATOM 2954 O O . LEU B 1 6 ? -54.344 -12.359 -0.002 1 62.5 6 LEU B O 1
ATOM 2958 N N . ILE B 1 7 ? -56.125 -11.32 -0.725 1 60.94 7 ILE B N 1
ATOM 2959 C CA . ILE B 1 7 ? -55.5 -10 -0.596 1 60.94 7 ILE B CA 1
ATOM 2960 C C . ILE B 1 7 ? -55.188 -9.711 0.873 1 60.94 7 ILE B C 1
ATOM 2962 O O . ILE B 1 7 ? -54.156 -9.156 1.199 1 60.94 7 ILE B O 1
ATOM 2966 N N . GLY B 1 8 ? -56.125 -10.055 1.646 1 65.69 8 GLY B N 1
ATOM 2967 C CA . GLY B 1 8 ? -55.906 -9.891 3.074 1 65.69 8 GLY B CA 1
ATOM 2968 C C . GLY B 1 8 ? -54.719 -10.68 3.594 1 65.69 8 GLY B C 1
ATOM 2969 O O . GLY B 1 8 ? -53.906 -10.164 4.387 1 65.69 8 GLY B O 1
ATOM 2970 N N . LYS B 1 9 ? -54.531 -11.891 3.236 1 65.31 9 LYS B N 1
ATOM 2971 C CA . LYS B 1 9 ? -53.406 -12.75 3.641 1 65.31 9 LYS B CA 1
ATOM 2972 C C . LYS B 1 9 ? -52.094 -12.219 3.102 1 65.31 9 LYS B C 1
ATOM 2974 O O . LYS B 1 9 ? -51.094 -12.234 3.807 1 65.31 9 LYS B O 1
ATOM 2979 N N . ILE B 1 10 ? -52.188 -11.797 1.907 1 67.12 10 ILE B N 1
ATOM 2980 C CA . ILE B 1 10 ? -51 -11.211 1.298 1 67.12 10 ILE B CA 1
ATOM 2981 C C . ILE B 1 10 ? -50.594 -9.93 2.037 1 67.12 10 ILE B C 1
ATOM 2983 O O . ILE B 1 10 ? -49.438 -9.711 2.334 1 67.12 10 ILE B O 1
ATOM 2987 N N . ALA B 1 11 ? -51.562 -9.227 2.27 1 68.75 11 ALA B N 1
ATOM 2988 C CA . ALA B 1 11 ? -51.344 -7.992 3.008 1 68.75 11 ALA B CA 1
ATOM 2989 C C . ALA B 1 11 ? -50.75 -8.281 4.391 1 68.75 11 ALA B C 1
ATOM 2991 O O . ALA B 1 11 ? -49.844 -7.594 4.852 1 68.75 11 ALA B O 1
ATOM 2992 N N . SER B 1 12 ? -51.375 -9.352 4.863 1 75.19 12 SER B N 1
ATOM 2993 C CA . SER B 1 12 ? -50.875 -9.734 6.184 1 75.19 12 SER B CA 1
ATOM 2994 C C . SER B 1 12 ? -49.438 -10.211 6.125 1 75.19 12 SER B C 1
ATOM 2996 O O . SER B 1 12 ? -48.625 -9.867 6.984 1 75.19 12 SER B O 1
ATOM 2998 N N . LYS B 1 13 ? -49.156 -10.938 5.16 1 75.5 13 LYS B N 1
ATOM 2999 C CA . LYS B 1 13 ? -47.781 -11.406 5.012 1 75.5 13 LYS B CA 1
ATOM 3000 C C . LYS B 1 13 ? -46.844 -10.25 4.695 1 75.5 13 LYS B C 1
ATOM 3002 O O . LYS B 1 13 ? -45.75 -10.18 5.238 1 75.5 13 LYS B O 1
ATOM 3007 N N . LEU B 1 14 ? -47.281 -9.398 3.855 1 79.44 14 LEU B N 1
ATOM 3008 C CA . LEU B 1 14 ? -46.5 -8.227 3.52 1 79.44 14 LEU B CA 1
ATOM 3009 C C . LEU B 1 14 ? -46.219 -7.375 4.758 1 79.44 14 LEU B C 1
ATOM 3011 O O . LEU B 1 14 ? -45.125 -6.824 4.922 1 79.44 14 LEU B O 1
ATOM 3015 N N . ASP B 1 15 ? -47.219 -7.383 5.508 1 83.88 15 ASP B N 1
ATOM 3016 C CA . ASP B 1 15 ? -47.062 -6.602 6.734 1 83.88 15 ASP B CA 1
ATOM 3017 C C . ASP B 1 15 ? -46.062 -7.273 7.691 1 83.88 15 ASP B C 1
ATOM 3019 O O . ASP B 1 15 ? -45.281 -6.594 8.352 1 83.88 15 ASP B O 1
ATOM 3023 N N . LEU B 1 16 ? -46.25 -8.594 7.68 1 84.31 16 LEU B N 1
ATOM 3024 C CA . LEU B 1 16 ? -45.312 -9.312 8.523 1 84.31 16 LEU B CA 1
ATOM 3025 C C . LEU B 1 16 ? -43.875 -9.102 8.023 1 84.31 16 LEU B C 1
ATOM 3027 O O . LEU B 1 16 ? -42.969 -8.781 8.805 1 84.31 16 LEU B O 1
ATOM 3031 N N . PHE B 1 17 ? -43.656 -9.32 6.762 1 88.5 17 PHE B N 1
ATOM 3032 C CA . PHE B 1 17 ? -42.344 -9.117 6.176 1 88.5 17 PHE B CA 1
ATOM 3033 C C . PHE B 1 17 ? -41.938 -7.656 6.305 1 88.5 17 PHE B C 1
ATOM 3035 O O . PHE B 1 17 ? -40.75 -7.367 6.484 1 88.5 17 PHE B O 1
ATOM 3042 N N . GLY B 1 18 ? -42.812 -6.793 6.234 1 86.81 18 GLY B N 1
ATOM 3043 C CA . GLY B 1 18 ? -42.531 -5.383 6.441 1 86.81 18 GLY B CA 1
ATOM 3044 C C . GLY B 1 18 ? -42.031 -5.078 7.844 1 86.81 18 GLY B C 1
ATOM 3045 O O . GLY B 1 18 ? -41.062 -4.332 8.016 1 86.81 18 GLY B O 1
ATOM 3046 N N . ARG B 1 19 ? -42.719 -5.645 8.75 1 87.62 19 ARG B N 1
ATOM 3047 C CA . ARG B 1 19 ? -42.281 -5.426 10.133 1 87.62 19 ARG B CA 1
ATOM 3048 C C . ARG B 1 19 ? -40.906 -6.004 10.391 1 87.62 19 ARG B C 1
ATOM 3050 O O . ARG B 1 19 ? -40.094 -5.41 11.117 1 87.62 19 ARG B O 1
ATOM 3057 N N . LEU B 1 20 ? -40.719 -7.125 9.805 1 89.94 20 LEU B N 1
ATOM 3058 C CA . LEU B 1 20 ? -39.406 -7.723 9.938 1 89.94 20 LEU B CA 1
ATOM 3059 C C . LEU B 1 20 ? -38.344 -6.848 9.273 1 89.94 20 LEU B C 1
ATOM 3061 O O . LEU B 1 20 ? -37.25 -6.672 9.812 1 89.94 20 LEU B O 1
ATOM 3065 N N . ALA B 1 21 ? -38.656 -6.332 8.195 1 89.56 21 ALA B N 1
ATOM 3066 C CA . ALA B 1 21 ? -37.75 -5.418 7.492 1 89.56 21 ALA B CA 1
ATOM 3067 C C . ALA B 1 21 ? -37.5 -4.152 8.305 1 89.56 21 ALA B C 1
ATOM 3069 O O . ALA B 1 21 ? -36.375 -3.643 8.359 1 89.56 21 ALA B O 1
ATOM 3070 N N . LEU B 1 22 ? -38.5 -3.705 8.797 1 88.44 22 LEU B N 1
ATOM 3071 C CA . LEU B 1 22 ? -38.375 -2.51 9.617 1 88.44 22 LEU B CA 1
ATOM 3072 C C . LEU B 1 22 ? -37.469 -2.77 10.82 1 88.44 22 LEU B C 1
ATOM 3074 O O . LEU B 1 22 ? -36.625 -1.934 11.156 1 88.44 22 LEU B O 1
ATOM 3078 N N . LEU B 1 23 ? -37.75 -3.889 11.438 1 89 23 LEU B N 1
ATOM 3079 C CA . LEU B 1 23 ? -36.875 -4.266 12.547 1 89 23 LEU B CA 1
ATOM 3080 C C . LEU B 1 23 ? -35.406 -4.34 12.109 1 89 23 LEU B C 1
ATOM 3082 O O . LEU B 1 23 ? -34.531 -3.861 12.812 1 89 23 LEU B O 1
ATOM 3086 N N . TYR B 1 24 ? -35.188 -4.941 11.031 1 90.25 24 TYR B N 1
ATOM 3087 C CA . TYR B 1 24 ? -33.844 -5.039 10.484 1 90.25 24 TYR B CA 1
ATOM 3088 C C . TYR B 1 24 ? -33.25 -3.658 10.273 1 90.25 24 TYR B C 1
ATOM 3090 O O . TYR B 1 24 ? -32.094 -3.414 10.656 1 90.25 24 TYR B O 1
ATOM 3098 N N . VAL B 1 25 ? -33.906 -2.785 9.719 1 89.75 25 VAL B N 1
ATOM 3099 C CA . VAL B 1 25 ? -33.438 -1.447 9.406 1 89.75 25 VAL B CA 1
ATOM 3100 C C . VAL B 1 25 ? -33.125 -0.686 10.695 1 89.75 25 VAL B C 1
ATOM 3102 O O . VAL B 1 25 ? -32.125 0 10.805 1 89.75 25 VAL B O 1
ATOM 3105 N N . VAL B 1 26 ? -34.031 -0.814 11.578 1 88.75 26 VAL B N 1
ATOM 3106 C CA . VAL B 1 26 ? -33.844 -0.128 12.852 1 88.75 26 VAL B CA 1
ATOM 3107 C C . VAL B 1 26 ? -32.594 -0.676 13.562 1 88.75 26 VAL B C 1
ATOM 3109 O O . VAL B 1 26 ? -31.797 0.089 14.094 1 88.75 26 VAL B O 1
ATOM 3112 N N . LEU B 1 27 ? -32.5 -1.979 13.539 1 90.06 27 LEU B N 1
ATOM 3113 C CA . LEU B 1 27 ? -31.344 -2.592 14.172 1 90.06 27 LEU B CA 1
ATOM 3114 C C . LEU B 1 27 ? -30.047 -2.154 13.477 1 90.06 27 LEU B C 1
ATOM 3116 O O . LEU B 1 27 ? -29.047 -1.915 14.141 1 90.06 27 LEU B O 1
ATOM 3120 N N . LYS B 1 28 ? -30.141 -2.082 12.289 1 88.81 28 LYS B N 1
ATOM 3121 C CA . LYS B 1 28 ? -28.984 -1.634 11.523 1 88.81 28 LYS B CA 1
ATOM 3122 C C . LYS B 1 28 ? -28.625 -0.188 11.859 1 88.81 28 LYS B C 1
ATOM 3124 O O . LYS B 1 28 ? -27.453 0.152 12 1 88.81 28 LYS B O 1
ATOM 3129 N N . ILE B 1 29 ? -29.562 0.586 11.984 1 89.25 29 ILE B N 1
ATOM 3130 C CA . ILE B 1 29 ? -29.344 1.989 12.32 1 89.25 29 ILE B CA 1
ATOM 3131 C C . ILE B 1 29 ? -28.766 2.098 13.719 1 89.25 29 ILE B C 1
ATOM 3133 O O . ILE B 1 29 ? -27.781 2.822 13.938 1 89.25 29 ILE B O 1
ATOM 3137 N N . VAL B 1 30 ? -29.312 1.365 14.602 1 89.25 30 VAL B N 1
ATOM 3138 C CA . VAL B 1 30 ? -28.828 1.396 15.977 1 89.25 30 VAL B CA 1
ATOM 3139 C C . VAL B 1 30 ? -27.391 0.922 16.031 1 89.25 30 VAL B C 1
ATOM 3141 O O . VAL B 1 30 ? -26.547 1.527 16.719 1 89.25 30 VAL B O 1
ATOM 3144 N N . LYS B 1 31 ? -27.141 -0.087 15.344 1 89.19 31 LYS B N 1
ATOM 3145 C CA . LYS B 1 31 ? -25.781 -0.607 15.305 1 89.19 31 LYS B CA 1
ATOM 3146 C C . LYS B 1 31 ? -24.812 0.417 14.719 1 89.19 31 LYS B C 1
ATOM 3148 O O . LYS B 1 31 ? -23.703 0.61 15.234 1 89.19 31 LYS B O 1
ATOM 3153 N N . THR B 1 32 ? -25.203 1.03 13.734 1 87.56 32 THR B N 1
ATOM 3154 C CA . THR B 1 32 ? -24.391 2.031 13.062 1 87.56 32 THR B CA 1
ATOM 3155 C C . THR B 1 32 ? -24.125 3.225 13.977 1 87.56 32 THR B C 1
ATOM 3157 O O . THR B 1 32 ? -23 3.707 14.078 1 87.56 32 THR B O 1
ATOM 3160 N N . LEU B 1 33 ? -25.156 3.633 14.641 1 89 33 LEU B N 1
ATOM 3161 C CA . LEU B 1 33 ? -25.031 4.777 15.531 1 89 33 LEU B CA 1
ATOM 3162 C C . LEU B 1 33 ? -24.156 4.434 16.734 1 89 33 LEU B C 1
ATOM 3164 O O . LEU B 1 33 ? -23.375 5.266 17.203 1 89 33 LEU B O 1
ATOM 3168 N N . LYS B 1 34 ? -24.328 3.26 17.188 1 87.94 34 LY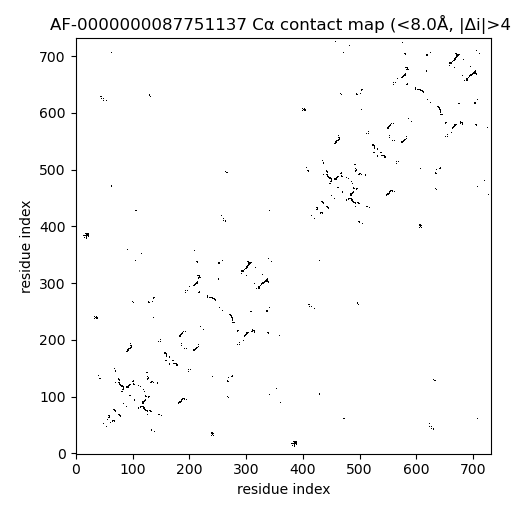S B N 1
ATOM 3169 C CA . LYS B 1 34 ? -23.469 2.814 18.297 1 87.94 34 LYS B CA 1
ATOM 3170 C C . LYS B 1 34 ? -22 2.781 17.875 1 87.94 34 LYS B C 1
ATOM 3172 O O . LYS B 1 34 ? -21.141 3.25 18.609 1 87.94 34 LYS B O 1
ATOM 3177 N N . ALA B 1 35 ? -21.781 2.301 16.734 1 85.94 35 ALA B N 1
ATOM 3178 C CA . ALA B 1 35 ? -20.422 2.252 16.219 1 85.94 35 ALA B CA 1
ATOM 3179 C C . ALA B 1 35 ? -19.859 3.658 16.031 1 85.94 35 ALA B C 1
ATOM 3181 O O . ALA B 1 35 ? -18.703 3.92 16.344 1 85.94 35 ALA B O 1
ATOM 3182 N N . ALA B 1 36 ? -20.656 4.512 15.57 1 89.38 36 ALA B N 1
ATOM 3183 C CA . ALA B 1 36 ? -20.219 5.879 15.273 1 89.38 36 ALA B CA 1
ATOM 3184 C C . ALA B 1 36 ? -20.016 6.68 16.562 1 89.38 36 ALA B C 1
ATOM 3186 O O . ALA B 1 36 ? -19.359 7.727 16.547 1 89.38 36 ALA B O 1
ATOM 3187 N N . SER B 1 37 ? -20.562 6.207 17.641 1 90.88 37 SER B N 1
ATOM 3188 C CA . SER B 1 37 ? -20.484 6.953 18.891 1 90.88 37 SER B CA 1
ATOM 3189 C C . SER B 1 37 ? -19.219 6.609 19.656 1 90.88 37 SER B C 1
ATOM 3191 O O . SER B 1 37 ? -18.828 7.32 20.594 1 90.88 37 SER B O 1
ATOM 3193 N N . ASN B 1 38 ? -18.547 5.566 19.312 1 86.69 38 ASN B N 1
ATOM 3194 C CA . ASN B 1 38 ? -17.312 5.168 19.984 1 86.69 38 ASN B CA 1
ATOM 3195 C C . ASN B 1 38 ? -16.094 5.918 19.438 1 86.69 38 ASN B C 1
ATOM 3197 O O . ASN B 1 38 ? -15.68 5.684 18.312 1 86.69 38 ASN B O 1
ATOM 3201 N N . PRO B 1 39 ? -15.492 6.734 20.281 1 87.31 39 PRO B N 1
ATOM 3202 C CA . PRO B 1 39 ? -14.375 7.531 19.781 1 87.31 39 PRO B CA 1
ATOM 3203 C C . PRO B 1 39 ? -13.094 6.719 19.625 1 87.31 39 PRO B C 1
ATOM 3205 O O . PRO B 1 39 ? -12.164 7.148 18.938 1 87.31 39 PRO B O 1
ATOM 3208 N N . LYS B 1 40 ? -13.031 5.684 20.281 1 82 40 LYS B N 1
ATOM 3209 C CA . LYS B 1 40 ? -11.805 4.887 20.219 1 82 40 LYS B CA 1
ATOM 3210 C C . LYS B 1 40 ? -11.688 4.156 18.891 1 82 40 LYS B C 1
ATOM 3212 O O . LYS B 1 40 ? -12.695 3.789 18.281 1 82 40 LYS B O 1
ATOM 3217 N N . HIS B 1 41 ? -10.477 4.191 18.406 1 76.81 41 HIS B N 1
ATOM 3218 C CA . HIS B 1 41 ? -10.258 3.389 17.203 1 76.81 41 HIS B CA 1
ATOM 3219 C C . HIS B 1 41 ? -10.797 1.973 17.391 1 76.81 41 HIS B C 1
ATOM 3221 O O . HIS B 1 41 ? -10.703 1.402 18.469 1 76.81 41 HIS B O 1
ATOM 3227 N N . ILE B 1 42 ? -11.703 1.747 16.484 1 61.31 42 ILE B N 1
ATOM 3228 C CA . ILE B 1 42 ? -12.047 0.33 16.469 1 61.31 42 ILE B CA 1
ATOM 3229 C C . ILE B 1 42 ? -10.789 -0.505 16.234 1 61.31 42 ILE B C 1
ATOM 3231 O O . ILE B 1 42 ? -10.062 -0.283 15.266 1 61.31 42 ILE B O 1
ATOM 3235 N N . LEU B 1 43 ? -10.055 -0.574 17.469 1 53.84 43 LEU B N 1
ATOM 3236 C CA . LEU B 1 43 ? -8.805 -1.312 17.297 1 53.84 43 LEU B CA 1
ATOM 3237 C C . LEU B 1 43 ? -8.93 -2.309 16.141 1 53.84 43 LEU B C 1
ATOM 3239 O O . LEU B 1 43 ? -9.82 -3.162 16.141 1 53.84 43 LEU B O 1
ATOM 3243 N N . PRO B 1 44 ? -8.969 -1.694 15.305 1 48.84 44 PRO B N 1
ATOM 3244 C CA . PRO B 1 44 ? -8.969 -2.592 14.148 1 48.84 44 PRO B CA 1
ATOM 3245 C C . PRO B 1 44 ? -8.539 -4.016 14.508 1 48.84 44 PRO B C 1
ATOM 3247 O O . PRO B 1 44 ? -8.086 -4.266 15.625 1 48.84 44 PRO B O 1
ATOM 3250 N N . ARG B 1 45 ? -7.914 -4.578 13.266 1 43.94 45 ARG B N 1
ATOM 3251 C CA . ARG B 1 45 ? -7.629 -5.984 13.008 1 43.94 45 ARG B CA 1
ATOM 3252 C C . ARG B 1 45 ? -6.715 -6.57 14.07 1 43.94 45 ARG B C 1
ATOM 3254 O O . ARG B 1 45 ? -6.25 -7.707 13.953 1 43.94 45 ARG B O 1
ATOM 3261 N N . THR B 1 46 ? -6.027 -5.695 14.852 1 40 46 THR B N 1
ATOM 3262 C CA . THR B 1 46 ? -5.105 -6.098 15.906 1 40 46 THR B CA 1
ATOM 3263 C C . THR B 1 46 ? -5.828 -6.918 16.969 1 40 46 THR B C 1
ATOM 3265 O O . THR B 1 46 ? -5.199 -7.691 17.688 1 40 46 THR B O 1
ATOM 3268 N N . GLN B 1 47 ? -6.957 -6.418 17.391 1 40.59 47 GLN B N 1
ATOM 3269 C CA . GLN B 1 47 ? -7.43 -7.113 18.578 1 40.59 47 GLN B CA 1
ATOM 3270 C C . GLN B 1 47 ? -7.332 -8.625 18.406 1 40.59 47 GLN B C 1
ATOM 3272 O O . GLN B 1 47 ? -7.27 -9.359 19.406 1 40.59 47 GLN B O 1
ATOM 3277 N N . LEU B 1 48 ? -7.695 -8.969 17.219 1 40.16 48 LEU B N 1
ATOM 3278 C CA . LEU B 1 48 ? -7.586 -10.422 17.281 1 40.16 48 LEU B CA 1
ATOM 3279 C C . LEU B 1 48 ? -6.203 -10.836 17.766 1 40.16 48 LEU B C 1
ATOM 3281 O O . LEU B 1 48 ? -6.059 -11.859 18.438 1 40.16 48 LEU B O 1
ATOM 3285 N N . ALA B 1 49 ? -5.207 -10.117 17.203 1 38.88 49 ALA B N 1
ATOM 3286 C CA . ALA B 1 49 ? -3.895 -10.617 17.594 1 38.88 49 ALA B CA 1
ATOM 3287 C C . ALA B 1 49 ? -3.615 -10.32 19.078 1 38.88 49 ALA B C 1
ATOM 3289 O O . ALA B 1 49 ? -2.809 -11.008 19.703 1 38.88 49 ALA B O 1
ATOM 3290 N N . LEU B 1 50 ? -4.02 -9.156 19.531 1 37.91 50 LEU B N 1
ATOM 3291 C CA . LEU B 1 50 ? -3.441 -8.711 20.797 1 37.91 50 LEU B CA 1
ATOM 3292 C C . LEU B 1 50 ? -3.898 -9.609 21.953 1 37.91 50 LEU B C 1
ATOM 3294 O O . LEU B 1 50 ? -3.486 -9.414 23.094 1 37.91 50 LEU B O 1
ATOM 3298 N N . GLU B 1 51 ? -4.848 -10.148 21.766 1 40.09 51 GLU B N 1
ATOM 3299 C CA . GLU B 1 51 ? -4.973 -10.812 23.078 1 40.09 51 GLU B CA 1
ATOM 3300 C C . GLU B 1 51 ? -3.65 -11.43 23.5 1 40.09 51 GLU B C 1
ATOM 3302 O O . GLU B 1 51 ? -3.404 -11.609 24.703 1 40.09 51 GLU B O 1
ATOM 3307 N N . ASN B 1 52 ? -2.986 -12.047 22.469 1 41.41 52 ASN B N 1
ATOM 3308 C CA . ASN B 1 52 ? -1.773 -12.617 23.047 1 41.41 52 ASN B CA 1
ATOM 3309 C C . ASN B 1 52 ? -0.614 -11.625 23 1 41.41 52 ASN B C 1
ATOM 3311 O O . ASN B 1 52 ? -0.514 -10.82 22.078 1 41.41 52 ASN B O 1
ATOM 3315 N N . ASN B 1 53 ? 0.045 -11.172 24.125 1 41.94 53 ASN B N 1
ATOM 3316 C CA . ASN B 1 53 ? 1.216 -10.391 24.516 1 41.94 53 ASN B CA 1
ATOM 3317 C C . ASN B 1 53 ? 2.129 -10.125 23.312 1 41.94 53 ASN B C 1
ATOM 3319 O O . ASN B 1 53 ? 3.195 -10.734 23.203 1 41.94 53 ASN B O 1
ATOM 3323 N N . VAL B 1 54 ? 1.622 -9.969 22.188 1 43.59 54 VAL B N 1
ATOM 3324 C CA . VAL B 1 54 ? 2.701 -9.719 21.234 1 43.59 54 VAL B CA 1
ATOM 3325 C C . VAL B 1 54 ? 3.25 -8.312 21.438 1 43.59 54 VAL B C 1
ATOM 3327 O O . VAL B 1 54 ? 2.598 -7.328 21.078 1 43.59 54 VAL B O 1
ATOM 3330 N N . LYS B 1 55 ? 3.879 -7.965 22.531 1 46.28 55 LYS B N 1
ATOM 3331 C CA . LYS B 1 55 ? 4.699 -6.797 22.828 1 46.28 55 LYS B CA 1
ATOM 3332 C C . LYS B 1 55 ? 5.695 -6.52 21.719 1 46.28 55 LYS B C 1
ATOM 3334 O O . LYS B 1 55 ? 6.555 -5.645 21.844 1 46.28 55 LYS B O 1
ATOM 3339 N N . SER B 1 56 ? 5.715 -7.25 20.5 1 52.19 56 SER B N 1
ATOM 3340 C CA . SER B 1 56 ? 6.957 -7.051 19.766 1 52.19 56 SER B CA 1
ATOM 3341 C C . SER B 1 56 ? 6.824 -5.926 18.75 1 52.19 56 SER B C 1
ATOM 3343 O O . SER B 1 56 ? 5.75 -5.723 18.172 1 52.19 56 SER B O 1
ATOM 3345 N N . HIS B 1 57 ? 7.68 -4.926 18.938 1 57.72 57 HIS B N 1
ATOM 3346 C CA . HIS B 1 57 ? 7.918 -3.873 17.953 1 57.72 57 HIS B CA 1
ATOM 3347 C C . HIS B 1 57 ? 7.949 -4.438 16.547 1 57.72 57 HIS B C 1
ATOM 3349 O O . HIS B 1 57 ? 8.734 -5.344 16.25 1 57.72 57 HIS B O 1
ATOM 3355 N N . PRO B 1 58 ? 6.918 -4.066 15.797 1 56 58 PRO B N 1
ATOM 3356 C CA . PRO B 1 58 ? 6.883 -4.605 14.438 1 56 58 PRO B CA 1
ATOM 3357 C C . PRO B 1 58 ? 8.227 -4.484 13.719 1 56 58 PRO B C 1
ATOM 3359 O O . PRO B 1 58 ? 8.594 -5.363 12.938 1 56 58 PRO B O 1
ATOM 3362 N N . HIS B 1 59 ? 8.953 -3.469 14.062 1 56.69 59 HIS B N 1
ATOM 3363 C CA . HIS B 1 59 ? 10.242 -3.248 13.406 1 56.69 59 HIS B CA 1
ATOM 3364 C C . HIS B 1 59 ? 11.203 -4.398 13.68 1 56.69 59 HIS B C 1
ATOM 3366 O O . HIS B 1 59 ? 12.18 -4.578 12.945 1 56.69 59 HIS B O 1
ATOM 3372 N N . GLU B 1 60 ? 10.828 -5.059 14.617 1 60.62 60 GLU B N 1
ATOM 3373 C CA . GLU B 1 60 ? 11.75 -6.129 14.984 1 60.62 60 GLU B CA 1
ATOM 3374 C C . GLU B 1 60 ? 11.578 -7.34 14.07 1 60.62 60 GLU B C 1
ATOM 3376 O O . GLU B 1 60 ? 12.461 -8.195 13.992 1 60.62 60 GLU B O 1
ATOM 3381 N N . HIS B 1 61 ? 10.508 -7.215 13.43 1 63.84 61 HIS B N 1
ATOM 3382 C CA . HIS B 1 61 ? 10.297 -8.344 12.531 1 63.84 61 HIS B CA 1
ATOM 3383 C C . HIS B 1 61 ? 10.812 -8.039 11.125 1 63.84 61 HIS B C 1
ATOM 3385 O O . HIS B 1 61 ? 10.547 -6.965 10.586 1 63.84 61 HIS B O 1
ATOM 3391 N N . ALA B 1 62 ? 11.625 -8.898 10.656 1 62.12 62 ALA B N 1
ATOM 3392 C CA . ALA B 1 62 ? 12.273 -8.734 9.359 1 62.12 62 ALA B CA 1
ATOM 3393 C C . ALA B 1 62 ? 11.234 -8.508 8.258 1 62.12 62 ALA B C 1
ATOM 3395 O O . ALA B 1 62 ? 11.516 -7.832 7.266 1 62.12 62 ALA B O 1
ATOM 3396 N N . CYS B 1 63 ? 10.031 -8.914 8.555 1 65.31 63 CYS B N 1
ATOM 3397 C CA . CYS B 1 63 ? 9.023 -8.875 7.504 1 65.31 63 CYS B CA 1
ATOM 3398 C C . CYS B 1 63 ? 8.273 -7.547 7.512 1 65.31 63 CYS B C 1
ATOM 3400 O O . CYS B 1 63 ? 7.586 -7.211 6.551 1 65.31 63 CYS B O 1
ATOM 3402 N N . PHE B 1 64 ? 8.586 -6.723 8.586 1 73.69 64 PHE B N 1
ATOM 3403 C CA . PHE B 1 64 ? 7.746 -5.535 8.688 1 73.69 64 PHE B CA 1
ATOM 3404 C C . PHE B 1 64 ? 8.57 -4.324 9.109 1 73.69 64 PHE B C 1
ATOM 3406 O O . PHE B 1 64 ? 8.164 -3.57 9.992 1 73.69 64 PHE B O 1
ATOM 3413 N N . PRO B 1 65 ? 9.602 -4.188 8.492 1 74.62 65 PRO B N 1
ATOM 3414 C CA . PRO B 1 65 ? 10.461 -3.096 8.953 1 74.62 65 PRO B CA 1
ATOM 3415 C C . PRO B 1 65 ? 9.828 -1.72 8.734 1 74.62 65 PRO B C 1
ATOM 3417 O O . PRO B 1 65 ? 10.219 -0.749 9.391 1 74.62 65 PRO B O 1
ATOM 3420 N N . GLN B 1 66 ? 8.773 -1.661 7.938 1 85.31 66 GLN B N 1
ATOM 3421 C CA . GLN B 1 66 ? 8.203 -0.367 7.582 1 85.31 66 GLN B CA 1
ATOM 3422 C C . GLN B 1 66 ? 7.141 0.059 8.594 1 85.31 66 GLN B C 1
ATOM 3424 O O . GLN B 1 66 ? 6.668 1.197 8.562 1 85.31 66 GLN B O 1
ATOM 3429 N N . PHE B 1 67 ? 6.77 -0.761 9.484 1 85.75 67 PHE B N 1
ATOM 3430 C CA . PHE B 1 67 ? 5.711 -0.4 10.422 1 85.75 67 PHE B CA 1
ATOM 3431 C C . PHE B 1 67 ? 6.297 0.023 11.766 1 85.75 67 PHE B C 1
ATOM 3433 O O . PHE B 1 67 ? 7.277 -0.559 12.227 1 85.75 67 PHE B O 1
ATOM 3440 N N . PHE B 1 68 ? 5.68 1.013 12.312 1 88.81 68 PHE B N 1
ATOM 3441 C CA . PHE B 1 68 ? 6.07 1.646 13.562 1 88.81 68 PHE B CA 1
ATOM 3442 C C . PHE B 1 68 ? 4.859 1.826 14.477 1 88.81 68 PHE B C 1
ATOM 3444 O O . PHE B 1 68 ? 3.762 2.125 14.008 1 88.81 68 PHE B O 1
ATOM 3451 N N . PRO B 1 69 ? 5.02 1.611 15.781 1 86.94 69 PRO B N 1
ATOM 3452 C CA . PRO B 1 69 ? 3.859 1.788 16.656 1 86.94 69 PRO B CA 1
ATOM 3453 C C . PRO B 1 69 ? 3.455 3.252 16.812 1 86.94 69 PRO B C 1
ATOM 3455 O O . PRO B 1 69 ? 4.316 4.133 16.859 1 86.94 69 PRO B O 1
ATOM 3458 N N . SER B 1 70 ? 2.191 3.459 16.938 1 91.5 70 SER B N 1
ATOM 3459 C CA . SER B 1 70 ? 1.72 4.785 17.328 1 91.5 70 SER B CA 1
ATOM 3460 C C . SER B 1 70 ? 2.195 5.152 18.719 1 91.5 70 SER B C 1
ATOM 3462 O O . SER B 1 70 ? 2.637 4.285 19.484 1 91.5 70 SER B O 1
ATOM 3464 N N . ALA B 1 71 ? 2.123 6.402 19 1 93.81 71 ALA B N 1
ATOM 3465 C CA . ALA B 1 71 ? 2.627 6.875 20.297 1 93.81 71 ALA B CA 1
ATOM 3466 C C . ALA B 1 71 ? 1.882 6.215 21.453 1 93.81 71 ALA B C 1
ATOM 3468 O O . ALA B 1 71 ? 2.467 5.953 22.5 1 93.81 71 ALA B O 1
ATOM 3469 N N . ASP B 1 72 ? 0.645 5.941 21.266 1 88.94 72 ASP B N 1
ATOM 3470 C CA . ASP B 1 72 ? -0.126 5.309 22.344 1 88.94 72 ASP B CA 1
ATOM 3471 C C . ASP B 1 72 ? 0.01 3.787 22.281 1 88.94 72 ASP B C 1
ATOM 3473 O O . ASP B 1 72 ? -0.558 3.08 23.125 1 88.94 72 ASP B O 1
ATOM 3477 N N . GLY B 1 73 ? 0.657 3.285 21.266 1 84.06 73 GLY B N 1
ATOM 3478 C CA . GLY B 1 73 ? 1.002 1.874 21.203 1 84.06 73 GLY B CA 1
ATOM 3479 C C . GLY B 1 73 ? -0.105 1.018 20.609 1 84.06 73 GLY B C 1
ATOM 3480 O O . GLY B 1 73 ? 0.036 -0.203 20.516 1 84.06 73 GLY B O 1
ATOM 3481 N N . ASN B 1 74 ? -1.147 1.592 20.062 1 80.5 74 ASN B N 1
ATOM 3482 C CA . ASN B 1 74 ? -2.332 0.82 19.703 1 80.5 74 ASN B CA 1
ATOM 3483 C C . ASN B 1 74 ? -2.385 0.539 18.203 1 80.5 74 ASN B C 1
ATOM 3485 O O . ASN B 1 74 ? -3.131 -0.334 17.75 1 80.5 74 ASN B O 1
ATOM 3489 N N . LEU B 1 75 ? -1.648 1.29 17.453 1 85.81 75 LEU B N 1
ATOM 3490 C CA . LEU B 1 75 ? -1.722 1.199 16 1 85.81 75 LEU B CA 1
ATOM 3491 C C . LEU B 1 75 ? -0.341 0.953 15.398 1 85.81 75 LEU B C 1
ATOM 3493 O O . LEU B 1 75 ? 0.668 1.399 15.953 1 85.81 75 LEU B O 1
ATOM 3497 N N . TRP B 1 76 ? -0.298 0.242 14.305 1 86 76 TRP B N 1
ATOM 3498 C CA . TRP B 1 76 ? 0.893 0.171 13.469 1 86 76 TRP B CA 1
ATOM 3499 C C . TRP B 1 76 ? 0.837 1.214 12.352 1 86 76 TRP B C 1
ATOM 3501 O O . TRP B 1 76 ? -0.096 1.223 11.547 1 86 76 TRP B O 1
ATOM 3511 N N . LEU B 1 77 ? 1.813 1.987 12.383 1 91.88 77 LEU B N 1
ATOM 3512 C CA . LEU B 1 77 ? 1.886 3.068 11.406 1 91.88 77 LEU B CA 1
ATOM 3513 C C . LEU B 1 77 ? 2.914 2.758 10.32 1 91.88 77 LEU B C 1
ATOM 3515 O O . LEU B 1 77 ? 4.035 2.34 10.625 1 91.88 77 LEU B O 1
ATOM 3519 N N . PHE B 1 78 ? 2.516 2.957 9.102 1 92.56 78 PHE B N 1
ATOM 3520 C CA . PHE B 1 78 ? 3.396 2.682 7.969 1 92.56 78 PHE B CA 1
ATOM 3521 C C . PHE B 1 78 ? 4.402 3.809 7.777 1 92.56 78 PHE B C 1
ATOM 3523 O O . PHE B 1 78 ? 4.031 4.984 7.758 1 92.56 78 PHE B O 1
ATOM 3530 N N . THR B 1 79 ? 5.676 3.389 7.641 1 94.56 79 THR B N 1
ATOM 3531 C CA . THR B 1 79 ? 6.734 4.371 7.418 1 94.56 79 THR B CA 1
ATOM 3532 C C . THR B 1 79 ? 7.477 4.078 6.117 1 94.56 79 THR B C 1
ATOM 3534 O O . THR B 1 79 ? 7.395 2.969 5.586 1 94.56 79 THR B O 1
ATOM 3537 N N . LYS B 1 80 ? 8.102 5.105 5.637 1 93.25 80 LYS B N 1
ATOM 3538 C CA . LYS B 1 80 ? 8.891 5.016 4.41 1 93.25 80 LYS B CA 1
ATOM 3539 C C . LYS B 1 80 ? 10.125 5.91 4.48 1 93.25 80 LYS B C 1
ATOM 3541 O O . LYS B 1 80 ? 10.117 6.934 5.168 1 93.25 80 LYS B O 1
ATOM 3546 N N . TRP B 1 81 ? 11.156 5.441 3.783 1 94.56 81 TRP B N 1
ATOM 3547 C CA . TRP B 1 81 ? 12.352 6.27 3.713 1 94.56 81 TRP B CA 1
ATOM 3548 C C . TRP B 1 81 ? 12.984 6.195 2.328 1 94.56 81 TRP B C 1
ATOM 3550 O O . TRP B 1 81 ? 12.844 5.191 1.624 1 94.56 81 TRP B O 1
ATOM 3560 N N . TRP B 1 82 ? 13.547 7.238 1.86 1 93.5 82 TRP B N 1
ATOM 3561 C CA . TRP B 1 82 ? 14.344 7.426 0.656 1 93.5 82 TRP B CA 1
ATOM 3562 C C . TRP B 1 82 ? 15.742 7.918 1.007 1 93.5 82 TRP B C 1
ATOM 3564 O O . TRP B 1 82 ? 15.906 9.023 1.528 1 93.5 82 TRP B O 1
ATOM 3574 N N . LEU B 1 83 ? 16.719 7.102 0.735 1 93.56 83 LEU B N 1
ATOM 3575 C CA . LEU B 1 83 ? 18.047 7.391 1.273 1 93.56 83 LEU B CA 1
ATOM 3576 C C . LEU B 1 83 ? 19.047 7.664 0.151 1 93.56 83 LEU B C 1
ATOM 3578 O O . LEU B 1 83 ? 18.953 7.066 -0.924 1 93.56 83 LEU B O 1
ATOM 3582 N N . PRO B 1 84 ? 20.031 8.562 0.427 1 93.31 84 PRO B N 1
ATOM 3583 C CA . PRO B 1 84 ? 21.062 8.867 -0.573 1 93.31 84 PRO B CA 1
ATOM 3584 C C . PRO B 1 84 ? 22 7.688 -0.835 1 93.31 84 PRO B C 1
ATOM 3586 O O . PRO B 1 84 ? 22.344 6.953 0.094 1 93.31 84 PRO B O 1
ATOM 3589 N N . GLN B 1 85 ? 22.312 7.57 -2.072 1 82.44 85 GLN B N 1
ATOM 3590 C CA . GLN B 1 85 ? 23.375 6.621 -2.414 1 82.44 85 GLN B CA 1
ATOM 3591 C C . GLN B 1 85 ? 24.75 7.23 -2.195 1 82.44 85 GLN B C 1
ATOM 3593 O O . GLN B 1 85 ? 25.672 6.555 -1.726 1 82.44 85 GLN B O 1
ATOM 3598 N N . ALA B 1 86 ? 24.75 8.469 -2.549 1 81.94 86 ALA B N 1
ATOM 3599 C CA . ALA B 1 86 ? 26.016 9.18 -2.416 1 81.94 86 ALA B CA 1
ATOM 3600 C C . ALA B 1 86 ? 26.297 9.555 -0.959 1 81.94 86 ALA B C 1
ATOM 3602 O O . ALA B 1 86 ? 25.359 9.711 -0.171 1 81.94 86 ALA B O 1
ATOM 3603 N N . LYS B 1 87 ? 27.578 9.602 -0.602 1 87.25 87 LYS B N 1
ATOM 3604 C CA . LYS B 1 87 ? 28.047 9.961 0.735 1 87.25 87 LYS B CA 1
ATOM 3605 C C . LYS B 1 87 ? 29.016 11.148 0.684 1 87.25 87 LYS B C 1
ATOM 3607 O O . LYS B 1 87 ? 29.766 11.297 -0.277 1 87.25 87 LYS B O 1
ATOM 3612 N N . PRO B 1 88 ? 29.047 12.086 1.719 1 92.81 88 PRO B N 1
ATOM 3613 C CA . PRO B 1 88 ? 28.266 11.992 2.955 1 92.81 88 PRO B CA 1
ATOM 3614 C C . PRO B 1 88 ? 26.828 12.492 2.789 1 92.81 88 PRO B C 1
ATOM 3616 O O . PRO B 1 88 ? 26.531 13.234 1.849 1 92.81 88 PRO B O 1
ATOM 3619 N N . TRP B 1 89 ? 25.969 12.141 3.691 1 96.38 89 TRP B N 1
ATOM 3620 C CA . TRP B 1 89 ? 24.594 12.664 3.705 1 96.38 89 TRP B CA 1
ATOM 3621 C C . TRP B 1 89 ? 24.578 14.117 4.152 1 96.38 89 TRP B C 1
ATOM 3623 O O . TRP B 1 89 ? 25.297 14.5 5.082 1 96.38 89 TRP B O 1
ATOM 3633 N N . LYS B 1 90 ? 23.781 14.93 3.504 1 96.69 90 LYS B N 1
ATOM 3634 C CA . LYS B 1 90 ? 23.781 16.375 3.723 1 96.69 90 LYS B CA 1
ATOM 3635 C C . LYS B 1 90 ? 22.797 16.766 4.824 1 96.69 90 LYS B C 1
ATOM 3637 O O . LYS B 1 90 ? 22.906 17.859 5.391 1 96.69 90 LYS B O 1
ATOM 3642 N N . GLY B 1 91 ? 21.844 15.938 5.109 1 97.81 91 GLY B N 1
ATOM 3643 C CA . GLY B 1 91 ? 20.828 16.234 6.113 1 97.81 91 GLY B CA 1
ATOM 3644 C C . GLY B 1 91 ? 19.703 15.227 6.121 1 97.81 91 GLY B C 1
ATOM 3645 O O . GLY B 1 91 ? 19.688 14.273 5.336 1 97.81 91 GLY B O 1
ATOM 3646 N N . VAL B 1 92 ? 18.812 15.422 7.066 1 98.38 92 VAL B N 1
ATOM 3647 C CA . VAL B 1 92 ? 17.594 14.625 7.191 1 98.38 92 VAL B CA 1
ATOM 3648 C C . VAL B 1 92 ? 16.375 15.5 6.918 1 98.38 92 VAL B C 1
ATOM 3650 O O . VAL B 1 92 ? 16.328 16.656 7.344 1 98.38 92 VAL B O 1
ATOM 3653 N N . ILE B 1 93 ? 15.445 14.984 6.129 1 98.81 93 ILE B N 1
ATOM 3654 C CA . ILE B 1 93 ? 14.18 15.664 5.883 1 98.81 93 ILE B CA 1
ATOM 3655 C C . ILE B 1 93 ? 13.016 14.758 6.266 1 98.81 93 ILE B C 1
ATOM 3657 O O . ILE B 1 93 ? 12.922 13.617 5.789 1 98.81 93 ILE B O 1
ATOM 3661 N N . PHE B 1 94 ? 12.18 15.172 7.125 1 98.88 94 PHE B N 1
ATOM 3662 C CA . PHE B 1 94 ? 10.93 14.484 7.422 1 98.88 94 PHE B CA 1
ATOM 3663 C C . PHE B 1 94 ? 9.781 15.055 6.59 1 98.88 94 PHE B C 1
ATOM 3665 O O . PHE B 1 94 ? 9.539 16.266 6.609 1 98.88 94 PHE B O 1
ATOM 3672 N N . LEU B 1 95 ? 9.141 14.203 5.848 1 98.69 95 LEU B N 1
ATOM 3673 C CA . LEU B 1 95 ? 8.008 14.586 5.012 1 98.69 95 LEU B CA 1
ATOM 3674 C C . LEU B 1 95 ? 6.688 14.25 5.699 1 98.69 95 LEU B C 1
ATOM 3676 O O . LEU B 1 95 ? 6.48 13.117 6.137 1 98.69 95 LEU B O 1
ATOM 3680 N N . ILE B 1 96 ? 5.797 15.219 5.828 1 98.75 96 ILE B N 1
ATOM 3681 C CA . ILE B 1 96 ? 4.492 15.055 6.461 1 98.75 96 ILE B CA 1
ATOM 3682 C C . ILE B 1 96 ? 3.387 15.367 5.453 1 98.75 96 ILE B C 1
ATOM 3684 O O . ILE B 1 96 ? 3.215 16.516 5.051 1 98.75 96 ILE B O 1
ATOM 3688 N N . HIS B 1 97 ? 2.619 14.336 5.055 1 97.81 97 HIS B N 1
ATOM 3689 C CA . HIS B 1 97 ? 1.637 14.484 3.986 1 97.81 97 HIS B CA 1
ATOM 3690 C C . HIS B 1 97 ? 0.35 15.117 4.504 1 97.81 97 HIS B C 1
ATOM 3692 O O . HIS B 1 97 ? 0.211 15.359 5.703 1 97.81 97 HIS B O 1
ATOM 3698 N N . GLY B 1 98 ? -0.549 15.406 3.629 1 96.69 98 GLY B N 1
ATOM 3699 C CA . GLY B 1 98 ? -1.798 16.078 3.959 1 96.69 98 GLY B CA 1
ATOM 3700 C C . GLY B 1 98 ? -2.936 15.109 4.238 1 96.69 98 GLY B C 1
ATOM 3701 O O . GLY B 1 98 ? -2.703 13.938 4.523 1 96.69 98 GLY B O 1
ATOM 3702 N N . PHE B 1 99 ? -4.145 15.719 4.297 1 94.56 99 PHE B N 1
ATOM 3703 C CA . PHE B 1 99 ? -5.371 14.969 4.559 1 94.56 99 PHE B CA 1
ATOM 3704 C C . PHE B 1 99 ? -5.82 14.211 3.312 1 94.56 99 PHE B C 1
ATOM 3706 O O . PHE B 1 99 ? -5.648 14.695 2.191 1 94.56 99 PHE B O 1
ATOM 3713 N N . LYS B 1 100 ? -6.395 13.031 3.533 1 92.56 100 LYS B N 1
ATOM 3714 C CA . LYS B 1 100 ? -6.973 12.211 2.471 1 92.56 100 LYS B CA 1
ATOM 3715 C C . LYS B 1 100 ? -5.926 11.867 1.412 1 92.56 100 LYS B C 1
ATOM 3717 O O . LYS B 1 100 ? -6.16 12.055 0.217 1 92.56 100 LYS B O 1
ATOM 3722 N N . GLU B 1 101 ? -4.809 11.555 1.793 1 93.5 101 GLU B N 1
ATOM 3723 C CA . GLU B 1 101 ? -3.707 11.047 0.978 1 93.5 101 GLU B CA 1
ATOM 3724 C C . GLU B 1 101 ? -2.738 10.211 1.812 1 93.5 101 GLU B C 1
ATOM 3726 O O . GLU B 1 101 ? -3.107 9.695 2.869 1 93.5 101 GLU B O 1
ATOM 3731 N N . HIS B 1 102 ? -1.566 9.945 1.328 1 94.38 102 HIS B N 1
ATOM 3732 C CA . HIS B 1 102 ? -0.588 9.109 2.014 1 94.38 102 HIS B CA 1
ATOM 3733 C C . HIS B 1 102 ? 0.83 9.43 1.555 1 94.38 102 HIS B C 1
ATOM 3735 O O . HIS B 1 102 ? 1.021 10.102 0.54 1 94.38 102 HIS B O 1
ATOM 3741 N N . ILE B 1 103 ? 1.755 8.891 2.268 1 96.19 103 ILE B N 1
ATOM 3742 C CA . ILE B 1 103 ? 3.146 9.305 2.123 1 96.19 103 ILE B CA 1
ATOM 3743 C C . ILE B 1 103 ? 3.695 8.812 0.787 1 96.19 103 ILE B C 1
ATOM 3745 O O . ILE B 1 103 ? 4.562 9.453 0.189 1 96.19 103 ILE B O 1
ATOM 3749 N N . SER B 1 104 ? 3.168 7.734 0.283 1 91.06 104 SER B N 1
ATOM 3750 C CA . SER B 1 104 ? 3.697 7.141 -0.941 1 91.06 104 SER B CA 1
ATOM 3751 C C . SER B 1 104 ? 3.369 8 -2.158 1 91.06 104 SER B C 1
ATOM 3753 O O . SER B 1 104 ? 3.945 7.812 -3.23 1 91.06 104 SER B O 1
ATOM 3755 N N . ARG B 1 105 ? 2.484 8.938 -2.049 1 89.31 105 ARG B N 1
ATOM 3756 C CA . ARG B 1 105 ? 2.211 9.883 -3.129 1 89.31 105 ARG B CA 1
ATOM 3757 C C . ARG B 1 105 ? 3.396 10.82 -3.35 1 89.31 105 ARG B C 1
ATOM 3759 O O . ARG B 1 105 ? 3.461 11.516 -4.363 1 89.31 105 ARG B O 1
ATOM 3766 N N . TYR B 1 106 ? 4.324 10.758 -2.41 1 92.06 106 TYR B N 1
ATOM 3767 C CA . TYR B 1 106 ? 5.48 11.641 -2.477 1 92.06 106 TYR B CA 1
ATOM 3768 C C . TYR B 1 106 ? 6.742 10.875 -2.832 1 92.06 106 TYR B C 1
ATOM 3770 O O . TYR B 1 106 ? 7.855 11.344 -2.586 1 92.06 106 TYR B O 1
ATOM 3778 N N . ASP B 1 107 ? 6.648 9.742 -3.4 1 88.44 107 ASP B N 1
ATOM 3779 C CA . ASP B 1 107 ? 7.809 8.93 -3.746 1 88.44 107 ASP B CA 1
ATOM 3780 C C . ASP B 1 107 ? 8.789 9.711 -4.617 1 88.44 107 ASP B C 1
ATOM 3782 O O . ASP B 1 107 ? 9.984 9.742 -4.336 1 88.44 107 ASP B O 1
ATOM 3786 N N . HIS B 1 108 ? 8.297 10.375 -5.648 1 85.38 108 HIS B N 1
ATOM 3787 C CA . HIS B 1 108 ? 9.172 11.117 -6.551 1 85.38 108 HIS B CA 1
ATOM 3788 C C . HIS B 1 108 ? 9.883 12.258 -5.824 1 85.38 108 HIS B C 1
ATOM 3790 O O . HIS B 1 108 ? 11.031 12.57 -6.125 1 85.38 108 HIS B O 1
ATOM 3796 N N . VAL B 1 109 ? 9.211 12.836 -4.84 1 92.56 109 VAL B N 1
ATOM 3797 C CA . VAL B 1 109 ? 9.797 13.891 -4.016 1 92.56 109 VAL B CA 1
ATOM 3798 C C . VAL B 1 109 ? 10.93 13.312 -3.168 1 92.56 109 VAL B C 1
ATOM 3800 O O . VAL B 1 109 ? 12.031 13.852 -3.148 1 92.56 109 VAL B O 1
ATOM 3803 N N . GLY B 1 110 ? 10.602 12.188 -2.469 1 93.31 110 GLY B N 1
ATOM 3804 C CA . GLY B 1 110 ? 11.609 11.516 -1.656 1 93.31 110 GLY B CA 1
ATOM 3805 C C . GLY B 1 110 ? 12.844 11.117 -2.443 1 93.31 110 GLY B C 1
ATOM 3806 O O . GLY B 1 110 ? 13.969 11.375 -2.014 1 93.31 110 GLY B O 1
ATOM 3807 N N . TYR B 1 111 ? 12.633 10.57 -3.604 1 88.31 111 TYR B N 1
ATOM 3808 C CA . TYR B 1 111 ? 13.742 10.125 -4.445 1 88.31 111 TYR B CA 1
ATOM 3809 C C . TYR B 1 111 ? 14.586 11.312 -4.906 1 88.31 111 TYR B C 1
ATOM 3811 O O . TYR B 1 111 ? 15.812 11.242 -4.898 1 88.31 111 TYR B O 1
ATOM 3819 N N . PHE B 1 112 ? 13.906 12.344 -5.34 1 90.88 112 PHE B N 1
ATOM 3820 C CA . PHE B 1 112 ? 14.609 13.531 -5.82 1 90.88 112 PHE B CA 1
ATOM 3821 C C . PHE B 1 112 ? 15.492 14.117 -4.723 1 90.88 112 PHE B C 1
ATOM 3823 O O . PHE B 1 112 ? 16.672 14.383 -4.949 1 90.88 112 PHE B O 1
ATOM 3830 N N . LEU B 1 113 ? 14.961 14.281 -3.564 1 95.62 113 LEU B N 1
ATOM 3831 C CA . LEU B 1 113 ? 15.711 14.852 -2.451 1 95.62 113 LEU B CA 1
ATOM 3832 C C . LEU B 1 113 ? 16.859 13.938 -2.043 1 95.62 113 LEU B C 1
ATOM 3834 O O . LEU B 1 113 ? 17.953 14.406 -1.732 1 95.62 113 LEU B O 1
ATOM 3838 N N . ALA B 1 114 ? 16.609 12.633 -2.043 1 94.12 114 ALA B N 1
ATOM 3839 C CA . ALA B 1 114 ? 17.656 11.656 -1.724 1 94.12 114 ALA B CA 1
ATOM 3840 C C . ALA B 1 114 ? 18.797 11.727 -2.736 1 94.12 114 ALA B C 1
ATOM 3842 O O . ALA B 1 114 ? 19.969 11.656 -2.365 1 94.12 114 ALA B O 1
ATOM 3843 N N . GLN B 1 115 ? 18.438 11.906 -3.986 1 90.94 115 GLN B N 1
ATOM 3844 C CA . GLN B 1 115 ? 19.438 12.023 -5.043 1 90.94 115 GLN B CA 1
ATOM 3845 C C . GLN B 1 115 ? 20.344 13.242 -4.82 1 90.94 115 GLN B C 1
ATOM 3847 O O . GLN B 1 115 ? 21.484 13.273 -5.281 1 90.94 115 GLN B O 1
ATOM 3852 N N . HIS B 1 116 ? 19.828 14.156 -4.117 1 95 116 HIS B N 1
ATOM 3853 C CA . HIS B 1 116 ? 20.594 15.375 -3.861 1 95 116 HIS B CA 1
ATOM 3854 C C . HIS B 1 116 ? 21.219 15.352 -2.471 1 95 116 HIS B C 1
ATOM 3856 O O . HIS B 1 116 ? 21.609 16.391 -1.945 1 95 116 HIS B O 1
ATOM 3862 N N . GLY B 1 117 ? 21.203 14.211 -1.811 1 95.62 117 GLY B N 1
ATOM 3863 C CA . GLY B 1 117 ? 22.031 14 -0.644 1 95.62 117 GLY B CA 1
ATOM 3864 C C . GLY B 1 117 ? 21.266 14.062 0.665 1 95.62 117 GLY B C 1
ATOM 3865 O O . GLY B 1 117 ? 21.875 13.992 1.742 1 95.62 117 GLY B O 1
ATOM 3866 N N . PHE B 1 118 ? 19.984 14.195 0.628 1 97.81 118 PHE B N 1
ATOM 3867 C CA . PHE B 1 118 ? 19.203 14.289 1.856 1 97.81 118 PHE B CA 1
ATOM 3868 C C . PHE B 1 118 ? 18.5 12.969 2.154 1 97.81 118 PHE B C 1
ATOM 3870 O O . PHE B 1 118 ? 17.875 12.375 1.27 1 97.81 118 PHE B O 1
ATOM 3877 N N . ALA B 1 119 ? 18.656 12.43 3.359 1 97.88 119 ALA B N 1
ATOM 3878 C CA . ALA B 1 119 ? 17.891 11.281 3.809 1 97.88 119 ALA B CA 1
ATOM 3879 C C . ALA B 1 119 ? 16.453 11.688 4.16 1 97.88 119 ALA B C 1
ATOM 3881 O O . ALA B 1 119 ? 16.25 12.516 5.047 1 97.88 119 ALA B O 1
ATOM 3882 N N . VAL B 1 120 ? 15.539 11.109 3.486 1 98.44 120 VAL B N 1
ATOM 3883 C CA . VAL B 1 120 ? 14.148 11.531 3.633 1 98.44 120 VAL B CA 1
ATOM 3884 C C . VAL B 1 120 ? 13.352 10.438 4.328 1 98.44 120 VAL B C 1
ATOM 3886 O O . VAL B 1 120 ? 13.508 9.25 4.023 1 98.44 120 VAL B O 1
ATOM 3889 N N . PHE B 1 121 ? 12.539 10.82 5.281 1 98.31 121 PHE B N 1
ATOM 3890 C CA . PHE B 1 121 ? 11.703 9.906 6.047 1 98.31 121 PHE B CA 1
ATOM 3891 C C . PHE B 1 121 ? 10.258 10.383 6.074 1 98.31 121 PHE B C 1
ATOM 3893 O O . PHE B 1 121 ? 10 11.586 6.129 1 98.31 121 PHE B O 1
ATOM 3900 N N . GLY B 1 122 ? 9.328 9.477 6.02 1 98.25 122 GLY B N 1
ATOM 3901 C CA . GLY B 1 122 ? 7.91 9.789 6.086 1 98.25 122 GLY B CA 1
ATOM 3902 C C . GLY B 1 122 ? 7.09 8.695 6.75 1 98.25 122 GLY B C 1
ATOM 3903 O O . GLY B 1 122 ? 7.598 7.605 7.008 1 98.25 122 GLY B O 1
ATOM 3904 N N . MET B 1 123 ? 5.855 9.031 7.004 1 97.75 123 MET B N 1
ATOM 3905 C CA . MET B 1 123 ? 4.926 8.148 7.699 1 97.75 123 MET B CA 1
ATOM 3906 C C . MET B 1 123 ? 3.486 8.43 7.273 1 97.75 123 MET B C 1
ATOM 3908 O O . MET B 1 123 ? 3.123 9.578 7.031 1 97.75 123 MET B O 1
ATOM 3912 N N . ASP B 1 124 ? 2.695 7.387 7.133 1 97.38 124 ASP B N 1
ATOM 3913 C CA . ASP B 1 124 ? 1.257 7.602 7.004 1 97.38 124 ASP B CA 1
ATOM 3914 C C . ASP B 1 124 ? 0.632 7.949 8.352 1 97.38 124 ASP B C 1
ATOM 3916 O O . ASP B 1 124 ? 0.916 7.301 9.359 1 97.38 124 ASP B O 1
ATOM 3920 N N . HIS B 1 125 ? -0.203 9 8.336 1 97.88 125 HIS B N 1
ATOM 3921 C CA . HIS B 1 125 ? -0.967 9.289 9.539 1 97.88 125 HIS B CA 1
ATOM 3922 C C . HIS B 1 125 ? -1.835 8.102 9.945 1 97.88 125 HIS B C 1
ATOM 3924 O O . HIS B 1 125 ? -2.221 7.297 9.094 1 97.88 125 HIS B O 1
ATOM 3930 N N . GLN B 1 126 ? -2.074 7.98 11.289 1 94.69 126 GLN B N 1
ATOM 3931 C CA . GLN B 1 126 ? -3.127 7.047 11.672 1 94.69 126 GLN B CA 1
ATOM 3932 C C . GLN B 1 126 ? -4.406 7.312 10.883 1 94.69 126 GLN B C 1
ATOM 3934 O O . GLN B 1 126 ? -4.785 8.469 10.68 1 94.69 126 GLN B O 1
ATOM 3939 N N . GLY B 1 127 ? -4.98 6.227 10.391 1 92.12 127 GLY B N 1
ATOM 3940 C CA . GLY B 1 127 ? -6.211 6.328 9.625 1 92.12 127 GLY B CA 1
ATOM 3941 C C . GLY B 1 127 ? -5.984 6.75 8.188 1 92.12 127 GLY B C 1
ATOM 3942 O O . GLY B 1 127 ? -6.938 7.059 7.465 1 92.12 127 GLY B O 1
ATOM 3943 N N . HIS B 1 128 ? -4.719 6.824 7.742 1 95.12 128 HIS B N 1
ATOM 3944 C CA . HIS B 1 128 ? -4.402 7.176 6.363 1 95.12 128 HIS B CA 1
ATOM 3945 C C . HIS B 1 128 ? -3.492 6.137 5.727 1 95.12 128 HIS B C 1
ATOM 3947 O O . HIS B 1 128 ? -2.742 5.449 6.422 1 95.12 128 HIS B O 1
ATOM 3953 N N . GLY B 1 129 ? -3.629 5.973 4.379 1 92.19 129 GLY B N 1
ATOM 3954 C CA . GLY B 1 129 ? -2.73 5.102 3.641 1 92.19 129 GLY B CA 1
ATOM 3955 C C . GLY B 1 129 ? -2.707 3.68 4.172 1 92.19 129 GLY B C 1
ATOM 3956 O O . GLY B 1 129 ? -3.756 3.053 4.328 1 92.19 129 GLY B O 1
ATOM 3957 N N . LEU B 1 130 ? -1.473 3.264 4.527 1 89.06 130 LEU B N 1
ATOM 3958 C CA . LEU B 1 130 ? -1.295 1.885 4.969 1 89.06 130 LEU B CA 1
ATOM 3959 C C . LEU B 1 130 ? -1.217 1.81 6.492 1 89.06 130 LEU B C 1
ATOM 3961 O O . LEU B 1 130 ? -1.091 0.722 7.059 1 89.06 130 LEU B O 1
ATOM 3965 N N . SER B 1 131 ? -1.335 2.938 7.152 1 91.62 131 SER B N 1
ATOM 3966 C CA . SER B 1 131 ? -1.367 2.953 8.609 1 91.62 131 SER B CA 1
ATOM 3967 C C . SER B 1 131 ? -2.709 2.457 9.141 1 91.62 131 SER B C 1
ATOM 3969 O O . SER B 1 131 ? -3.75 2.691 8.523 1 91.62 131 SER B O 1
ATOM 3971 N N . GLU B 1 132 ? -2.629 1.871 10.281 1 86.44 132 GLU B N 1
ATOM 3972 C CA . GLU B 1 132 ? -3.852 1.433 10.945 1 86.44 132 GLU B CA 1
ATOM 3973 C C . GLU B 1 132 ? -4.637 2.621 11.5 1 86.44 132 GLU B C 1
ATOM 3975 O O . GLU B 1 132 ? -4.137 3.746 11.516 1 86.44 132 GLU B O 1
ATOM 3980 N N . GLY B 1 133 ? -5.906 2.264 11.922 1 88.94 133 GLY B N 1
ATOM 3981 C CA . GLY B 1 133 ? -6.84 3.266 12.406 1 88.94 133 GLY B CA 1
ATOM 3982 C C . GLY B 1 133 ? -8.086 3.387 11.555 1 88.94 133 GLY B C 1
ATOM 3983 O O . GLY B 1 133 ? -8.125 2.9 10.422 1 88.94 133 GLY B O 1
ATOM 3984 N N . ASP B 1 134 ? -9.117 4.039 12.172 1 89.69 134 ASP B N 1
ATOM 3985 C CA . ASP B 1 134 ? -10.32 4.305 11.391 1 89.69 134 ASP B CA 1
ATOM 3986 C C . ASP B 1 134 ? -10.039 5.293 10.258 1 89.69 134 ASP B C 1
ATOM 3988 O O . ASP B 1 134 ? -9.312 6.273 10.445 1 89.69 134 ASP B O 1
ATOM 3992 N N . PRO B 1 135 ? -10.555 4.973 9.086 1 89.25 135 PRO B N 1
ATOM 3993 C CA . PRO B 1 135 ? -10.281 5.828 7.93 1 89.25 135 PRO B CA 1
ATOM 3994 C C . PRO B 1 135 ? -10.594 7.297 8.188 1 89.25 135 PRO B C 1
ATOM 3996 O O . PRO B 1 135 ? -11.711 7.629 8.594 1 89.25 135 PRO B O 1
ATOM 3999 N N . LEU B 1 136 ? -9.586 8.156 7.941 1 92.94 136 LEU B N 1
ATOM 4000 C CA . LEU B 1 136 ? -9.695 9.609 7.992 1 92.94 136 LEU B CA 1
ATOM 4001 C C . LEU B 1 136 ? -10.172 10.07 9.367 1 92.94 136 LEU B C 1
ATOM 4003 O O . LEU B 1 136 ? -10.977 11 9.469 1 92.94 136 LEU B O 1
ATOM 4007 N N . TYR B 1 137 ? -9.695 9.344 10.414 1 93.69 137 TYR B N 1
ATOM 4008 C CA . TYR B 1 137 ? -10.141 9.633 11.773 1 93.69 137 TYR B CA 1
ATOM 4009 C C . TYR B 1 137 ? -8.953 9.812 12.711 1 93.69 137 TYR B C 1
ATOM 4011 O O . TYR B 1 137 ? -7.914 9.172 12.531 1 93.69 137 TYR B O 1
ATOM 4019 N N . VAL B 1 138 ? -9.109 10.68 13.617 1 95.88 138 VAL B N 1
ATOM 4020 C CA . VAL B 1 138 ? -8.211 10.828 14.766 1 95.88 138 VAL B CA 1
ATOM 4021 C C . VAL B 1 138 ? -9.008 11.234 16 1 95.88 138 VAL B C 1
ATOM 4023 O O . VAL B 1 138 ? -9.93 12.055 15.906 1 95.88 138 VAL B O 1
ATOM 4026 N N . GLU B 1 139 ? -8.703 10.625 17.125 1 94.62 139 GLU B N 1
ATOM 4027 C CA . GLU B 1 139 ? -9.414 11 18.344 1 94.62 139 GLU B CA 1
ATOM 4028 C C . GLU B 1 139 ? -9.047 12.422 18.781 1 94.62 139 GLU B C 1
ATOM 4030 O O . GLU B 1 139 ? -9.922 13.211 19.125 1 94.62 139 GLU B O 1
ATOM 4035 N N . LYS B 1 140 ? -7.789 12.664 18.828 1 97.31 140 LYS B N 1
ATOM 4036 C CA . LYS B 1 140 ? -7.203 13.977 19.109 1 97.31 140 LYS B CA 1
ATOM 4037 C C . LYS B 1 140 ? -6.145 14.336 18.062 1 97.31 140 LYS B C 1
ATOM 4039 O O . LYS B 1 140 ? -5.332 13.492 17.688 1 97.31 140 LYS B O 1
ATOM 4044 N N . PHE B 1 141 ? -6.227 15.594 17.625 1 98.12 141 PHE B N 1
ATOM 4045 C CA . PHE B 1 141 ? -5.238 16.016 16.641 1 98.12 141 PHE B CA 1
ATOM 4046 C C . PHE B 1 141 ? -3.826 15.844 17.172 1 98.12 141 PHE B C 1
ATOM 4048 O O . PHE B 1 141 ? -2.9 15.531 16.422 1 98.12 141 PHE B O 1
ATOM 4055 N N . ALA B 1 142 ? -3.689 15.938 18.5 1 98.44 142 ALA B N 1
ATOM 4056 C CA . ALA B 1 142 ? -2.4 15.797 19.172 1 98.44 142 ALA B CA 1
ATOM 4057 C C . ALA B 1 142 ? -1.82 14.398 18.953 1 98.44 142 ALA B C 1
ATOM 4059 O O . ALA B 1 142 ? -0.608 14.203 19.062 1 98.44 142 ALA B O 1
ATOM 4060 N N . ASP B 1 143 ? -2.68 13.461 18.625 1 98.06 143 ASP B N 1
ATOM 4061 C CA . ASP B 1 143 ? -2.189 12.109 18.359 1 98.06 143 ASP B CA 1
ATOM 4062 C C . ASP B 1 143 ? -1.262 12.094 17.141 1 98.06 143 ASP B C 1
ATOM 4064 O O . ASP B 1 143 ? -0.272 11.359 17.125 1 98.06 143 ASP B O 1
ATOM 4068 N N . TYR B 1 144 ? -1.577 12.891 16.109 1 98.69 144 TYR B N 1
ATOM 4069 C CA . TYR B 1 144 ? -0.676 13.023 14.977 1 98.69 144 TYR B CA 1
ATOM 4070 C C . TYR B 1 144 ? 0.692 13.531 15.414 1 98.69 144 TYR B C 1
ATOM 4072 O O . TYR B 1 144 ? 1.723 13.008 14.984 1 98.69 144 TYR B O 1
ATOM 4080 N N . LEU B 1 145 ? 0.695 14.555 16.297 1 98.88 145 LEU B N 1
ATOM 4081 C CA . LEU B 1 145 ? 1.935 15.172 16.75 1 98.88 145 LEU B CA 1
ATOM 4082 C C . LEU B 1 145 ? 2.789 14.172 17.516 1 98.88 145 LEU B C 1
ATOM 4084 O O . LEU B 1 145 ? 3.996 14.07 17.297 1 98.88 145 LEU B O 1
ATOM 4088 N N . ASP B 1 146 ? 2.121 13.453 18.375 1 98.69 146 ASP B N 1
ATOM 4089 C CA . ASP B 1 146 ? 2.818 12.477 19.219 1 98.69 146 ASP B CA 1
ATOM 4090 C C . ASP B 1 146 ? 3.41 11.352 18.359 1 98.69 146 ASP B C 1
ATOM 4092 O O . ASP B 1 146 ? 4.531 10.906 18.609 1 98.69 146 ASP B O 1
ATOM 4096 N N . ASP B 1 147 ? 2.658 10.93 17.422 1 98.12 147 ASP B N 1
ATOM 4097 C CA . ASP B 1 147 ? 3.139 9.891 16.516 1 98.12 147 ASP B CA 1
ATOM 4098 C C . ASP B 1 147 ? 4.391 10.352 15.766 1 98.12 147 ASP B C 1
ATOM 4100 O O . ASP B 1 147 ? 5.379 9.617 15.695 1 98.12 147 ASP B O 1
ATOM 4104 N N . TYR B 1 148 ? 4.348 11.531 15.219 1 98.62 148 TYR B N 1
ATOM 4105 C CA . TYR B 1 148 ? 5.484 12.039 14.453 1 98.62 148 TYR B CA 1
ATOM 4106 C C . TYR B 1 148 ? 6.68 12.289 15.367 1 98.62 148 TYR B C 1
ATOM 4108 O O . TYR B 1 148 ? 7.82 12 15 1 98.62 148 TYR B O 1
ATOM 4116 N N . HIS B 1 149 ? 6.422 12.852 16.531 1 98.69 149 HIS B N 1
ATOM 4117 C CA . HIS B 1 149 ? 7.516 13.086 17.469 1 98.69 149 HIS B CA 1
ATOM 4118 C C . HIS B 1 149 ? 8.242 11.781 17.781 1 98.69 149 HIS B C 1
ATOM 4120 O O . HIS B 1 149 ? 9.477 11.727 17.75 1 98.69 149 HIS B O 1
ATOM 4126 N N . GLN B 1 150 ? 7.488 10.75 18.094 1 97.5 150 GLN B N 1
ATOM 4127 C CA . GLN B 1 150 ? 8.078 9.453 18.406 1 97.5 150 GLN B CA 1
ATOM 4128 C C . GLN B 1 150 ? 8.867 8.906 17.219 1 97.5 150 GLN B C 1
ATOM 4130 O O . GLN B 1 150 ? 9.977 8.391 17.391 1 97.5 150 GLN B O 1
ATOM 4135 N N . TYR B 1 151 ? 8.336 8.984 16.078 1 97 151 TYR B N 1
ATOM 4136 C CA . TYR B 1 151 ? 8.984 8.477 14.875 1 97 151 TYR B CA 1
ATOM 4137 C C . TYR B 1 151 ? 10.273 9.242 14.594 1 97 151 TYR B C 1
ATOM 4139 O O . TYR B 1 151 ? 11.305 8.648 14.273 1 97 151 TYR B O 1
ATOM 4147 N N . MET B 1 152 ? 10.188 10.562 14.695 1 98.25 152 MET B N 1
ATOM 4148 C CA . MET B 1 152 ? 11.352 11.414 14.461 1 98.25 152 MET B CA 1
ATOM 4149 C C . MET B 1 152 ? 12.469 11.094 15.453 1 98.25 152 MET B C 1
ATOM 4151 O O . MET B 1 152 ? 13.633 11.008 15.07 1 98.25 152 MET B O 1
ATOM 4155 N N . GLN B 1 153 ? 12.102 10.891 16.688 1 97.56 153 GLN B N 1
ATOM 4156 C CA . GLN B 1 153 ? 13.094 10.516 17.703 1 97.56 153 GLN B CA 1
ATOM 4157 C C . GLN B 1 153 ? 13.758 9.188 17.344 1 97.56 153 GLN B C 1
ATOM 4159 O O . GLN B 1 153 ? 14.977 9.047 17.469 1 97.56 153 GLN B O 1
ATOM 4164 N N . HIS B 1 154 ? 12.945 8.273 16.953 1 95.25 154 HIS B N 1
ATOM 4165 C CA . HIS B 1 154 ? 13.469 6.977 16.562 1 95.25 154 HIS B CA 1
ATOM 4166 C C . HIS B 1 154 ? 14.461 7.109 15.406 1 95.25 154 HIS B C 1
ATOM 4168 O O . HIS B 1 154 ? 15.555 6.547 15.453 1 95.25 154 HIS B O 1
ATOM 4174 N N . VAL B 1 155 ? 14.086 7.844 14.375 1 97.19 155 VAL B N 1
ATOM 4175 C CA . VAL B 1 155 ? 14.914 8.023 13.188 1 97.19 155 VAL B CA 1
ATOM 4176 C C . VAL B 1 155 ? 16.219 8.727 13.562 1 97.19 155 VAL B C 1
ATOM 4178 O O . VAL B 1 155 ? 17.297 8.289 13.172 1 97.19 155 VAL B O 1
ATOM 4181 N N . LEU B 1 156 ? 16.109 9.773 14.352 1 97.62 156 LEU B N 1
ATOM 4182 C CA . LEU B 1 156 ? 17.266 10.586 14.688 1 97.62 156 LEU B CA 1
ATOM 4183 C C . LEU B 1 156 ? 18.234 9.812 15.578 1 97.62 156 LEU B C 1
ATOM 4185 O O . LEU B 1 156 ? 19.422 10.148 15.648 1 97.62 156 LEU B O 1
ATOM 4189 N N . ALA B 1 157 ? 17.766 8.742 16.203 1 97 157 ALA B N 1
ATOM 4190 C CA . ALA B 1 157 ? 18.609 7.918 17.062 1 97 157 ALA B CA 1
ATOM 4191 C C . ALA B 1 157 ? 19.406 6.914 16.234 1 97 157 ALA B C 1
ATOM 4193 O O . ALA B 1 157 ? 20.344 6.289 16.75 1 97 157 ALA B O 1
ATOM 4194 N N . LEU B 1 158 ? 19.125 6.812 15.016 1 96.19 158 LEU B N 1
ATOM 4195 C CA . LEU B 1 158 ? 19.781 5.824 14.172 1 96.19 158 LEU B CA 1
ATOM 4196 C C . LEU B 1 158 ? 21.188 6.285 13.781 1 96.19 158 LEU B C 1
ATOM 4198 O O . LEU B 1 158 ? 21.438 7.484 13.648 1 96.19 158 LEU B O 1
ATOM 4202 N N . ASP B 1 159 ? 22.047 5.328 13.633 1 96.12 159 ASP B N 1
ATOM 4203 C CA . ASP B 1 159 ? 23.391 5.543 13.102 1 96.12 159 ASP B CA 1
ATOM 4204 C C . ASP B 1 159 ? 23.844 4.348 12.266 1 96.12 159 ASP B C 1
ATOM 4206 O O . ASP B 1 159 ? 23.062 3.439 11.984 1 96.12 159 ASP B O 1
ATOM 4210 N N . SER B 1 160 ? 25.078 4.414 11.75 1 92.5 160 SER B N 1
ATOM 4211 C CA . SER B 1 160 ? 25.609 3.396 10.844 1 92.5 160 SER B CA 1
ATOM 4212 C C . SER B 1 160 ? 25.719 2.043 11.539 1 92.5 160 SER B C 1
ATOM 4214 O O . SER B 1 160 ? 25.797 1.006 10.875 1 92.5 160 SER B O 1
ATOM 4216 N N . THR B 1 161 ? 25.641 1.986 12.852 1 93.19 161 THR B N 1
ATOM 4217 C CA . THR B 1 161 ? 25.844 0.744 13.586 1 93.19 161 THR B CA 1
ATOM 4218 C C . THR B 1 161 ? 24.531 0.248 14.188 1 93.19 161 THR B C 1
ATOM 4220 O O . THR B 1 161 ? 24.484 -0.831 14.781 1 93.19 161 THR B O 1
ATOM 4223 N N . SER B 1 162 ? 23.531 1.026 14.023 1 90.94 162 SER B N 1
ATOM 4224 C CA . SER B 1 162 ? 22.25 0.624 14.57 1 90.94 162 SER B CA 1
ATOM 4225 C C . SER B 1 162 ? 21.781 -0.696 13.969 1 90.94 162 SER B C 1
ATOM 4227 O O . SER B 1 162 ? 21.891 -0.909 12.758 1 90.94 162 SER B O 1
ATOM 4229 N N . GLU B 1 163 ? 21.172 -1.595 14.789 1 84.81 163 GLU B N 1
ATOM 4230 C CA . GLU B 1 163 ? 20.688 -2.891 14.328 1 84.81 163 GLU B CA 1
ATOM 4231 C C . GLU B 1 163 ? 19.594 -2.727 13.281 1 84.81 163 GLU B C 1
ATOM 4233 O O . GLU B 1 163 ? 19.578 -3.439 12.273 1 84.81 163 GLU B O 1
ATOM 4238 N N . PHE B 1 164 ? 18.75 -1.823 13.516 1 84.81 164 PHE B N 1
ATOM 4239 C CA . PHE B 1 164 ? 17.656 -1.581 12.586 1 84.81 164 PHE B CA 1
ATOM 4240 C C . PHE B 1 164 ? 18.188 -1.154 11.219 1 84.81 164 PHE B C 1
ATOM 4242 O O . PHE B 1 164 ? 17.703 -1.628 10.188 1 84.81 164 PHE B O 1
ATOM 4249 N N . SER B 1 165 ? 19.109 -0.237 11.25 1 87 165 SER B N 1
ATOM 4250 C CA . SER B 1 165 ? 19.688 0.254 10.0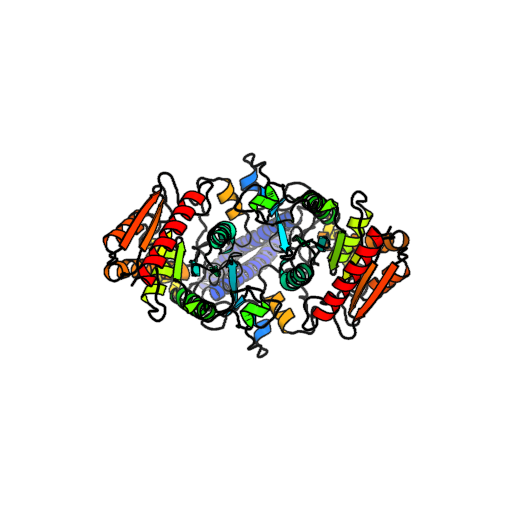08 1 87 165 SER B CA 1
ATOM 4251 C C . SER B 1 165 ? 20.344 -0.875 9.219 1 87 165 SER B C 1
ATOM 4253 O O . SER B 1 165 ? 20.266 -0.91 7.988 1 87 165 SER B O 1
ATOM 4255 N N . LYS B 1 166 ? 20.984 -1.757 9.914 1 81.06 166 LYS B N 1
ATOM 4256 C CA . LYS B 1 166 ? 21.641 -2.895 9.281 1 81.06 166 LYS B CA 1
ATOM 4257 C C . LYS B 1 166 ? 20.609 -3.875 8.711 1 81.06 166 LYS B C 1
ATOM 4259 O O . LYS B 1 166 ? 20.734 -4.316 7.57 1 81.06 166 LYS B O 1
ATOM 4264 N N . LYS B 1 167 ? 19.625 -4.082 9.492 1 75.25 167 LYS B N 1
ATOM 4265 C CA . LYS B 1 167 ? 18.609 -5.055 9.125 1 75.25 167 LYS B CA 1
ATOM 4266 C C . LYS B 1 167 ? 17.828 -4.586 7.902 1 75.25 167 LYS B C 1
ATOM 4268 O O . LYS B 1 167 ? 17.375 -5.398 7.094 1 75.25 167 LYS B O 1
ATOM 4273 N N . THR B 1 168 ? 17.688 -3.303 7.773 1 78.56 168 THR B N 1
ATOM 4274 C CA . THR B 1 168 ? 16.875 -2.742 6.699 1 78.56 168 THR B CA 1
ATOM 4275 C C . THR B 1 168 ? 17.766 -2.236 5.559 1 78.56 168 THR B C 1
ATOM 4277 O O . THR B 1 168 ? 17.281 -1.563 4.648 1 78.56 168 THR B O 1
ATOM 4280 N N . ASN B 1 169 ? 19 -2.436 5.664 1 78.06 169 ASN B N 1
ATOM 4281 C CA . ASN B 1 169 ? 19.969 -2.055 4.637 1 78.06 169 ASN B CA 1
ATOM 4282 C C . ASN B 1 169 ? 19.875 -0.571 4.297 1 78.06 169 ASN B C 1
ATOM 4284 O O . ASN B 1 169 ? 19.797 -0.205 3.121 1 78.06 169 ASN B O 1
ATOM 4288 N N . MET B 1 170 ? 19.828 0.208 5.281 1 86.12 170 MET B N 1
ATOM 4289 C CA . MET B 1 170 ? 19.75 1.649 5.066 1 86.12 170 MET B CA 1
ATOM 4290 C C . MET B 1 170 ? 21.078 2.195 4.559 1 86.12 170 MET B C 1
ATOM 4292 O O . MET B 1 170 ? 21.125 3.277 3.969 1 86.12 170 MET B O 1
ATOM 4296 N N . ASN B 1 171 ? 22.141 1.478 4.836 1 86.69 171 ASN B N 1
ATOM 4297 C CA . ASN B 1 171 ? 23.484 1.859 4.383 1 86.69 171 ASN B CA 1
ATOM 4298 C C . ASN B 1 171 ? 23.828 3.283 4.805 1 86.69 171 ASN B C 1
ATOM 4300 O O . ASN B 1 171 ? 24.25 4.094 3.977 1 86.69 171 ASN B O 1
ATOM 4304 N N . ILE B 1 172 ? 23.578 3.588 6.078 1 93.44 172 ILE B N 1
ATOM 4305 C CA . ILE B 1 172 ? 23.984 4.867 6.648 1 93.44 172 ILE B CA 1
ATOM 4306 C C . ILE B 1 172 ? 25.5 4.992 6.609 1 93.44 172 ILE B C 1
ATOM 4308 O O . ILE B 1 172 ? 26.219 4.051 6.973 1 93.44 172 ILE B O 1
ATOM 4312 N N . PRO B 1 173 ? 26 6.125 6.129 1 94.56 173 PRO B N 1
ATOM 4313 C CA . PRO B 1 173 ? 27.453 6.266 6.047 1 94.56 173 PRO B CA 1
ATOM 4314 C C . PRO B 1 173 ? 28.141 6.023 7.387 1 94.56 173 PRO B C 1
ATOM 4316 O O . PRO B 1 173 ? 27.641 6.438 8.43 1 94.56 173 PRO B O 1
ATOM 4319 N N . SER B 1 174 ? 29.297 5.34 7.203 1 94.44 174 SER B N 1
ATOM 4320 C CA . SER B 1 174 ? 30.062 5.012 8.398 1 94.44 174 SER B CA 1
ATOM 4321 C C . SER B 1 174 ? 30.328 6.254 9.242 1 94.44 174 SER B C 1
ATOM 4323 O O . SER B 1 174 ? 30.703 7.301 8.711 1 94.44 174 SER B O 1
ATOM 4325 N N . GLY B 1 175 ? 30.078 6.156 10.523 1 94.19 175 GLY B N 1
ATOM 4326 C CA . GLY B 1 175 ? 30.359 7.238 11.453 1 94.19 175 GLY B CA 1
ATOM 4327 C C . GLY B 1 175 ? 29.281 8.289 11.5 1 94.19 175 GLY B C 1
ATOM 4328 O O . GLY B 1 175 ? 29.359 9.25 12.266 1 94.19 175 GLY B O 1
ATOM 4329 N N . THR B 1 176 ? 28.25 8.07 10.773 1 95.62 176 THR B N 1
ATOM 4330 C CA . THR B 1 176 ? 27.172 9.055 10.703 1 95.62 176 THR B CA 1
ATOM 4331 C C . THR B 1 176 ? 26.094 8.758 11.734 1 95.62 176 THR B C 1
ATOM 4333 O O . THR B 1 176 ? 25.594 7.633 11.805 1 95.62 176 THR B O 1
ATOM 4336 N N . GLN B 1 177 ? 25.844 9.711 12.539 1 96.5 177 GLN B N 1
ATOM 4337 C CA . GLN B 1 177 ? 24.656 9.734 13.391 1 96.5 177 GLN B CA 1
ATOM 4338 C C . GLN B 1 177 ? 23.609 10.711 12.859 1 96.5 177 GLN B C 1
ATOM 4340 O O . GLN B 1 177 ? 23.891 11.891 12.664 1 96.5 177 GLN B O 1
ATOM 4345 N N . LEU B 1 178 ? 22.422 10.312 12.711 1 97.56 178 LEU B N 1
ATOM 4346 C CA . LEU B 1 178 ? 21.422 11.133 12.039 1 97.56 178 LEU B CA 1
ATOM 4347 C C . LEU B 1 178 ? 21.109 12.391 12.852 1 97.56 178 LEU B C 1
ATOM 4349 O O . LEU B 1 178 ? 20.828 13.445 12.281 1 97.56 178 LEU B O 1
ATOM 4353 N N . LYS B 1 179 ? 21.203 12.258 14.164 1 96.62 179 LYS B N 1
ATOM 4354 C CA . LYS B 1 179 ? 20.875 13.391 15.031 1 96.62 179 LYS B CA 1
ATOM 4355 C C . LYS B 1 179 ? 21.891 14.523 14.852 1 96.62 179 LYS B C 1
ATOM 4357 O O . LYS B 1 179 ? 21.625 15.664 15.25 1 96.62 179 LYS B O 1
ATOM 4362 N N . ASN B 1 180 ? 23 14.188 14.281 1 96.31 180 ASN B N 1
ATOM 4363 C CA . ASN B 1 180 ? 24.031 15.195 14.109 1 96.31 180 ASN B CA 1
ATOM 4364 C C . ASN B 1 180 ? 23.938 15.883 12.75 1 96.31 180 ASN B C 1
ATOM 4366 O O . ASN B 1 180 ? 24.656 16.844 12.477 1 96.31 180 ASN B O 1
ATOM 4370 N N . LEU B 1 181 ? 23.078 15.469 11.914 1 97 181 LEU B N 1
ATOM 4371 C CA . LEU B 1 181 ? 22.891 16.062 10.594 1 97 181 LEU B CA 1
ATOM 4372 C C . LEU B 1 181 ? 21.906 17.219 10.656 1 97 181 LEU B C 1
ATOM 4374 O O . LEU B 1 181 ? 21.062 17.266 11.562 1 97 181 LEU B O 1
ATOM 4378 N N . PRO B 1 182 ? 22.078 18.172 9.703 1 98 182 PRO B N 1
ATOM 4379 C CA . PRO B 1 182 ? 21 19.172 9.586 1 98 182 PRO B CA 1
ATOM 4380 C C . PRO B 1 182 ? 19.625 18.531 9.453 1 98 182 PRO B C 1
ATOM 4382 O O . PRO B 1 182 ? 19.469 17.531 8.758 1 98 182 PRO B O 1
ATOM 4385 N N . ARG B 1 183 ? 18.656 19.125 10.156 1 98.31 183 ARG B N 1
ATOM 4386 C CA . ARG B 1 183 ? 17.344 18.516 10.25 1 98.31 183 ARG B CA 1
ATOM 4387 C C . ARG B 1 183 ? 16.266 19.438 9.672 1 98.31 183 ARG B C 1
ATOM 4389 O O . ARG B 1 183 ? 16.141 20.594 10.094 1 98.31 183 ARG B O 1
ATOM 4396 N N . PHE B 1 184 ? 15.508 18.906 8.75 1 98.75 184 PHE B N 1
ATOM 4397 C CA . PHE B 1 184 ? 14.43 19.656 8.109 1 98.75 184 PHE B CA 1
ATOM 4398 C C . PHE B 1 184 ? 13.109 18.906 8.211 1 98.75 184 PHE B C 1
ATOM 4400 O O . PHE B 1 184 ? 13.094 17.672 8.375 1 98.75 184 PHE B O 1
ATOM 4407 N N . VAL B 1 185 ? 12.031 19.609 8.156 1 98.81 185 VAL B N 1
ATOM 4408 C CA . VAL B 1 185 ? 10.695 19.031 8.086 1 98.81 185 VAL B CA 1
ATOM 4409 C C . VAL B 1 185 ? 9.875 19.75 7.02 1 98.81 185 VAL B C 1
ATOM 4411 O O . VAL B 1 185 ? 9.938 20.984 6.906 1 98.81 185 VAL B O 1
ATOM 4414 N N . LEU B 1 186 ? 9.297 18.984 6.184 1 98.81 186 LEU B N 1
ATOM 4415 C CA . LEU B 1 186 ? 8.453 19.469 5.098 1 98.81 186 LEU B CA 1
ATOM 4416 C C . LEU B 1 186 ? 7.023 18.969 5.254 1 98.81 186 LEU B C 1
ATOM 4418 O O . LEU B 1 186 ? 6.777 17.75 5.203 1 98.81 186 LEU B O 1
ATOM 4422 N N . GLY B 1 187 ? 6.082 19.875 5.453 1 98.69 187 GLY B N 1
ATOM 4423 C CA . GLY B 1 187 ? 4.676 19.531 5.586 1 98.69 187 GLY B CA 1
ATOM 4424 C C . GLY B 1 187 ? 3.814 20.094 4.477 1 98.69 187 GLY B C 1
ATOM 4425 O O . GLY B 1 187 ? 3.988 21.25 4.086 1 98.69 187 GLY B O 1
ATOM 4426 N N . HIS B 1 188 ? 2.918 19.266 3.98 1 97.69 188 HIS B N 1
ATOM 4427 C CA . HIS B 1 188 ? 1.98 19.703 2.955 1 97.69 188 HIS B CA 1
ATOM 4428 C C . HIS B 1 188 ? 0.552 19.734 3.49 1 97.69 188 HIS B C 1
ATOM 4430 O O . HIS B 1 188 ? 0.081 18.766 4.07 1 97.69 188 HIS B O 1
ATOM 4436 N N . SER B 1 189 ? -0.197 20.859 3.236 1 96.69 189 SER B N 1
ATOM 4437 C CA . SER B 1 189 ? -1.611 21 3.572 1 96.69 189 SER B CA 1
ATOM 4438 C C . SER B 1 189 ? -1.854 20.734 5.055 1 96.69 189 SER B C 1
ATOM 4440 O O . SER B 1 189 ? -1.312 21.438 5.91 1 96.69 189 SER B O 1
ATOM 4442 N N . MET B 1 190 ? -2.547 19.688 5.457 1 97.69 190 MET B N 1
ATOM 4443 C CA . MET B 1 190 ? -2.686 19.312 6.863 1 97.69 190 MET B CA 1
ATOM 4444 C C . MET B 1 190 ? -1.325 19 7.48 1 97.69 190 MET B C 1
ATOM 4446 O O . MET B 1 190 ? -1.096 19.281 8.656 1 97.69 190 MET B O 1
ATOM 4450 N N . GLY B 1 191 ? -0.428 18.5 6.668 1 98.62 191 GLY B N 1
ATOM 4451 C CA . GLY B 1 191 ? 0.925 18.234 7.129 1 98.62 191 GLY B CA 1
ATOM 4452 C C . GLY B 1 191 ? 1.648 19.484 7.602 1 98.62 191 GLY B C 1
ATOM 4453 O O . GLY B 1 191 ? 2.514 19.406 8.477 1 98.62 191 GLY B O 1
ATOM 4454 N N . SER B 1 192 ? 1.299 20.609 7.039 1 98.69 192 SER B N 1
ATOM 4455 C CA . SER B 1 192 ? 1.865 21.875 7.5 1 98.69 192 SER B CA 1
ATOM 4456 C C . SER B 1 192 ? 1.374 22.219 8.898 1 98.69 192 SER B C 1
ATOM 4458 O O . SER B 1 192 ? 2.141 22.719 9.727 1 98.69 192 SER B O 1
ATOM 4460 N N . VAL B 1 193 ? 0.108 21.984 9.133 1 98.69 193 VAL B N 1
ATOM 4461 C CA . VAL B 1 193 ? -0.462 22.203 10.461 1 98.69 193 VAL B CA 1
ATOM 4462 C C . VAL B 1 193 ? 0.22 21.297 11.484 1 98.69 193 VAL B C 1
ATOM 4464 O O . VAL B 1 193 ? 0.657 21.766 12.539 1 98.69 193 VAL B O 1
ATOM 4467 N N . ILE B 1 194 ? 0.372 20.031 11.117 1 98.88 194 ILE B N 1
ATOM 4468 C CA . ILE B 1 194 ? 1.057 19.078 11.969 1 98.88 194 ILE B CA 1
ATOM 4469 C C . ILE B 1 194 ? 2.496 19.531 12.211 1 98.88 194 ILE B C 1
ATOM 4471 O O . ILE B 1 194 ? 2.992 19.469 13.336 1 98.88 194 ILE B O 1
ATOM 4475 N N . THR B 1 195 ? 3.125 20 11.211 1 98.88 195 THR B N 1
ATOM 4476 C CA . THR B 1 195 ? 4.516 20.438 11.273 1 98.88 195 THR B CA 1
ATOM 4477 C C . THR B 1 195 ? 4.68 21.609 12.234 1 98.88 195 THR B C 1
ATOM 4479 O O . THR B 1 195 ? 5.492 21.547 13.164 1 98.88 195 THR B O 1
ATOM 4482 N N . VAL B 1 196 ? 3.891 22.625 12.062 1 98.81 196 VAL B N 1
ATOM 4483 C CA . VAL B 1 196 ? 3.992 23.812 12.891 1 98.81 196 VAL B CA 1
ATOM 4484 C C . VAL B 1 196 ? 3.771 23.453 14.359 1 98.81 196 VAL B C 1
ATOM 4486 O O . VAL B 1 196 ? 4.57 23.812 15.227 1 98.81 196 VAL B O 1
ATOM 4489 N N . LEU B 1 197 ? 2.74 22.719 14.578 1 98.88 197 LEU B N 1
ATOM 4490 C CA . LEU B 1 197 ? 2.408 22.359 15.953 1 98.88 197 LEU B CA 1
ATOM 4491 C C . LEU B 1 197 ? 3.461 21.438 16.547 1 98.88 197 LEU B C 1
ATOM 4493 O O . LEU B 1 197 ? 3.803 21.547 17.734 1 98.88 19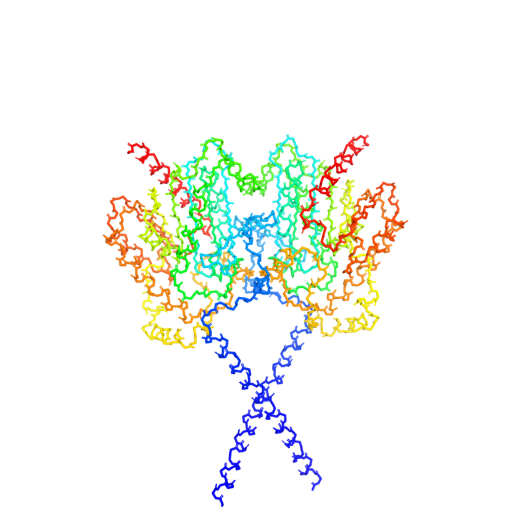7 LEU B O 1
ATOM 4497 N N . THR B 1 198 ? 3.973 20.5 15.758 1 98.81 198 THR B N 1
ATOM 4498 C CA . THR B 1 198 ? 4.957 19.547 16.234 1 98.81 198 THR B CA 1
ATOM 4499 C C . THR B 1 198 ? 6.266 20.234 16.594 1 98.81 198 THR B C 1
ATOM 4501 O O . THR B 1 198 ? 6.816 20.016 17.688 1 98.81 198 THR B O 1
ATOM 4504 N N . VAL B 1 199 ? 6.777 21.109 15.766 1 98.38 199 VAL B N 1
ATOM 4505 C CA . VAL B 1 199 ? 8.07 21.75 16 1 98.38 199 VAL B CA 1
ATOM 4506 C C . VAL B 1 199 ? 7.965 22.719 17.188 1 98.38 199 VAL B C 1
ATOM 4508 O O . VAL B 1 199 ? 8.938 22.938 17.906 1 98.38 199 VAL B O 1
ATOM 4511 N N . GLN B 1 200 ? 6.773 23.281 17.375 1 98.31 200 GLN B N 1
ATOM 4512 C CA . GLN B 1 200 ? 6.57 24.203 18.5 1 98.31 200 GLN B CA 1
ATOM 4513 C C . GLN B 1 200 ? 6.387 23.453 19.812 1 98.31 200 GLN B C 1
ATOM 4515 O O . GLN B 1 200 ? 6.855 23.906 20.859 1 98.31 200 GLN B O 1
ATOM 4520 N N . LYS B 1 201 ? 5.715 22.375 19.734 1 98.25 201 LYS B N 1
ATOM 4521 C CA . LYS B 1 201 ? 5.402 21.609 20.938 1 98.25 201 LYS B CA 1
ATOM 4522 C C . LYS B 1 201 ? 6.633 20.875 21.469 1 98.25 201 LYS B C 1
ATOM 4524 O O . LYS B 1 201 ? 6.871 20.844 22.672 1 98.25 201 LYS B O 1
ATOM 4529 N N . PHE B 1 202 ? 7.336 20.25 20.625 1 98.19 202 PHE B N 1
ATOM 4530 C CA . PHE B 1 202 ? 8.453 19.406 21.016 1 98.19 202 PHE B CA 1
ATOM 4531 C C . PHE B 1 202 ? 9.781 20.109 20.75 1 98.19 202 PHE B C 1
ATOM 4533 O O . PHE B 1 202 ? 10.336 20 19.656 1 98.19 202 PHE B O 1
ATOM 4540 N N . THR B 1 203 ? 10.438 20.641 21.781 1 97 203 THR B N 1
ATOM 4541 C CA . THR B 1 203 ? 11.617 21.484 21.641 1 97 203 THR B CA 1
ATOM 4542 C C . THR B 1 203 ? 12.891 20.672 21.844 1 97 203 THR B C 1
ATOM 4544 O O . THR B 1 203 ? 14 21.203 21.734 1 97 203 THR B O 1
ATOM 4547 N N . ASP B 1 204 ? 12.68 19.359 22.078 1 97.12 204 ASP B N 1
ATOM 4548 C CA . ASP B 1 204 ? 13.836 18.484 22.25 1 97.12 204 ASP B CA 1
ATOM 4549 C C . ASP B 1 204 ? 14.523 18.203 20.922 1 97.12 204 ASP B C 1
ATOM 4551 O O . ASP B 1 204 ? 15.656 17.719 20.891 1 97.12 204 ASP B O 1
ATOM 4555 N N . ILE B 1 205 ? 13.938 18.516 19.859 1 96.75 205 ILE B N 1
ATOM 4556 C CA . ILE B 1 205 ? 14.547 18.406 18.531 1 96.75 205 ILE B CA 1
ATOM 4557 C C . ILE B 1 205 ? 14.812 19.812 17.969 1 96.75 205 ILE B C 1
ATOM 4559 O O . ILE B 1 205 ? 13.898 20.625 17.859 1 96.75 205 ILE B O 1
ATOM 4563 N N . SER B 1 206 ? 16.047 20.031 17.688 1 96.06 206 SER B N 1
ATOM 4564 C CA . SER B 1 206 ? 16.406 21.297 17.047 1 96.06 206 SER B CA 1
ATOM 4565 C C . SER B 1 206 ? 16.297 21.188 15.531 1 96.06 206 SER B C 1
ATOM 4567 O O . SER B 1 206 ? 16.797 20.234 14.93 1 96.06 206 SER B O 1
ATOM 4569 N N . TRP B 1 207 ? 15.703 22.172 14.922 1 97.69 207 TRP B N 1
ATOM 4570 C CA . TRP B 1 207 ? 15.469 22.125 13.484 1 97.69 207 TRP B CA 1
ATOM 4571 C C . TRP B 1 207 ? 16.359 23.141 12.758 1 97.69 207 TRP B C 1
ATOM 4573 O O . TRP B 1 207 ? 16.516 24.266 13.203 1 97.69 207 TRP B O 1
ATOM 4583 N N . THR B 1 208 ? 16.938 22.672 11.641 1 98 208 THR B N 1
ATOM 4584 C CA . THR B 1 208 ? 17.688 23.547 10.758 1 98 208 THR B CA 1
ATOM 4585 C C . THR B 1 208 ? 16.766 24.391 9.906 1 98 208 THR B C 1
ATOM 4587 O O . THR B 1 208 ? 17.094 25.531 9.57 1 98 208 THR B O 1
ATOM 4590 N N . GLY B 1 209 ? 15.648 23.875 9.578 1 98.44 209 GLY B N 1
ATOM 4591 C CA . GLY B 1 209 ? 14.672 24.609 8.797 1 98.44 209 GLY B CA 1
ATOM 4592 C C . GLY B 1 209 ? 13.336 23.906 8.68 1 98.44 209 GLY B C 1
ATOM 4593 O O . GLY B 1 209 ? 13.266 22.688 8.82 1 98.44 209 GLY B O 1
ATOM 4594 N N . VAL B 1 210 ? 12.297 24.688 8.422 1 98.75 210 VAL B N 1
ATOM 4595 C CA . VAL B 1 210 ? 10.93 24.203 8.25 1 98.75 210 VAL B CA 1
ATOM 4596 C C . VAL B 1 210 ? 10.398 24.625 6.891 1 98.75 210 VAL B C 1
ATOM 4598 O O . VAL B 1 210 ? 10.562 25.781 6.488 1 98.75 210 VAL B O 1
ATOM 4601 N N . ILE B 1 211 ? 9.82 23.688 6.176 1 98.81 211 ILE B N 1
ATOM 4602 C CA . ILE B 1 211 ? 9.25 23.953 4.855 1 98.81 211 ILE B CA 1
ATOM 4603 C C . ILE B 1 211 ? 7.75 23.656 4.875 1 98.81 211 ILE B C 1
ATOM 4605 O O . ILE B 1 211 ? 7.332 22.562 5.277 1 98.81 211 ILE B O 1
ATOM 4609 N N . LEU B 1 212 ? 6.922 24.594 4.473 1 98.69 212 LEU B N 1
ATOM 4610 C CA . LEU B 1 212 ? 5.477 24.422 4.418 1 98.69 212 LEU B CA 1
ATOM 4611 C C . LEU B 1 212 ? 4.961 24.578 2.99 1 98.69 212 LEU B C 1
ATOM 4613 O O . LEU B 1 212 ? 5.195 25.609 2.352 1 98.69 212 LEU B O 1
ATOM 4617 N N . SER B 1 213 ? 4.316 23.547 2.5 1 97.69 213 SER B N 1
ATOM 4618 C CA . SER B 1 213 ? 3.74 23.531 1.158 1 97.69 213 SER B CA 1
ATOM 4619 C C . SER B 1 213 ? 2.217 23.562 1.21 1 97.69 213 SER B C 1
ATOM 4621 O O . SER B 1 213 ? 1.588 22.641 1.752 1 97.69 213 SER B O 1
ATOM 4623 N N . ALA B 1 214 ? 1.617 24.578 0.654 1 96.38 214 ALA B N 1
ATOM 4624 C CA . ALA B 1 214 ? 0.167 24.734 0.595 1 96.38 214 ALA B CA 1
ATOM 4625 C C . ALA B 1 214 ? -0.467 24.516 1.964 1 96.38 214 ALA B C 1
ATOM 4627 O O . ALA B 1 214 ? -1.426 23.75 2.092 1 96.38 214 ALA B O 1
ATOM 4628 N N . GLY B 1 215 ? 0.057 25.172 2.93 1 97 215 GLY B N 1
ATOM 4629 C CA . GLY B 1 215 ? -0.374 24.938 4.297 1 97 215 GLY B CA 1
ATOM 4630 C C . GLY B 1 215 ? -1.834 25.281 4.531 1 97 215 GLY B C 1
ATOM 4631 O O . GLY B 1 215 ? -2.297 26.344 4.133 1 97 215 GLY B O 1
ATOM 4632 N N . ALA B 1 216 ? -2.535 24.328 5.121 1 94.56 216 ALA B N 1
ATOM 4633 C CA . ALA B 1 216 ? -3.928 24.562 5.492 1 94.56 216 ALA B CA 1
ATOM 4634 C C . ALA B 1 216 ? -4.023 25.328 6.812 1 94.56 216 ALA B C 1
ATOM 4636 O O . ALA B 1 216 ? -4.574 24.812 7.793 1 94.56 216 ALA B O 1
ATOM 4637 N N . LEU B 1 217 ? -3.59 26.531 6.801 1 95.06 217 LEU B N 1
ATOM 4638 C CA . LEU B 1 217 ? -3.357 27.281 8.023 1 95.06 217 LEU B CA 1
ATOM 4639 C C . LEU B 1 217 ? -4.516 28.234 8.305 1 95.06 217 LEU B C 1
ATOM 4641 O O . LEU B 1 217 ? -4.484 28.984 9.281 1 95.06 217 LEU B O 1
ATOM 4645 N N . LYS B 1 218 ? -5.422 28.188 7.41 1 88.81 218 LYS B N 1
ATOM 4646 C CA . LYS B 1 218 ? -6.613 29 7.625 1 88.81 218 LYS B CA 1
ATOM 4647 C C . LYS B 1 218 ? -7.867 28.266 7.145 1 88.81 218 LYS B C 1
ATOM 4649 O O . LYS B 1 218 ? -7.863 27.656 6.078 1 88.81 218 LYS B O 1
ATOM 4654 N N . VAL B 1 219 ? -8.836 28.312 7.953 1 76.62 219 VAL B N 1
ATOM 4655 C CA . VAL B 1 219 ? -10.133 27.766 7.559 1 76.62 219 VAL B CA 1
ATOM 4656 C C . VAL B 1 219 ? -10.906 28.781 6.738 1 76.62 219 VAL B C 1
ATOM 4658 O O . VAL B 1 219 ? -11.109 29.922 7.184 1 76.62 219 VAL B O 1
ATOM 4661 N N . ASP B 1 220 ? -11.18 28.312 5.539 1 73.12 220 ASP B N 1
ATOM 4662 C CA . ASP B 1 220 ? -11.992 29.188 4.711 1 73.12 220 ASP B CA 1
ATOM 4663 C C . ASP B 1 220 ? -13.43 29.25 5.227 1 73.12 220 ASP B C 1
ATOM 4665 O O . ASP B 1 220 ? -14.133 28.234 5.25 1 73.12 220 ASP B O 1
ATOM 4669 N N . PRO B 1 221 ? -13.82 30.438 5.625 1 75.06 221 PRO B N 1
ATOM 4670 C CA . PRO B 1 221 ? -15.195 30.531 6.121 1 75.06 221 PRO B CA 1
ATOM 4671 C C . PRO B 1 221 ? -16.234 30.109 5.086 1 75.06 221 PRO B C 1
ATOM 4673 O O . PRO B 1 221 ? -17.344 29.719 5.445 1 75.06 221 PRO B O 1
ATOM 4676 N N . GLU B 1 222 ? -15.906 30.172 3.875 1 71.31 222 GLU B N 1
ATOM 4677 C CA . GLU B 1 222 ? -16.828 29.75 2.826 1 71.31 222 GLU B CA 1
ATOM 4678 C C . GLU B 1 222 ? -16.875 28.234 2.723 1 71.31 222 GLU B C 1
ATOM 4680 O O . GLU B 1 222 ? -17.953 27.656 2.543 1 71.31 222 GLU B O 1
ATOM 4685 N N . ALA B 1 223 ? -15.734 27.672 2.842 1 68.81 223 ALA B N 1
ATOM 4686 C CA . ALA B 1 223 ? -15.672 26.219 2.748 1 68.81 223 ALA B CA 1
ATOM 4687 C C . ALA B 1 223 ? -16.188 25.562 4.027 1 68.81 223 ALA B C 1
ATOM 4689 O O . ALA B 1 223 ? -16.766 24.469 3.984 1 68.81 223 ALA B O 1
ATOM 4690 N N . ALA B 1 224 ? -15.969 26.234 5.07 1 75.25 224 ALA B N 1
ATOM 4691 C CA . ALA B 1 224 ? -16.438 25.734 6.359 1 75.25 224 ALA B CA 1
ATOM 4692 C C . ALA B 1 224 ? -17.156 26.828 7.141 1 75.25 224 ALA B C 1
ATOM 4694 O O . ALA B 1 224 ? -16.625 27.344 8.133 1 75.25 224 ALA B O 1
ATOM 4695 N N . PRO B 1 225 ? -18.344 26.984 6.738 1 76.94 225 PRO B N 1
ATOM 4696 C CA . PRO B 1 225 ? -19.094 28.016 7.445 1 76.94 225 PRO B CA 1
ATOM 4697 C C . PRO B 1 225 ? -19.344 27.672 8.914 1 76.94 225 PRO B C 1
ATOM 4699 O O . PRO B 1 225 ? -19.141 26.516 9.32 1 76.94 225 PRO B O 1
ATOM 4702 N N . TRP B 1 226 ? -19.672 28.734 9.656 1 78.94 226 TRP B N 1
ATOM 4703 C CA . TRP B 1 226 ? -19.812 28.609 11.102 1 78.94 226 TRP B CA 1
ATOM 4704 C C . TRP B 1 226 ? -20.797 27.484 11.445 1 78.94 226 TRP B C 1
ATOM 4706 O O . TRP B 1 226 ? -20.609 26.781 12.445 1 78.94 226 TRP B O 1
ATOM 4716 N N . ILE B 1 227 ? -21.719 27.266 10.695 1 80.62 227 ILE B N 1
ATOM 4717 C CA . ILE B 1 227 ? -22.734 26.25 10.945 1 80.62 227 ILE B CA 1
ATOM 4718 C C . ILE B 1 227 ? -22.094 24.859 10.875 1 80.62 227 ILE B C 1
ATOM 4720 O O . ILE B 1 227 ? -22.375 24 11.711 1 80.62 227 ILE B O 1
ATOM 4724 N N . LEU B 1 228 ? -21.297 24.734 9.898 1 81.56 228 LEU B N 1
ATOM 4725 C CA . LEU B 1 228 ? -20.625 23.438 9.758 1 81.56 228 LEU B CA 1
ATOM 4726 C C . LEU B 1 228 ? -19.672 23.203 10.922 1 81.56 228 LEU B C 1
ATOM 4728 O O . LEU B 1 228 ? -19.578 22.078 11.43 1 81.56 228 LEU B O 1
ATOM 4732 N N . ARG B 1 229 ? -19.016 24.219 11.289 1 86.69 229 ARG B N 1
ATOM 4733 C CA . ARG B 1 229 ? -18.078 24.094 12.406 1 86.69 229 ARG B CA 1
ATOM 4734 C C . ARG B 1 229 ? -18.812 23.766 13.703 1 86.69 229 ARG B C 1
ATOM 4736 O O . ARG B 1 229 ? -18.344 22.922 14.484 1 86.69 229 ARG B O 1
ATOM 4743 N N . THR B 1 230 ? -19.906 24.391 13.875 1 87.38 230 THR B N 1
ATOM 4744 C CA . THR B 1 230 ? -20.719 24.125 15.062 1 87.38 230 THR B CA 1
ATOM 4745 C C . THR B 1 230 ? -21.281 22.719 15.023 1 87.38 230 THR B C 1
ATOM 4747 O O . THR B 1 230 ? -21.266 22.016 16.047 1 87.38 230 THR B O 1
ATOM 4750 N N . LEU B 1 231 ? -21.75 22.375 13.945 1 88 231 LEU B N 1
ATOM 4751 C CA . LEU B 1 231 ? -22.281 21.016 13.781 1 88 231 LEU B CA 1
ATOM 4752 C C . LEU B 1 231 ? -21.203 19.969 14.031 1 88 231 LEU B C 1
ATOM 4754 O O . LEU B 1 231 ? -21.453 18.953 14.664 1 88 231 LEU B O 1
ATOM 4758 N N . ALA B 1 232 ? -20.062 20.25 13.484 1 90.44 232 ALA B N 1
ATOM 4759 C CA . ALA B 1 232 ? -18.953 19.344 13.703 1 90.44 232 ALA B CA 1
ATOM 4760 C C . ALA B 1 232 ? -18.625 19.203 15.188 1 90.44 232 ALA B C 1
ATOM 4762 O O . ALA B 1 232 ? -18.406 18.094 15.688 1 90.44 232 ALA B O 1
ATOM 4763 N N . ALA B 1 233 ? -18.594 20.281 15.875 1 91.62 233 ALA B N 1
ATOM 4764 C CA . ALA B 1 233 ? -18.297 20.281 17.297 1 91.62 233 ALA B CA 1
ATOM 4765 C C . ALA B 1 233 ? -19.328 19.484 18.078 1 91.62 233 ALA B C 1
ATOM 4767 O O . ALA B 1 233 ? -18.984 18.672 18.938 1 91.62 233 ALA B O 1
ATOM 4768 N N . LEU B 1 234 ? -20.516 19.672 17.766 1 90.44 234 LEU B N 1
ATOM 4769 C CA . LEU B 1 234 ? -21.594 18.984 18.453 1 90.44 234 LEU B CA 1
ATOM 4770 C C . LEU B 1 234 ? -21.578 17.484 18.172 1 90.44 234 LEU B C 1
ATOM 4772 O O . LEU B 1 234 ? -21.656 16.688 19.109 1 90.44 234 LEU B O 1
ATOM 4776 N N . LEU B 1 235 ? -21.484 17.188 17 1 92.25 235 LEU B N 1
ATOM 4777 C CA . LEU B 1 235 ? -21.5 15.789 16.609 1 92.25 235 LEU B CA 1
ATOM 4778 C C . LEU B 1 235 ? -20.234 15.07 17.062 1 92.25 235 LEU B C 1
ATOM 4780 O O . LEU B 1 235 ? -20.25 13.867 17.328 1 92.25 235 LEU B O 1
ATOM 4784 N N . SER B 1 236 ? -19.156 15.82 17.062 1 93.62 236 SER B N 1
ATOM 4785 C CA . SER B 1 236 ? -17.891 15.266 17.531 1 93.62 236 SER B CA 1
ATOM 4786 C C . SER B 1 236 ? -18.031 14.648 18.922 1 93.62 236 SER B C 1
ATOM 4788 O O . SER B 1 236 ? -17.375 13.648 19.234 1 93.62 236 SER B O 1
ATOM 4790 N N . SER B 1 237 ? -18.891 15.195 19.719 1 91.94 237 SER B N 1
ATOM 4791 C CA . SER B 1 237 ? -19.031 14.742 21.094 1 91.94 237 SER B CA 1
ATOM 4792 C C . SER B 1 237 ? -19.953 13.523 21.172 1 91.94 237 SER B C 1
ATOM 4794 O O . SER B 1 237 ? -19.812 12.695 22.078 1 91.94 237 SER B O 1
ATOM 4796 N N . VAL B 1 238 ? -20.812 13.336 20.203 1 92.06 238 VAL B N 1
ATOM 4797 C CA . VAL B 1 238 ? -21.844 12.32 20.344 1 92.06 238 VAL B CA 1
ATOM 4798 C C . VAL B 1 238 ? -21.656 11.234 19.297 1 92.06 238 VAL B C 1
ATOM 4800 O O . VAL B 1 238 ? -21.891 10.055 19.547 1 92.06 238 VAL B O 1
ATOM 4803 N N . LEU B 1 239 ? -21.406 11.664 18.125 1 93.62 239 LEU B N 1
ATOM 4804 C CA . LEU B 1 239 ? -21.219 10.766 16.984 1 93.62 239 LEU B CA 1
ATOM 4805 C C . LEU B 1 239 ? -19.922 11.086 16.25 1 93.62 239 LEU B C 1
ATOM 4807 O O . LEU B 1 239 ? -19.953 11.422 15.055 1 93.62 239 LEU B O 1
ATOM 4811 N N . PRO B 1 240 ? -18.844 10.883 16.922 1 93.38 240 PRO B N 1
ATOM 4812 C CA . PRO B 1 240 ? -17.562 11.336 16.375 1 93.38 240 PRO B CA 1
ATOM 4813 C C . PRO B 1 240 ? -17.203 10.656 15.047 1 93.38 240 PRO B C 1
ATOM 4815 O O . PRO B 1 240 ? -16.469 11.211 14.242 1 93.38 240 PRO B O 1
ATOM 4818 N N . LYS B 1 241 ? -17.797 9.508 14.742 1 93 241 LYS B N 1
ATOM 4819 C CA . LYS B 1 241 ? -17.312 8.727 13.602 1 93 241 LYS B CA 1
ATOM 4820 C C . LYS B 1 241 ? -18.375 8.664 12.5 1 93 241 LYS B C 1
ATOM 4822 O O . LYS B 1 241 ? -18.203 7.949 11.508 1 93 241 LYS B O 1
ATOM 4827 N N . ILE B 1 242 ? -19.5 9.375 12.742 1 90.75 242 ILE B N 1
ATOM 4828 C CA . ILE B 1 242 ? -20.453 9.445 11.625 1 90.75 242 ILE B CA 1
ATOM 4829 C C . ILE B 1 242 ? -19.797 10.148 10.438 1 90.75 242 ILE B C 1
ATOM 4831 O O . ILE B 1 242 ? -18.766 10.805 10.586 1 90.75 242 ILE B O 1
ATOM 4835 N N . ARG B 1 243 ? -20.281 9.93 9.242 1 89.88 243 ARG B N 1
ATOM 4836 C CA . ARG B 1 243 ? -19.609 10.5 8.078 1 89.88 243 ARG B CA 1
ATOM 4837 C C . ARG B 1 243 ? -20.469 11.57 7.414 1 89.88 243 ARG B C 1
ATOM 4839 O O . ARG B 1 243 ? -21.672 11.383 7.223 1 89.88 243 ARG B O 1
ATOM 4846 N N . PHE B 1 244 ? -19.812 12.641 7.121 1 85.19 244 PHE B N 1
ATOM 4847 C CA . PHE B 1 244 ? -20.422 13.641 6.25 1 85.19 244 PHE B CA 1
ATOM 4848 C C . PHE B 1 244 ? -20.375 13.195 4.793 1 85.19 244 PHE B C 1
ATOM 4850 O O . PHE B 1 244 ? -19.609 12.289 4.441 1 85.19 244 PHE B O 1
ATOM 4857 N N . PRO B 1 245 ? -21.234 13.773 3.943 1 82.25 245 PRO B N 1
ATOM 4858 C CA . PRO B 1 245 ? -21.078 13.492 2.514 1 82.25 245 PRO B CA 1
ATOM 4859 C C . PRO B 1 245 ? -19.688 13.844 1.985 1 82.25 245 PRO B C 1
ATOM 4861 O O . PRO B 1 245 ? -19.047 14.766 2.494 1 82.25 245 PRO B O 1
ATOM 4864 N N . ASP B 1 246 ? -19.219 13.047 1.021 1 80.69 246 ASP B N 1
ATOM 4865 C CA . ASP B 1 246 ? -17.922 13.281 0.396 1 80.69 246 ASP B CA 1
ATOM 4866 C C . ASP B 1 246 ? -18.062 14.18 -0.832 1 80.69 246 ASP B C 1
ATOM 4868 O O . ASP B 1 246 ? -18.594 13.758 -1.858 1 80.69 246 ASP B O 1
ATOM 4872 N N . PRO B 1 247 ? -17.594 15.367 -0.725 1 73.56 247 PRO B N 1
ATOM 4873 C CA . PRO B 1 247 ? -17.672 16.219 -1.908 1 73.56 247 PRO B CA 1
ATOM 4874 C C . PRO B 1 247 ? -16.641 15.859 -2.979 1 73.56 247 PRO B C 1
ATOM 4876 O O . PRO B 1 247 ? -16.656 16.438 -4.07 1 73.56 247 PRO B O 1
ATOM 4879 N N . GLY B 1 248 ? -15.875 14.891 -2.748 1 75.38 248 GLY B N 1
ATOM 4880 C CA . GLY B 1 248 ? -14.781 14.594 -3.664 1 75.38 248 GLY B CA 1
ATOM 4881 C C . GLY B 1 248 ? -13.656 15.602 -3.594 1 75.38 248 GLY B C 1
ATOM 4882 O O . GLY B 1 248 ? -13.445 16.234 -2.559 1 75.38 248 GLY B O 1
ATOM 4883 N N . LEU B 1 249 ? -12.727 15.57 -4.621 1 75.38 249 LEU B N 1
ATOM 4884 C CA . LEU B 1 249 ? -11.562 16.453 -4.633 1 75.38 249 LEU B CA 1
ATOM 4885 C C . LEU B 1 249 ? -11.477 17.219 -5.949 1 75.38 249 LEU B C 1
ATOM 4887 O O . LEU B 1 249 ? -10.422 17.234 -6.59 1 75.38 249 LEU B O 1
ATOM 4891 N N . PRO B 1 250 ? -12.461 17.922 -6.316 1 73.44 250 PRO B N 1
ATOM 4892 C CA . PRO B 1 250 ? -12.461 18.531 -7.652 1 73.44 250 PRO B CA 1
ATOM 4893 C C . PRO B 1 250 ? -11.375 19.578 -7.824 1 73.44 250 PRO B C 1
ATOM 4895 O O . PRO B 1 250 ? -10.93 19.844 -8.945 1 73.44 250 PRO B O 1
ATOM 4898 N N . HIS B 1 251 ? -10.805 20.234 -6.824 1 78.06 251 HIS B N 1
ATOM 4899 C CA . HIS B 1 251 ? -9.852 21.328 -6.965 1 78.06 251 HIS B CA 1
ATOM 4900 C C . HIS B 1 251 ? -8.477 20.922 -6.441 1 78.06 251 HIS B C 1
ATOM 4902 O O . HIS B 1 251 ? -7.66 21.781 -6.094 1 78.06 251 HIS B O 1
ATOM 4908 N N . LEU B 1 252 ? -8.305 19.656 -6.543 1 82.88 252 LEU B N 1
ATOM 4909 C CA . LEU B 1 252 ? -7.035 19.141 -6.051 1 82.88 252 LEU B CA 1
ATOM 4910 C C . LEU B 1 252 ? -5.891 19.531 -6.98 1 82.88 252 LEU B C 1
ATOM 4912 O O . LEU B 1 252 ? -4.84 19.984 -6.523 1 82.88 252 LEU B O 1
ATOM 4916 N N . SER B 1 253 ? -6.094 19.344 -8.297 1 80 253 SER B N 1
ATOM 4917 C CA . SER B 1 253 ? -5.09 19.609 -9.312 1 80 253 SER B CA 1
ATOM 4918 C C . SER B 1 253 ? -5.734 19.938 -10.656 1 80 253 SER B C 1
ATOM 4920 O O . SER B 1 253 ? -6.84 19.469 -10.953 1 80 253 SER B O 1
ATOM 4922 N N . ASP B 1 254 ? -5.023 20.766 -11.383 1 73.38 254 ASP B N 1
ATOM 4923 C CA . ASP B 1 254 ? -5.48 21.031 -12.742 1 73.38 254 ASP B CA 1
ATOM 4924 C C . ASP B 1 254 ? -4.969 19.953 -13.711 1 73.38 254 ASP B C 1
ATOM 4926 O O . ASP B 1 254 ? -5.34 19.953 -14.883 1 73.38 254 ASP B O 1
ATOM 4930 N N . ASN B 1 255 ? -4.137 19.188 -13.195 1 75.75 255 ASN B N 1
ATOM 4931 C CA . ASN B 1 255 ? -3.643 18.062 -13.977 1 75.75 255 ASN B CA 1
ATOM 4932 C C . ASN B 1 255 ? -4.562 16.844 -13.859 1 75.75 255 ASN B C 1
ATOM 4934 O O . ASN B 1 255 ? -4.641 16.234 -12.797 1 75.75 255 ASN B O 1
ATOM 4938 N N . THR B 1 256 ? -5.148 16.516 -14.914 1 72.94 256 THR B N 1
ATOM 4939 C CA . THR B 1 256 ? -6.156 15.469 -14.945 1 72.94 256 THR B CA 1
ATOM 4940 C C . THR B 1 256 ? -5.543 14.125 -14.555 1 72.94 256 THR B C 1
ATOM 4942 O O . THR B 1 256 ? -6.203 13.297 -13.922 1 72.94 256 THR B O 1
ATOM 4945 N N . LEU B 1 257 ? -4.289 14 -14.812 1 70.94 257 LEU B N 1
ATOM 4946 C CA . LEU B 1 257 ? -3.641 12.727 -14.492 1 70.94 257 LEU B CA 1
ATOM 4947 C C . LEU B 1 257 ? -3.453 12.586 -12.984 1 70.94 257 LEU B C 1
ATOM 4949 O O . LEU B 1 257 ? -3.617 11.492 -12.438 1 70.94 257 LEU B O 1
ATOM 4953 N N . VAL B 1 258 ? -3.137 13.672 -12.375 1 75.06 258 VAL B N 1
ATOM 4954 C CA . VAL B 1 258 ? -2.973 13.664 -10.93 1 75.06 258 VAL B CA 1
ATOM 4955 C C . VAL B 1 258 ? -4.309 13.359 -10.258 1 75.06 258 VAL B C 1
ATOM 4957 O O . VAL B 1 258 ? -4.379 12.531 -9.344 1 75.06 258 VAL B O 1
ATOM 4960 N N . PHE B 1 259 ? -5.297 13.914 -10.758 1 75.31 259 PHE B N 1
ATOM 4961 C CA . PHE B 1 259 ? -6.633 13.719 -10.203 1 75.31 259 PHE B CA 1
ATOM 4962 C C . PHE B 1 259 ? -7.098 12.281 -10.406 1 75.31 259 PHE B C 1
ATOM 4964 O O . PHE B 1 259 ? -7.652 11.672 -9.492 1 75.31 259 PHE B O 1
ATOM 4971 N N . GLN B 1 260 ? -6.871 11.742 -11.477 1 73.75 260 GLN B N 1
ATOM 4972 C CA . GLN B 1 260 ? -7.281 10.375 -11.781 1 73.75 260 GLN B CA 1
ATOM 4973 C C . GLN B 1 260 ? -6.555 9.367 -10.891 1 73.75 260 GLN B C 1
ATOM 4975 O O . GLN B 1 260 ? -7.145 8.375 -10.461 1 73.75 260 GLN B O 1
ATOM 4980 N N . ARG B 1 261 ? -5.492 9.711 -10.547 1 73.81 261 ARG B N 1
ATOM 4981 C CA . ARG B 1 261 ? -4.727 8.797 -9.703 1 73.81 261 ARG B CA 1
ATOM 4982 C C . ARG B 1 261 ? -5.277 8.773 -8.281 1 73.81 261 ARG B C 1
ATOM 4984 O O . ARG B 1 261 ? -5.359 7.715 -7.66 1 73.81 261 ARG B O 1
ATOM 4991 N N . VAL B 1 262 ? -5.504 9.945 -7.906 1 79.38 262 VAL B N 1
ATOM 4992 C CA . VAL B 1 262 ? -6.059 10.023 -6.559 1 79.38 262 VAL B CA 1
ATOM 4993 C C . VAL B 1 262 ? -7.375 9.258 -6.496 1 79.38 262 VAL B C 1
ATOM 4995 O O . VAL B 1 262 ? -7.633 8.531 -5.535 1 79.38 262 VAL B O 1
ATOM 4998 N N . LEU B 1 263 ? -8.055 9.344 -7.562 1 76.69 263 LEU B N 1
ATOM 4999 C CA . LEU B 1 263 ? -9.352 8.672 -7.621 1 76.69 263 LEU B CA 1
ATOM 5000 C C . LEU B 1 263 ? -9.18 7.156 -7.664 1 76.69 263 LEU B C 1
ATOM 5002 O O . LEU B 1 263 ? -10.016 6.418 -7.137 1 76.69 263 LEU B O 1
ATOM 5006 N N . ARG B 1 264 ? -8.07 6.707 -8.164 1 76.19 264 ARG B N 1
ATOM 5007 C CA . ARG B 1 264 ? -7.883 5.281 -8.406 1 76.19 264 ARG B CA 1
ATOM 5008 C C . ARG B 1 264 ? -7.051 4.645 -7.297 1 76.19 264 ARG B C 1
ATOM 5010 O O . ARG B 1 264 ? -6.973 3.418 -7.199 1 76.19 264 ARG B O 1
ATOM 5017 N N . ASP B 1 265 ? -6.516 5.445 -6.578 1 79.81 265 ASP B N 1
ATOM 5018 C CA . ASP B 1 265 ? -5.66 4.973 -5.496 1 79.81 265 ASP B CA 1
ATOM 5019 C C . ASP B 1 265 ? -6.484 4.332 -4.383 1 79.81 265 ASP B C 1
ATOM 5021 O O . ASP B 1 265 ? -7.281 5.008 -3.727 1 79.81 265 ASP B O 1
ATOM 5025 N N . PRO B 1 266 ? -6.293 3.021 -4.176 1 77.31 266 PRO B N 1
ATOM 5026 C CA . PRO B 1 266 ? -7.117 2.334 -3.174 1 77.31 266 PRO B CA 1
ATOM 5027 C C . PRO B 1 266 ? -6.805 2.783 -1.747 1 77.31 266 PRO B C 1
ATOM 5029 O O . PRO B 1 266 ? -7.59 2.529 -0.831 1 77.31 266 PRO B O 1
ATOM 5032 N N . THR B 1 267 ? -5.703 3.43 -1.603 1 83.56 267 THR B N 1
ATOM 5033 C CA . THR B 1 267 ? -5.32 3.838 -0.255 1 83.56 267 THR B CA 1
ATOM 5034 C C . THR B 1 267 ? -5.742 5.277 0.014 1 83.56 267 THR B C 1
ATOM 5036 O O . THR B 1 267 ? -5.496 5.812 1.098 1 83.56 267 THR B O 1
ATOM 5039 N N . VAL B 1 268 ? -6.305 5.871 -0.982 1 87.19 268 VAL B N 1
ATOM 5040 C CA . VAL B 1 268 ? -6.965 7.156 -0.769 1 87.19 268 VAL B CA 1
ATOM 5041 C C . VAL B 1 268 ? -8.453 6.934 -0.504 1 87.19 268 VAL B C 1
ATOM 5043 O O . VAL B 1 268 ? -9.195 6.543 -1.405 1 87.19 268 VAL B O 1
ATOM 5046 N N . TYR B 1 269 ? -8.836 7.18 0.671 1 83.88 269 TYR B N 1
ATOM 5047 C CA . TYR B 1 269 ? -10.195 6.867 1.088 1 83.88 269 TYR B CA 1
ATOM 5048 C C . TYR B 1 269 ? -11.203 7.785 0.4 1 83.88 269 TYR B C 1
ATOM 5050 O O . TYR B 1 269 ? -11.008 9 0.349 1 83.88 269 TYR B O 1
ATOM 5058 N N . LYS B 1 270 ? -12.219 7.121 -0.128 1 82.5 270 LYS B N 1
ATOM 5059 C CA . LYS B 1 270 ? -13.281 7.852 -0.814 1 82.5 270 LYS B CA 1
ATOM 5060 C C . LYS B 1 270 ? -14.484 8.062 0.1 1 82.5 270 LYS B C 1
ATOM 5062 O O . LYS B 1 270 ? -15.609 7.684 -0.245 1 82.5 270 LYS B O 1
ATOM 5067 N N . GLU B 1 271 ? -14.281 8.547 1.215 1 86.19 271 GLU B N 1
ATOM 5068 C CA . GLU B 1 271 ? -15.32 8.789 2.209 1 86.19 271 GLU B CA 1
ATOM 5069 C C . GLU B 1 271 ? -15.289 10.234 2.709 1 86.19 271 GLU B C 1
ATOM 5071 O O . GLU B 1 271 ? -14.273 10.922 2.561 1 86.19 271 GLU B O 1
ATOM 5076 N N . GLY B 1 272 ? -16.422 10.617 3.254 1 87.19 272 GLY B N 1
ATOM 5077 C CA . GLY B 1 272 ? -16.484 11.938 3.859 1 87.19 272 GLY B CA 1
ATOM 5078 C C . GLY B 1 272 ? -15.773 12.008 5.199 1 87.19 272 GLY B C 1
ATOM 5079 O O . GLY B 1 272 ? -15.484 10.977 5.812 1 87.19 272 GLY B O 1
ATOM 5080 N N . LEU B 1 273 ? -15.492 13.195 5.617 1 88.81 273 LEU B N 1
ATOM 5081 C CA . LEU B 1 273 ? -14.812 13.398 6.895 1 88.81 273 LEU B CA 1
ATOM 5082 C C . LEU B 1 273 ? -15.758 13.109 8.062 1 88.81 273 LEU B C 1
ATOM 5084 O O . LEU B 1 273 ? -16.984 13.117 7.891 1 88.81 273 LEU B O 1
ATOM 5088 N N . THR B 1 274 ? -15.203 12.836 9.188 1 92.88 274 THR B N 1
ATOM 5089 C CA . THR B 1 274 ? -15.961 12.656 10.414 1 92.88 274 THR B CA 1
ATOM 5090 C C . THR B 1 274 ? -16.047 13.961 11.203 1 92.88 274 THR B C 1
ATOM 5092 O O . THR B 1 274 ? -15.164 14.812 11.094 1 92.88 274 THR B O 1
ATOM 5095 N N . PRO B 1 275 ? -17.094 14.094 12 1 93.19 275 PRO B N 1
ATOM 5096 C CA . PRO B 1 275 ? -17.203 15.297 12.828 1 93.19 275 PRO B CA 1
ATOM 5097 C C . PRO B 1 275 ? -16.016 15.469 13.781 1 93.19 275 PRO B C 1
ATOM 5099 O O . PRO B 1 275 ? -15.555 16.594 14 1 93.19 275 PRO B O 1
ATOM 5102 N N . ARG B 1 276 ? -15.586 14.391 14.305 1 95.56 276 ARG B N 1
ATOM 5103 C CA . ARG B 1 276 ? -14.438 14.484 15.211 1 95.56 276 ARG B CA 1
ATOM 5104 C C . ARG B 1 276 ? -13.203 14.984 14.484 1 95.56 276 ARG B C 1
ATOM 5106 O O . ARG B 1 276 ? -12.516 15.898 14.961 1 95.56 276 ARG B O 1
ATOM 5113 N N . TRP B 1 277 ? -12.922 14.391 13.391 1 95.62 277 TRP B N 1
ATOM 5114 C CA . TRP B 1 277 ? -11.75 14.836 12.648 1 95.62 277 TRP B CA 1
ATOM 5115 C C . TRP B 1 277 ? -11.867 16.312 12.281 1 95.62 277 TRP B C 1
ATOM 5117 O O . TRP B 1 277 ? -10.922 17.078 12.469 1 95.62 277 TRP B O 1
ATOM 5127 N N . ALA B 1 278 ? -13.047 16.688 11.773 1 93.56 278 ALA B N 1
ATOM 5128 C CA . ALA B 1 278 ? -13.273 18.062 11.367 1 93.56 278 ALA B CA 1
ATOM 5129 C C . ALA B 1 278 ? -13.062 19.016 12.531 1 93.56 278 ALA B C 1
ATOM 5131 O O . ALA B 1 278 ? -12.375 20.031 12.398 1 93.56 278 ALA B O 1
ATOM 5132 N N . ASN B 1 279 ? -13.633 18.703 13.602 1 94.19 279 ASN B N 1
ATOM 5133 C CA . ASN B 1 279 ? -13.508 19.547 14.789 1 94.19 279 ASN B CA 1
ATOM 5134 C C . ASN B 1 279 ? -12.062 19.656 15.25 1 94.19 279 ASN B C 1
ATOM 5136 O O . ASN B 1 279 ? -11.586 20.75 15.555 1 94.19 279 ASN B O 1
ATOM 5140 N N . GLU B 1 280 ? -11.391 18.562 15.312 1 96.25 280 GLU B N 1
ATOM 5141 C CA . GLU B 1 280 ? -9.984 18.547 15.711 1 96.25 280 GLU B CA 1
ATOM 5142 C C . GLU B 1 280 ? -9.125 19.344 14.742 1 96.25 280 GLU B C 1
ATOM 5144 O O . GLU B 1 280 ? -8.227 20.078 15.156 1 96.25 280 GLU B O 1
ATOM 5149 N N . PHE B 1 281 ? -9.438 19.219 13.492 1 96.12 281 PHE B N 1
ATOM 5150 C CA . PHE B 1 281 ? -8.664 19.922 12.477 1 96.12 281 PHE B CA 1
ATOM 5151 C C . PHE B 1 281 ? -8.875 21.438 12.57 1 96.12 281 PHE B C 1
ATOM 5153 O O . PHE B 1 281 ? -7.922 22.203 12.484 1 96.12 281 PHE B O 1
ATOM 5160 N N . PHE B 1 282 ? -10.086 21.844 12.719 1 93.69 282 PHE B N 1
ATOM 5161 C CA . PHE B 1 282 ? -10.375 23.266 12.836 1 93.69 282 PHE B CA 1
ATOM 5162 C C . PHE B 1 282 ? -9.656 23.859 14.039 1 93.69 282 PHE B C 1
ATOM 5164 O O . PHE B 1 282 ? -9.047 24.922 13.945 1 93.69 282 PHE B O 1
ATOM 5171 N N . ASN B 1 283 ? -9.719 23.156 15.109 1 94.69 283 ASN B N 1
ATOM 5172 C CA . ASN B 1 283 ? -9.023 23.609 16.312 1 94.69 283 ASN B CA 1
ATOM 5173 C C . ASN B 1 283 ? -7.516 23.656 16.109 1 94.69 283 ASN B C 1
ATOM 5175 O O . ASN B 1 283 ? -6.855 24.609 16.547 1 94.69 283 ASN B O 1
ATOM 5179 N N . ALA B 1 284 ? -7.008 22.703 15.453 1 97.31 284 ALA B N 1
ATOM 5180 C CA . ALA B 1 284 ? -5.57 22.625 15.203 1 97.31 284 ALA B CA 1
ATOM 5181 C C . ALA B 1 284 ? -5.109 23.734 14.266 1 97.31 284 ALA B C 1
ATOM 5183 O O . ALA B 1 284 ? -4.023 24.297 14.445 1 97.31 284 ALA B O 1
ATOM 5184 N N . THR B 1 285 ? -5.902 23.969 13.273 1 96.38 285 THR B N 1
ATOM 5185 C CA . THR B 1 285 ? -5.594 25.031 12.328 1 96.38 285 THR B CA 1
ATOM 5186 C C . THR B 1 285 ? -5.504 26.375 13.039 1 96.38 285 THR B C 1
ATOM 5188 O O . THR B 1 285 ? -4.566 27.156 12.812 1 96.38 285 THR B O 1
ATOM 5191 N N . GLU B 1 286 ? -6.434 26.625 13.906 1 94.25 286 GLU B N 1
ATOM 5192 C CA . GLU B 1 286 ? -6.406 27.844 14.695 1 94.25 286 GLU B CA 1
ATOM 5193 C C . GLU B 1 286 ? -5.191 27.891 15.617 1 94.25 286 GLU B C 1
ATOM 5195 O O . GLU B 1 286 ? -4.527 28.922 15.727 1 94.25 286 GLU B O 1
ATOM 5200 N N . ALA B 1 287 ? -4.945 26.812 16.219 1 97.38 287 ALA B N 1
ATOM 5201 C CA . ALA B 1 287 ? -3.795 26.719 17.125 1 97.38 287 ALA B CA 1
ATOM 5202 C C . ALA B 1 287 ? -2.492 26.969 16.359 1 97.38 287 ALA B C 1
ATOM 5204 O O . ALA B 1 287 ? -1.59 27.641 16.875 1 97.38 287 ALA B O 1
ATOM 5205 N N . ALA B 1 288 ? -2.389 26.438 15.18 1 98.38 288 ALA B N 1
ATOM 5206 C CA . ALA B 1 288 ? -1.179 26.594 14.375 1 98.38 288 ALA B CA 1
ATOM 5207 C C . ALA B 1 288 ? -0.961 28.062 13.992 1 98.38 288 ALA B C 1
ATOM 5209 O O . ALA B 1 288 ? 0.152 28.578 14.102 1 98.38 288 ALA B O 1
ATOM 5210 N N . MET B 1 289 ? -2 28.672 13.562 1 97.25 289 MET B N 1
ATOM 5211 C CA . MET B 1 289 ? -1.894 30.094 13.219 1 97.25 289 MET B CA 1
ATOM 5212 C C . MET B 1 289 ? -1.479 30.922 14.438 1 97.25 289 MET B C 1
ATOM 5214 O O . MET B 1 289 ? -0.657 31.828 14.32 1 97.25 289 MET B O 1
ATOM 5218 N N . ASN B 1 290 ? -1.994 30.547 15.578 1 97.38 290 ASN B N 1
ATOM 5219 C CA . ASN B 1 290 ? -1.705 31.281 16.812 1 97.38 290 ASN B CA 1
ATOM 5220 C C . ASN B 1 290 ? -0.252 31.094 17.234 1 97.38 290 ASN B C 1
ATOM 5222 O O . ASN B 1 290 ? 0.248 31.844 18.078 1 97.38 290 ASN B O 1
ATOM 5226 N N . GLU B 1 291 ? 0.409 30.156 16.672 1 98 291 GLU B N 1
ATOM 5227 C CA . GLU B 1 291 ? 1.816 29.938 17 1 98 291 GLU B CA 1
ATOM 5228 C C . GLU B 1 291 ? 2.715 30.891 16.219 1 98 291 GLU B C 1
ATOM 5230 O O . GLU B 1 291 ? 3.9 31.031 16.531 1 98 291 GLU B O 1
ATOM 5235 N N . ALA B 1 292 ? 2.217 31.547 15.172 1 98 292 ALA B N 1
ATOM 5236 C CA . ALA B 1 292 ? 3.025 32.281 14.211 1 98 292 ALA B CA 1
ATOM 5237 C C . ALA B 1 292 ? 3.877 33.344 14.914 1 98 292 ALA B C 1
ATOM 5239 O O . ALA B 1 292 ? 5.086 33.438 14.68 1 98 292 ALA B O 1
ATOM 5240 N N . PRO B 1 293 ? 3.35 34.125 15.891 1 98.19 293 PRO B N 1
ATOM 5241 C CA . PRO B 1 293 ? 4.16 35.156 16.531 1 98.19 293 PRO B CA 1
ATOM 5242 C C . PRO B 1 293 ? 5.309 34.594 17.359 1 98.19 293 PRO B C 1
ATOM 5244 O O . PRO B 1 293 ? 6.23 35.312 17.734 1 98.19 293 PRO B O 1
ATOM 5247 N N . ASN B 1 294 ? 5.246 33.312 17.641 1 98 294 ASN B N 1
ATOM 5248 C CA . ASN B 1 294 ? 6.293 32.656 18.422 1 98 294 ASN B CA 1
ATOM 5249 C C . ASN B 1 294 ? 7.129 31.719 17.562 1 98 294 ASN B C 1
ATOM 5251 O O . ASN B 1 294 ? 7.988 31 18.078 1 98 294 ASN B O 1
ATOM 5255 N N . PHE B 1 295 ? 6.836 31.656 16.312 1 98.31 295 PHE B N 1
ATOM 5256 C CA . PHE B 1 295 ? 7.531 30.75 15.406 1 98.31 295 PHE B CA 1
ATOM 5257 C C . PHE B 1 295 ? 8.852 31.359 14.938 1 98.31 295 PHE B C 1
ATOM 5259 O O . PHE B 1 295 ? 8.852 32.281 14.109 1 98.31 295 PHE B O 1
ATOM 5266 N N . MET B 1 296 ? 9.992 30.797 15.344 1 97.75 296 MET B N 1
ATOM 5267 C CA . MET B 1 296 ? 11.281 31.438 15.125 1 97.75 296 MET B CA 1
ATOM 5268 C C . MET B 1 296 ? 12.141 30.641 14.156 1 97.75 296 MET B C 1
ATOM 5270 O O . MET B 1 296 ? 13.227 31.062 13.773 1 97.75 296 MET B O 1
ATOM 5274 N N . HIS B 1 297 ? 11.688 29.469 13.734 1 97.25 297 HIS B N 1
ATOM 5275 C CA . HIS B 1 297 ? 12.461 28.594 12.875 1 97.25 297 HIS B CA 1
ATOM 5276 C C . HIS B 1 297 ? 12.672 29.203 11.492 1 97.25 297 HIS B C 1
ATOM 5278 O O . HIS B 1 297 ? 11.82 29.969 11.016 1 97.25 297 HIS B O 1
ATOM 5284 N N . ASP B 1 298 ? 13.883 28.922 10.867 1 98.19 298 ASP B N 1
ATOM 5285 C CA . ASP B 1 298 ? 14.008 29.25 9.453 1 98.19 298 ASP B CA 1
ATOM 5286 C C . ASP B 1 298 ? 12.867 28.625 8.641 1 98.19 298 ASP B C 1
ATOM 5288 O O . ASP B 1 298 ? 12.531 27.453 8.828 1 98.19 298 ASP B O 1
ATOM 5292 N N . LEU B 1 299 ? 12.289 29.484 7.734 1 98.75 299 LEU B N 1
ATOM 5293 C CA . LEU B 1 299 ? 11 29.094 7.176 1 98.75 299 LEU B CA 1
ATOM 5294 C C . LEU B 1 299 ? 10.977 29.297 5.668 1 98.75 299 LEU B C 1
ATOM 5296 O O . LEU B 1 299 ? 11.305 30.391 5.184 1 98.75 299 LEU B O 1
ATOM 5300 N N . LEU B 1 300 ? 10.703 28.234 4.926 1 98.81 300 LEU B N 1
ATOM 5301 C CA . LEU B 1 300 ? 10.414 28.281 3.498 1 98.81 300 LEU B CA 1
ATOM 5302 C C . LEU B 1 300 ? 8.984 27.859 3.215 1 98.81 300 LEU B C 1
ATOM 5304 O O . LEU B 1 300 ? 8.562 26.766 3.613 1 98.81 300 LEU B O 1
ATOM 5308 N N . MET B 1 301 ? 8.211 28.734 2.533 1 98.5 301 MET B N 1
ATOM 5309 C CA . MET B 1 301 ? 6.805 28.438 2.26 1 98.5 301 MET B CA 1
ATOM 5310 C C . MET B 1 301 ? 6.512 28.516 0.766 1 98.5 301 MET B C 1
ATOM 5312 O O . MET B 1 301 ? 7.062 29.359 0.065 1 98.5 301 MET B O 1
ATOM 5316 N N . PHE B 1 302 ? 5.66 27.547 0.339 1 97.44 302 PHE B N 1
ATOM 5317 C CA . PHE B 1 302 ? 5.105 27.562 -1.009 1 97.44 302 PHE B CA 1
ATOM 5318 C C . PHE B 1 302 ? 3.582 27.531 -0.968 1 97.44 302 PHE B C 1
ATOM 5320 O O . PHE B 1 302 ? 2.996 26.828 -0.139 1 97.44 302 PHE B O 1
ATOM 5327 N N . HIS B 1 303 ? 2.992 28.281 -1.912 1 96.94 303 HIS B N 1
ATOM 5328 C CA . HIS B 1 303 ? 1.541 28.188 -2.033 1 96.94 303 HIS B CA 1
ATOM 5329 C C . HIS B 1 303 ? 1.082 28.547 -3.443 1 96.94 303 HIS B C 1
ATOM 5331 O O . HIS B 1 303 ? 1.61 29.469 -4.059 1 96.94 303 HIS B O 1
ATOM 5337 N N . GLY B 1 304 ? 0.162 27.781 -3.943 1 94.38 304 GLY B N 1
ATOM 5338 C CA . GLY B 1 304 ? -0.436 28.141 -5.223 1 94.38 304 GLY B CA 1
ATOM 5339 C C . GLY B 1 304 ? -1.463 29.25 -5.117 1 94.38 304 GLY B C 1
ATOM 5340 O O . GLY B 1 304 ? -2.301 29.234 -4.211 1 94.38 304 GLY B O 1
ATOM 5341 N N . ASP B 1 305 ? -1.467 30.125 -6.086 1 94.56 305 ASP B N 1
ATOM 5342 C CA . ASP B 1 305 ? -2.361 31.266 -5.984 1 94.56 305 ASP B CA 1
ATOM 5343 C C . ASP B 1 305 ? -3.791 30.891 -6.359 1 94.56 305 ASP B C 1
ATOM 5345 O O . ASP B 1 305 ? -4.734 31.609 -6.051 1 94.56 305 ASP B O 1
ATOM 5349 N N . LYS B 1 306 ? -4.043 29.75 -6.961 1 92.62 306 LYS B N 1
ATOM 5350 C CA . LYS B 1 306 ? -5.383 29.328 -7.355 1 92.62 306 LYS B CA 1
ATOM 5351 C C . LYS B 1 306 ? -5.898 28.219 -6.434 1 92.62 306 LYS B C 1
ATOM 5353 O O . LYS B 1 306 ? -6.887 27.547 -6.746 1 92.62 306 LYS B O 1
ATOM 5358 N N . ASP B 1 307 ? -5.273 28.062 -5.336 1 92.56 307 ASP B N 1
ATOM 5359 C CA . ASP B 1 307 ? -5.68 27.062 -4.355 1 92.56 307 ASP B CA 1
ATOM 5360 C C . ASP B 1 307 ? -6.984 27.469 -3.668 1 92.56 307 ASP B C 1
ATOM 5362 O O . ASP B 1 307 ? -7.039 28.5 -2.984 1 92.56 307 ASP B O 1
ATOM 5366 N N . VAL B 1 308 ? -7.984 26.562 -3.809 1 88.62 308 VAL B N 1
ATOM 5367 C CA . VAL B 1 308 ? -9.266 26.875 -3.182 1 88.62 308 VAL B CA 1
ATOM 5368 C C . VAL B 1 308 ? -9.547 25.875 -2.061 1 88.62 308 VAL B C 1
ATOM 5370 O O . VAL B 1 308 ? -10.578 25.953 -1.395 1 88.62 308 VAL B O 1
ATOM 5373 N N . ILE B 1 309 ? -8.695 24.953 -1.889 1 89.5 309 ILE B N 1
ATOM 5374 C CA . ILE B 1 309 ? -8.828 23.969 -0.806 1 89.5 309 ILE B CA 1
ATOM 5375 C C . ILE B 1 309 ? -8.242 24.562 0.48 1 89.5 309 ILE B C 1
ATOM 5377 O O . ILE B 1 309 ? -8.867 24.5 1.538 1 89.5 309 ILE B O 1
ATOM 5381 N N . ALA B 1 310 ? -7.035 25 0.384 1 92.5 310 ALA B N 1
ATOM 5382 C CA . ALA B 1 310 ? -6.383 25.812 1.406 1 92.5 310 ALA B CA 1
ATOM 5383 C C . ALA B 1 310 ? -6.051 27.203 0.873 1 92.5 310 ALA B C 1
ATOM 5385 O O . ALA B 1 310 ? -5.223 27.344 -0.033 1 92.5 310 ALA B O 1
ATOM 5386 N N . LEU B 1 311 ? -6.5 28.156 1.481 1 92.12 311 LEU B N 1
ATOM 5387 C CA . LEU B 1 311 ? -6.398 29.5 0.924 1 92.12 311 LEU B CA 1
ATOM 5388 C C . LEU B 1 311 ? -4.984 30.047 1.068 1 92.12 311 LEU B C 1
ATOM 5390 O O . LEU B 1 311 ? -4.391 29.969 2.146 1 92.12 311 LEU B O 1
ATOM 5394 N N . PRO B 1 312 ? -4.473 30.656 -0.015 1 95.5 312 PRO B N 1
ATOM 5395 C CA . PRO B 1 312 ? -3.137 31.25 0.059 1 95.5 312 PRO B CA 1
ATOM 5396 C C . PRO B 1 312 ? -3.029 32.312 1.136 1 95.5 312 PRO B C 1
ATOM 5398 O O . PRO B 1 312 ? -1.951 32.531 1.7 1 95.5 312 PRO B O 1
ATOM 5401 N N . SER B 1 313 ? -4.148 32.938 1.494 1 94.94 313 SER B N 1
ATOM 5402 C CA . SER B 1 313 ? -4.148 34 2.52 1 94.94 313 SER B CA 1
ATOM 5403 C C . SER B 1 313 ? -3.701 33.438 3.867 1 94.94 313 SER B C 1
ATOM 5405 O O . SER B 1 313 ? -3.178 34.188 4.707 1 94.94 313 SER B O 1
ATOM 5407 N N . GLY B 1 314 ? -3.971 32.156 4.082 1 96.12 314 GLY B N 1
ATOM 5408 C CA . GLY B 1 314 ? -3.471 31.531 5.293 1 96.12 314 GLY B CA 1
ATOM 5409 C C . GLY B 1 314 ? -1.956 31.531 5.379 1 96.12 314 GLY B C 1
ATOM 5410 O O . GLY B 1 314 ? -1.384 31.875 6.41 1 96.12 314 GLY B O 1
ATOM 5411 N N . SER B 1 315 ? -1.303 31.125 4.305 1 97.75 315 SER B N 1
ATOM 5412 C CA . SER B 1 315 ? 0.155 31.141 4.246 1 97.75 315 SER B CA 1
ATOM 5413 C C . SER B 1 315 ? 0.698 32.562 4.348 1 97.75 315 SER B C 1
ATOM 5415 O O . SER B 1 315 ? 1.708 32.812 5.012 1 97.75 315 SER B O 1
ATOM 5417 N N . GLU B 1 316 ? 0.05 33.5 3.734 1 97.81 316 GLU B N 1
ATOM 5418 C CA . GLU B 1 316 ? 0.474 34.875 3.779 1 97.81 316 GLU B CA 1
ATOM 5419 C C . GLU B 1 316 ? 0.396 35.438 5.199 1 97.81 316 GLU B C 1
ATOM 5421 O O . GLU B 1 316 ? 1.303 36.156 5.648 1 97.81 316 GLU B O 1
ATOM 5426 N N . GLU B 1 317 ? -0.697 35.125 5.836 1 97.31 317 GLU B N 1
ATOM 5427 C CA . GLU B 1 317 ? -0.866 35.594 7.211 1 97.31 317 GLU B CA 1
ATOM 5428 C C . GLU B 1 317 ? 0.184 34.969 8.133 1 97.31 317 GLU B C 1
ATOM 5430 O O . GLU B 1 317 ? 0.783 35.656 8.953 1 97.31 317 GLU B O 1
ATOM 5435 N N . PHE B 1 318 ? 0.357 33.656 7.992 1 98.44 318 PHE B N 1
ATOM 5436 C CA . PHE B 1 318 ? 1.374 33 8.805 1 98.44 318 PHE B CA 1
ATOM 5437 C C . PHE B 1 318 ? 2.746 33.625 8.555 1 98.44 318 PHE B C 1
ATOM 5439 O O . PHE B 1 318 ? 3.475 33.938 9.508 1 98.44 318 PHE B O 1
ATOM 5446 N N . PHE B 1 319 ? 3.105 33.812 7.32 1 98.5 319 PHE B N 1
ATOM 5447 C CA . PHE B 1 319 ? 4.391 34.406 6.934 1 98.5 319 PHE B CA 1
ATOM 5448 C C . PHE B 1 319 ? 4.574 35.781 7.543 1 98.5 319 PHE B C 1
ATOM 5450 O O . PHE B 1 319 ? 5.637 36.094 8.086 1 98.5 319 PHE B O 1
ATOM 5457 N N . SER B 1 320 ? 3.561 36.594 7.477 1 98.25 320 SER B N 1
ATOM 5458 C CA . SER B 1 320 ? 3.65 37.969 7.914 1 98.25 320 SER B CA 1
ATOM 5459 C C . SER B 1 320 ? 3.756 38.062 9.438 1 98.25 320 SER B C 1
ATOM 5461 O O . SER B 1 320 ? 4.348 39.031 9.969 1 98.25 320 SER B O 1
ATOM 5463 N N . THR B 1 321 ? 3.215 37.094 10.156 1 98.06 321 THR B N 1
ATOM 5464 C CA . THR B 1 321 ? 3.131 37.188 11.609 1 98.06 321 THR B CA 1
ATOM 5465 C C . THR B 1 321 ? 4.188 36.312 12.281 1 98.06 321 THR B C 1
ATOM 5467 O O . THR B 1 321 ? 4.473 36.469 13.469 1 98.06 321 THR B O 1
ATOM 5470 N N . ALA B 1 322 ? 4.777 35.438 11.523 1 98.56 322 ALA B N 1
ATOM 5471 C CA . ALA B 1 322 ? 5.801 34.562 12.094 1 98.56 322 ALA B CA 1
ATOM 5472 C C . ALA B 1 322 ? 6.996 35.375 12.594 1 98.56 322 ALA B C 1
ATOM 5474 O O . ALA B 1 322 ? 7.418 36.344 11.945 1 98.56 322 ALA B O 1
ATOM 5475 N N . ALA B 1 323 ? 7.566 34.969 13.664 1 98.31 323 ALA B N 1
ATOM 5476 C CA . ALA B 1 323 ? 8.695 35.656 14.273 1 98.31 323 ALA B CA 1
ATOM 5477 C C . ALA B 1 323 ? 10.008 35.281 13.602 1 98.31 323 ALA B C 1
ATOM 5479 O O . ALA B 1 323 ? 11.055 35.844 13.875 1 98.31 323 ALA B O 1
ATOM 5480 N N . SER B 1 324 ? 9.938 34.375 12.695 1 97.44 324 SER B N 1
ATOM 5481 C CA . SER B 1 324 ? 11.133 33.906 11.977 1 97.44 324 SER B CA 1
ATOM 5482 C C . SER B 1 324 ? 11.867 35.094 11.344 1 97.44 324 SER B C 1
ATOM 5484 O O . SER B 1 324 ? 11.258 35.938 10.672 1 97.44 324 SER B O 1
ATOM 5486 N N . SER B 1 325 ? 13.164 35.125 11.523 1 96.25 325 SER B N 1
ATOM 5487 C CA . SER B 1 325 ? 13.977 36.156 10.906 1 96.25 325 SER B CA 1
ATOM 5488 C C . SER B 1 325 ? 14.391 35.781 9.492 1 96.25 325 SER B C 1
ATOM 5490 O O . SER B 1 325 ? 14.57 36.656 8.633 1 96.25 325 SER B O 1
ATOM 5492 N N . ASN B 1 326 ? 14.562 34.562 9.289 1 97 326 ASN B N 1
ATOM 5493 C CA . ASN B 1 326 ? 14.891 34 7.977 1 97 326 ASN B CA 1
ATOM 5494 C C . ASN B 1 326 ? 13.711 33.219 7.383 1 97 326 ASN B C 1
ATOM 5496 O O . ASN B 1 326 ? 13.57 32.031 7.625 1 97 326 ASN B O 1
ATOM 5500 N N . LYS B 1 327 ? 12.922 33.938 6.613 1 98.06 327 LYS B N 1
ATOM 5501 C CA . LYS B 1 327 ? 11.727 33.344 6.047 1 98.06 327 LYS B CA 1
ATOM 5502 C C . LYS B 1 327 ? 11.508 33.781 4.605 1 98.06 327 LYS B C 1
ATOM 5504 O O . LYS B 1 327 ? 11.859 34.906 4.238 1 98.06 327 LYS B O 1
ATOM 5509 N N . THR B 1 328 ? 11.031 32.875 3.828 1 98.31 328 THR B N 1
ATOM 5510 C CA . THR B 1 328 ? 10.703 33.125 2.426 1 98.31 328 THR B CA 1
ATOM 5511 C C . THR B 1 328 ? 9.367 32.5 2.07 1 98.31 328 THR B C 1
ATOM 5513 O O . THR B 1 328 ? 9.094 31.344 2.447 1 98.31 328 THR B O 1
ATOM 5516 N N . LEU B 1 329 ? 8.492 33.25 1.429 1 98.44 329 LEU B N 1
ATOM 5517 C CA . LEU B 1 329 ? 7.234 32.75 0.876 1 98.44 329 LEU B CA 1
ATOM 5518 C C . LEU B 1 329 ? 7.23 32.875 -0.645 1 98.44 329 LEU B C 1
ATOM 5520 O O . LEU B 1 329 ? 7.445 33.938 -1.192 1 98.44 329 LEU B O 1
ATOM 5524 N N . LYS B 1 330 ? 7.043 31.766 -1.27 1 97.38 330 LYS B N 1
ATOM 5525 C CA . LYS B 1 330 ? 6.93 31.719 -2.725 1 97.38 330 LYS B CA 1
ATOM 5526 C C . LYS B 1 330 ? 5.508 31.375 -3.154 1 97.38 330 LYS B C 1
ATOM 5528 O O . LYS B 1 330 ? 5.078 30.219 -3.004 1 97.38 330 LYS B O 1
ATOM 5533 N N . ILE B 1 331 ? 4.832 32.344 -3.746 1 96.56 331 ILE B N 1
ATOM 5534 C CA . ILE B 1 331 ? 3.533 32.094 -4.352 1 96.56 331 ILE B CA 1
ATOM 5535 C C . ILE B 1 331 ? 3.721 31.594 -5.785 1 96.56 331 ILE B C 1
ATOM 5537 O O . ILE B 1 331 ? 4.387 32.25 -6.594 1 96.56 331 ILE B O 1
ATOM 5541 N N . VAL B 1 332 ? 3.158 30.438 -6.086 1 93.94 332 VAL B N 1
ATOM 5542 C CA . VAL B 1 332 ? 3.324 29.812 -7.395 1 93.94 332 VAL B CA 1
ATOM 5543 C C . VAL B 1 332 ? 2.121 30.141 -8.281 1 93.94 332 VAL B C 1
ATOM 5545 O O . VAL B 1 332 ? 1.025 29.625 -8.062 1 93.94 332 VAL B O 1
ATOM 5548 N N . PRO B 1 333 ? 2.314 30.938 -9.305 1 93 333 PRO B N 1
ATOM 5549 C CA . PRO B 1 333 ? 1.193 31.375 -10.133 1 93 333 PRO B CA 1
ATOM 5550 C C . PRO B 1 333 ? 0.512 30.234 -10.883 1 93 333 PRO B C 1
ATOM 5552 O O . PRO B 1 333 ? 1.189 29.391 -11.477 1 93 333 PRO B O 1
ATOM 5555 N N . GLY B 1 334 ? -0.815 30.234 -10.812 1 90.69 334 GLY B N 1
ATOM 5556 C CA . GLY B 1 334 ? -1.624 29.312 -11.609 1 90.69 334 GLY B CA 1
ATOM 5557 C C . GLY B 1 334 ? -1.799 27.953 -10.961 1 90.69 334 GLY B C 1
ATOM 5558 O O . GLY B 1 334 ? -2.582 27.141 -11.438 1 90.69 334 GLY B O 1
ATOM 5559 N N . ARG B 1 335 ? -1.167 27.766 -9.859 1 90.56 335 ARG B N 1
ATOM 5560 C CA . ARG B 1 335 ? -1.204 26.422 -9.258 1 90.56 335 ARG B CA 1
ATOM 5561 C C . ARG B 1 335 ? -2.305 26.328 -8.211 1 90.56 335 ARG B C 1
ATOM 5563 O O . ARG B 1 335 ? -2.566 27.297 -7.488 1 90.56 335 ARG B O 1
ATOM 5570 N N . GLN B 1 336 ? -2.895 25.172 -8.211 1 91.19 336 GLN B N 1
ATOM 5571 C CA . GLN B 1 336 ? -3.926 24.891 -7.219 1 91.19 336 GLN B CA 1
ATOM 5572 C C . GLN B 1 336 ? -3.326 24.266 -5.965 1 91.19 336 GLN B C 1
ATOM 5574 O O . GLN B 1 336 ? -2.309 24.734 -5.457 1 91.19 336 GLN B O 1
ATOM 5579 N N . HIS B 1 337 ? -3.949 23.297 -5.395 1 91.19 337 HIS B N 1
ATOM 5580 C CA . HIS B 1 337 ? -3.6 22.797 -4.066 1 91.19 337 HIS B CA 1
ATOM 5581 C C . HIS B 1 337 ? -2.371 21.906 -4.113 1 91.19 337 HIS B C 1
ATOM 5583 O O . HIS B 1 337 ? -1.53 21.938 -3.213 1 91.19 337 HIS B O 1
ATOM 5589 N N . GLU B 1 338 ? -2.273 21.109 -5.152 1 89.62 338 GLU B N 1
ATOM 5590 C CA . GLU B 1 338 ? -1.111 20.234 -5.281 1 89.62 338 GLU B CA 1
ATOM 5591 C C . GLU B 1 338 ? 0.076 20.969 -5.883 1 89.62 338 GLU B C 1
ATOM 5593 O O . GLU B 1 338 ? -0.011 21.5 -6.996 1 89.62 338 GLU B O 1
ATOM 5598 N N . LEU B 1 339 ? 1.129 21 -5.148 1 89.31 339 LEU B N 1
ATOM 5599 C CA . LEU B 1 339 ? 2.309 21.703 -5.637 1 89.31 339 LEU B CA 1
ATOM 5600 C C . LEU B 1 339 ? 3.418 20.719 -6 1 89.31 339 LEU B C 1
ATOM 5602 O O . LEU B 1 339 ? 4.059 20.859 -7.043 1 89.31 339 LEU B O 1
ATOM 5606 N N . LEU B 1 340 ? 3.555 19.688 -5.219 1 87.19 340 LEU B N 1
ATOM 5607 C CA . LEU B 1 340 ? 4.672 18.766 -5.375 1 87.19 340 LEU B CA 1
ATOM 5608 C C . LEU B 1 340 ? 4.301 17.625 -6.305 1 87.19 340 LEU B C 1
ATOM 5610 O O . LEU B 1 340 ? 5.176 16.906 -6.797 1 87.19 340 LEU B O 1
ATOM 5614 N N . ASN B 1 341 ? 3.033 17.422 -6.516 1 80.31 341 ASN B N 1
ATOM 5615 C CA . ASN B 1 341 ? 2.568 16.344 -7.387 1 80.31 341 ASN B CA 1
ATOM 5616 C C . ASN B 1 341 ? 2.145 16.875 -8.758 1 80.31 341 ASN B C 1
ATOM 5618 O O . ASN B 1 341 ? 1.048 16.578 -9.227 1 80.31 341 ASN B O 1
ATOM 5622 N N . GLU B 1 342 ? 2.973 17.75 -9.344 1 76.31 342 GLU B N 1
ATOM 5623 C CA . GLU B 1 342 ? 2.715 18.375 -10.641 1 76.31 342 GLU B CA 1
ATOM 5624 C C . GLU B 1 342 ? 3.846 18.078 -11.625 1 76.31 342 GLU B C 1
ATOM 5626 O O . GLU B 1 342 ? 4.816 17.391 -11.281 1 76.31 342 GLU B O 1
ATOM 5631 N N . GLU B 1 343 ? 3.67 18.484 -12.906 1 69.19 343 GLU B N 1
ATOM 5632 C CA . GLU B 1 343 ? 4.652 18.219 -13.953 1 69.19 343 GLU B CA 1
ATOM 5633 C C . GLU B 1 343 ? 5.906 19.062 -13.758 1 69.19 343 GLU B C 1
ATOM 5635 O O . GLU B 1 343 ? 7 18.672 -14.164 1 69.19 343 GLU B O 1
ATOM 5640 N N . ASP B 1 344 ? 5.793 20.172 -13.188 1 73.69 344 ASP B N 1
ATOM 5641 C CA . ASP B 1 344 ? 6.961 21.047 -13.031 1 73.69 344 ASP B CA 1
ATOM 5642 C C . ASP B 1 344 ? 7.402 21.109 -11.57 1 73.69 344 ASP B C 1
ATOM 5644 O O . ASP B 1 344 ? 7.867 22.156 -11.102 1 73.69 344 ASP B O 1
ATOM 5648 N N . TYR B 1 345 ? 7.301 19.984 -10.953 1 76.88 345 TYR B N 1
ATOM 5649 C CA . TYR B 1 345 ? 7.625 19.906 -9.531 1 76.88 345 TYR B CA 1
ATOM 5650 C C . TYR B 1 345 ? 9.117 20.094 -9.297 1 76.88 345 TYR B C 1
ATOM 5652 O O . TYR B 1 345 ? 9.539 20.5 -8.219 1 76.88 345 TYR B O 1
ATOM 5660 N N . GLU B 1 346 ? 9.906 19.875 -10.273 1 82.62 346 GLU B N 1
ATOM 5661 C CA . GLU B 1 346 ? 11.359 19.875 -10.102 1 82.62 346 GLU B CA 1
ATOM 5662 C C . GLU B 1 346 ? 11.867 21.266 -9.734 1 82.62 346 GLU B C 1
ATOM 5664 O O . GLU B 1 346 ? 12.836 21.406 -8.984 1 82.62 346 GLU B O 1
ATOM 5669 N N . ASP B 1 347 ? 11.156 22.266 -10.219 1 88.81 347 ASP B N 1
ATOM 5670 C CA . ASP B 1 347 ? 11.57 23.609 -9.883 1 88.81 347 ASP B CA 1
ATOM 5671 C C . ASP B 1 347 ? 11.438 23.875 -8.383 1 88.81 347 ASP B C 1
ATOM 5673 O O . ASP B 1 347 ? 12.344 24.438 -7.758 1 88.81 347 ASP B O 1
ATOM 5677 N N . MET B 1 348 ? 10.391 23.484 -7.836 1 93 348 MET B N 1
ATOM 5678 C CA . MET B 1 348 ? 10.164 23.656 -6.402 1 93 348 MET B CA 1
ATOM 5679 C C . MET B 1 348 ? 11.141 22.797 -5.598 1 93 348 MET B C 1
ATOM 5681 O O . MET B 1 348 ? 11.688 23.266 -4.598 1 93 348 MET B O 1
ATOM 5685 N N . LEU B 1 349 ? 11.383 21.609 -6.078 1 94.88 349 LEU B N 1
ATOM 5686 C CA . LEU B 1 349 ? 12.289 20.719 -5.367 1 94.88 349 LEU B CA 1
ATOM 5687 C C . LEU B 1 349 ? 13.727 21.234 -5.438 1 94.88 349 LEU B C 1
ATOM 5689 O O . LEU B 1 349 ? 14.469 21.141 -4.461 1 94.88 349 LEU B O 1
ATOM 5693 N N . ASN B 1 350 ? 14.047 21.812 -6.598 1 96.06 350 ASN B N 1
ATOM 5694 C CA . ASN B 1 350 ? 15.359 22.453 -6.703 1 96.06 350 ASN B CA 1
ATOM 5695 C C . ASN B 1 350 ? 15.508 23.594 -5.715 1 96.06 350 ASN B C 1
ATOM 5697 O O . ASN B 1 350 ? 16.562 23.766 -5.094 1 96.06 350 ASN B O 1
ATOM 5701 N N . THR B 1 351 ? 14.484 24.344 -5.609 1 96.81 351 THR B N 1
ATOM 5702 C CA . THR B 1 351 ? 14.492 25.438 -4.645 1 96.81 351 THR B CA 1
ATOM 5703 C C . THR B 1 351 ? 14.672 24.906 -3.225 1 96.81 351 THR B C 1
ATOM 5705 O O . THR B 1 351 ? 15.438 25.469 -2.439 1 96.81 351 THR B O 1
ATOM 5708 N N . ILE B 1 352 ? 14.016 23.859 -2.896 1 97.94 352 ILE B N 1
ATOM 5709 C CA . ILE B 1 352 ? 14.109 23.25 -1.574 1 97.94 352 ILE B CA 1
ATOM 5710 C C . ILE B 1 352 ? 15.531 22.75 -1.329 1 97.94 352 ILE B C 1
ATOM 5712 O O . ILE B 1 352 ? 16.109 23 -0.268 1 97.94 352 ILE B O 1
ATOM 5716 N N . VAL B 1 353 ? 16.078 22.094 -2.322 1 97.81 353 VAL B N 1
ATOM 5717 C CA . VAL B 1 353 ? 17.422 21.562 -2.205 1 97.81 353 VAL B CA 1
ATOM 5718 C C . VAL B 1 353 ? 18.422 22.688 -1.952 1 97.81 353 VAL B C 1
ATOM 5720 O O . VAL B 1 353 ? 19.234 22.609 -1.03 1 97.81 353 VAL B O 1
ATOM 5723 N N . GLU B 1 354 ? 18.328 23.703 -2.736 1 97.75 354 GLU B N 1
ATOM 5724 C CA . GLU B 1 354 ? 19.234 24.844 -2.607 1 97.75 354 GLU B CA 1
ATOM 5725 C C . GLU B 1 354 ? 19.062 25.531 -1.258 1 97.75 354 GLU B C 1
ATOM 5727 O O . GLU B 1 354 ? 20.047 25.891 -0.609 1 97.75 354 GLU B O 1
ATOM 5732 N N . TRP B 1 355 ? 17.859 25.719 -0.896 1 98.19 355 TRP B N 1
ATOM 5733 C CA . TRP B 1 355 ? 17.562 26.359 0.378 1 98.19 355 TRP B CA 1
ATOM 5734 C C . TRP B 1 355 ? 18.094 25.531 1.544 1 98.19 355 TRP B C 1
ATOM 5736 O O . TRP B 1 355 ? 18.719 26.078 2.461 1 98.19 355 TRP B O 1
ATOM 5746 N N . CYS B 1 356 ? 17.844 24.25 1.545 1 98 356 CYS B N 1
ATOM 5747 C CA . CYS B 1 356 ? 18.312 23.359 2.605 1 98 356 CYS B CA 1
ATOM 5748 C C . CYS B 1 356 ? 19.828 23.359 2.688 1 98 356 CYS B C 1
ATOM 5750 O O . CYS B 1 356 ? 20.391 23.375 3.783 1 98 356 CYS B O 1
ATOM 5752 N N . ALA B 1 357 ? 20.469 23.359 1.528 1 96.38 357 ALA B N 1
ATOM 5753 C CA . ALA B 1 357 ? 21.922 23.391 1.498 1 96.38 357 ALA B CA 1
ATOM 5754 C C . ALA B 1 357 ? 22.469 24.672 2.131 1 96.38 357 ALA B C 1
ATOM 5756 O O . ALA B 1 357 ? 23.438 24.641 2.891 1 96.38 357 ALA B O 1
ATOM 5757 N N . LYS B 1 358 ? 21.844 25.703 1.823 1 96.25 358 LYS B N 1
ATOM 5758 C CA . LYS B 1 358 ? 22.234 27 2.375 1 96.25 358 LYS B CA 1
ATOM 5759 C C . LYS B 1 358 ? 22.047 27.031 3.889 1 96.25 358 LYS B C 1
ATOM 5761 O O . LYS B 1 358 ? 22.922 27.484 4.621 1 96.25 358 LYS B O 1
ATOM 5766 N N . GLN B 1 359 ? 20.891 26.547 4.355 1 95.75 359 GLN B N 1
ATOM 5767 C CA . GLN B 1 359 ? 20.609 26.531 5.785 1 95.75 359 GLN B CA 1
ATOM 5768 C C . GLN B 1 359 ? 21.594 25.641 6.535 1 95.75 359 GLN B C 1
ATOM 5770 O O . GLN B 1 359 ? 22 25.969 7.652 1 95.75 359 GLN B O 1
ATOM 5775 N N . ALA B 1 360 ? 21.891 24.531 5.93 1 94 360 ALA B N 1
ATOM 5776 C CA . ALA B 1 360 ? 22.797 23.578 6.555 1 94 360 ALA B CA 1
ATOM 5777 C C . ALA B 1 360 ? 24.203 24.172 6.719 1 94 360 ALA B C 1
ATOM 5779 O O . ALA B 1 360 ? 24.875 23.906 7.711 1 94 360 ALA B O 1
ATOM 5780 N N . SER B 1 361 ? 24.625 24.891 5.785 1 89.44 361 SER B N 1
ATOM 5781 C CA . SER B 1 361 ? 25.938 25.531 5.824 1 89.44 361 SER B CA 1
ATOM 5782 C C . SER B 1 361 ? 25.984 26.641 6.855 1 89.44 361 SER B C 1
ATOM 5784 O O . SER B 1 361 ? 27.016 26.875 7.492 1 89.44 361 SER B O 1
ATOM 5786 N N . SER B 1 362 ? 25 27.312 7.023 1 80.06 362 SER B N 1
ATOM 5787 C CA . SER B 1 362 ? 24.953 28.438 7.961 1 80.06 362 SER B CA 1
ATOM 5788 C C . SER B 1 362 ? 24.969 27.938 9.406 1 80.06 362 SER B C 1
ATOM 5790 O O . SER B 1 362 ? 25.547 28.594 10.281 1 80.06 362 SER B O 1
ATOM 5792 N N . LYS B 1 363 ? 24.406 26.828 9.672 1 68.69 363 LYS B N 1
ATOM 5793 C CA . LYS B 1 363 ? 24.359 26.281 11.023 1 68.69 363 LYS B CA 1
ATOM 5794 C C . LYS B 1 363 ? 25.719 25.703 11.414 1 68.69 363 LYS B C 1
ATOM 5796 O O . LYS B 1 363 ? 26.094 25.719 12.594 1 68.69 363 LYS B O 1
ATOM 5801 N N . LYS B 1 364 ? 26.359 25.141 10.453 1 62.19 364 LYS B N 1
ATOM 5802 C CA . LYS B 1 364 ? 27.703 24.641 10.719 1 62.19 364 LYS B CA 1
ATOM 5803 C C . LYS B 1 364 ? 28.641 25.781 11.086 1 62.19 364 LYS B C 1
ATOM 5805 O O . LYS B 1 364 ? 29.562 25.594 11.883 1 62.19 364 LYS B O 1
ATOM 5810 N N . LEU B 1 365 ? 28.297 26.859 10.422 1 39.25 365 LEU B N 1
ATOM 5811 C CA . LEU B 1 365 ? 29.109 28.047 10.641 1 39.25 365 LEU B CA 1
ATOM 5812 C C . LEU B 1 365 ? 28.672 28.766 11.914 1 39.25 365 LEU B C 1
ATOM 5814 O O . LEU B 1 365 ? 29.438 29.562 12.469 1 39.25 365 LEU B O 1
ATOM 5818 N N . ALA B 1 366 ? 27.594 28.406 12.344 1 41.56 366 ALA B N 1
ATOM 5819 C CA . ALA B 1 366 ? 27.172 29.047 13.586 1 41.56 366 ALA B CA 1
ATOM 5820 C C . ALA B 1 366 ? 27.578 28.219 14.797 1 41.56 366 ALA B C 1
ATOM 5822 O O . ALA B 1 366 ? 27.516 26.984 14.766 1 41.56 366 ALA B O 1
#

InterPro domains:
  IPR022742 Alpha/beta hydrolase domain-containing protein 17C-like [PF12146] (90-344)
  IPR029058 Alpha/Beta hydrolase fold [G3DSA:3.40.50.1820] (57-364)
  IPR029058 Alpha/Beta hydrolase fold [SSF53474] (67-359)
  IPR051044 Monoacylglycerol and Diacylglycerol Lipase [PTHR11614] (74-358)

Nearest PDB structures (foldseek):
  7l4t-assembly1_A  TM=9.277E-01  e=8.047E-27  Homo sapiens
  3jw8-assembly1_A  TM=9.294E-01  e=1.084E-25  Homo sapiens
  6eic-assembly3_B  TM=9.175E-01  e=3.004E-23  Mycobacterium tuberculosis H37Rv
  7p0y-assembly1_A  TM=9.282E-01  e=1.070E-22  Mycobacterium tuberculosis H37Rv
  6eic-assembly1_C  TM=9.238E-01  e=1.447E-22  Mycobacterium tuberculosis H37Rv